Protein AF-A0A7S4B0P6-F1 (afdb_monomer)

Radius of gyration: 34.68 Å; Cα contacts (8 Å, |Δi|>4): 421; chains: 1; bounding box: 90×105×108 Å

Secondary structure (DSSP, 8-state):
------------------------------------------------PPPPP------------------------------------------------------PPPPPPHHHHHHHHHHHHHHHHHHHHHHTT-TT-TTPPEEEEEEEEEEE-TTS-THHHHTSS-EEEEEEEEEE-TT--HHHHHHHHHHHTHHHHHHHHHHH-GGGGGS-GGGEEEEEEEHHHHIIIIIHHHHHHHHHHHHHHHHHT--TT--HHHHHHHHHHHHHHT-GGGGTT-HHHHHHHHHHHHHHHHHHHHTTTT----SS-HHHHTTGGG------SPPHHHH-STTPPPGGGTS-GGGT-EEEEEEEPPHHHHHHHHHHHHTTT-

Organism: Chrysotila carterae (NCBI:txid13221)

Solvent-accessible surface area (backbone atoms only — not comparable to full-atom values): 23624 Å² total; per-residue (Å²): 139,88,83,83,87,88,83,94,77,90,84,83,92,83,91,89,89,90,85,88,85,89,87,87,88,82,89,90,85,80,86,91,84,82,86,89,82,81,89,80,92,79,92,79,82,83,84,80,84,84,90,80,83,86,80,85,83,78,86,82,89,83,87,83,90,82,84,87,81,91,84,84,89,82,90,80,90,82,88,77,86,88,86,87,84,86,84,86,86,85,87,83,90,76,91,84,90,78,89,75,80,78,74,81,73,75,80,74,74,85,75,79,57,46,67,61,51,27,53,55,23,33,53,44,26,52,53,51,53,54,52,49,59,54,55,68,72,50,86,81,65,89,74,54,64,47,75,50,50,28,37,35,25,38,26,30,42,86,91,40,57,86,28,19,58,47,20,63,42,61,26,56,18,23,36,33,43,37,40,32,16,54,93,61,62,63,78,76,45,43,44,44,51,49,13,34,42,42,48,32,46,48,42,29,35,27,72,61,41,60,60,48,72,71,37,51,76,88,42,53,43,44,30,41,27,46,36,66,63,41,37,69,34,44,52,58,37,67,81,40,40,69,58,53,42,44,53,22,19,58,66,49,72,47,59,80,84,56,50,67,68,54,53,48,50,37,44,55,52,51,55,64,71,42,35,66,82,80,32,74,93,35,72,70,58,35,55,53,30,49,55,51,43,54,51,38,52,54,20,40,54,72,70,46,66,72,63,65,91,58,76,94,34,68,56,74,50,48,41,51,89,81,58,74,64,66,66,47,77,62,55,70,74,56,23,50,66,71,57,39,87,53,76,43,61,76,43,55,37,92,81,63,6,34,49,70,7,44,39,64,39,60,49,67,61,33,48,51,43,25,48,58,36,46,68,66,77,108

Mean predicted aligned error: 16.23 Å

Sequence (378 aa):
VSMKKGCLAWLPCTVLALALRLELTEAYACSHRWSPITSQVSTLRHPTQPLSLRAKVRSAKSGARVASPLLLAAKAKSKSKGSKTTGGGFGSKATGGFGAKKSSGVASAPTVPAADLLKRSMEVYDELKKSQAVSSADEDEEGGPSHTDYCVALRVSDGSGDATESFRDWVPVALVTLKAGAGMNTMELMPQVIGACCREIVECGCQAIPVLRKASRASMQYAFEPSDSWRTHVYDGLFSRADRRKTAASALGVEIGASAAEVKKAHRKKMMELHPDRFAGDEEGAAKAQEELIAVQSAYETLGGGQGTASGSRYASIGGKARVDFSGQLSKEALGALGKERVAQTMDFDIGGWRAGVYPMDPTVTKEFVTRNLMAGN

InterPro domains:
  IPR001623 DnaJ domain [PF00226] (251-303)
  IPR001623 DnaJ domain [PR00625] (249-267)
  IPR001623 DnaJ domain [PR00625] (267-282)
  IPR001623 DnaJ domain [PR00625] (288-308)
  IPR001623 DnaJ domain [PS50076] (247-319)
  IPR001623 DnaJ domain [SM00271] (246-335)
  IPR001623 DnaJ domain [cd06257] (252-304)
  IPR036869 Chaperone J-domain superfamily [G3DSA:1.10.287.110] (231-308)
  IPR036869 Chaperone J-domain superfamily [SSF46565] (234-304)
  IPR050817 DjlA DnaK co-chaperone [PTHR24074] (251-303)

Foldseek 3Di:
DDDDDDDDDDDDDDDDDDDDDDDDDDDDDDDDDDDDDDDDDDDDDDDDDDDDDDDDDDDDDDDDDDDDDDDDDDDDDDDDDDDDDDDDDDDDDDDDDDDDPPPPPPPDPDDDALVVVQVVLQVLVVVLVVVVVVVVVVVPDPFAWDKFKKFKWKAFAPPFPPCNLLRVFTFGWKMKIKTFGGPDDPLLCVLQVCQQSVSSSLVSLCVLPVVSVSGDPVRMWMKMFTPVLCCVFPVVCLVCLQVLLVQLCVLLVHDRPDDLVVLVVSLVVLCVVLPLVVCVPPPPSVVVSVVSNVSSVSSSQSNCNPDDPPDDHPSVPTRHPVRDGIGPTDDPVSNPNGNDDDPLCVDDNNVTHMHMGMDTDDSVSRVSSSVVSNVPVD

Structure (mmCIF, N/CA/C/O backbone):
data_AF-A0A7S4B0P6-F1
#
_entry.id   AF-A0A7S4B0P6-F1
#
loop_
_atom_site.group_PDB
_atom_site.id
_atom_site.type_symbol
_atom_site.label_atom_id
_atom_site.label_alt_id
_atom_site.label_comp_id
_atom_site.label_asym_id
_atom_site.label_entity_id
_atom_site.label_seq_id
_atom_site.pdbx_PDB_ins_code
_atom_site.Cartn_x
_atom_site.Cartn_y
_atom_site.Cartn_z
_atom_site.occupancy
_atom_site.B_iso_or_equiv
_atom_site.auth_seq_id
_atom_site.auth_comp_id
_atom_site.auth_asym_id
_atom_site.auth_atom_id
_atom_site.pdbx_PDB_model_num
ATOM 1 N N . VAL A 1 1 ? 45.605 29.221 -74.295 1.00 46.84 1 VAL A N 1
ATOM 2 C CA . VAL A 1 1 ? 45.045 30.309 -73.458 1.00 46.84 1 VAL A CA 1
ATOM 3 C C . VAL A 1 1 ? 44.392 29.668 -72.247 1.00 46.84 1 VAL A C 1
ATOM 5 O O . VAL A 1 1 ? 43.673 28.694 -72.396 1.00 46.84 1 VAL A O 1
ATOM 8 N N . SER A 1 2 ? 44.813 30.116 -71.070 1.00 38.22 2 SER A N 1
ATOM 9 C CA . SER A 1 2 ? 44.729 29.444 -69.770 1.00 38.22 2 SER A CA 1
ATOM 10 C C . SER A 1 2 ? 43.392 29.706 -69.063 1.00 38.22 2 SER A C 1
ATOM 12 O O . SER A 1 2 ? 42.980 30.861 -68.987 1.00 38.22 2 SER A O 1
ATOM 14 N N . MET A 1 3 ? 42.745 28.672 -68.508 1.00 39.88 3 MET A N 1
ATOM 15 C CA . MET A 1 3 ? 41.630 28.818 -67.561 1.00 39.88 3 MET A CA 1
ATOM 16 C C . MET A 1 3 ? 42.108 28.480 -66.138 1.00 39.88 3 MET A C 1
ATOM 18 O O . MET A 1 3 ? 42.489 27.351 -65.836 1.00 39.88 3 MET A O 1
ATOM 22 N N . LYS A 1 4 ? 42.123 29.512 -65.284 1.00 47.56 4 LYS A N 1
ATOM 23 C CA . LYS A 1 4 ? 42.379 29.503 -63.828 1.00 47.56 4 LYS A CA 1
ATOM 24 C C . LYS A 1 4 ? 41.119 28.960 -63.116 1.00 47.56 4 LYS A C 1
ATOM 26 O O . LYS A 1 4 ? 40.025 29.304 -63.540 1.00 47.56 4 LYS A O 1
ATOM 31 N N . LYS A 1 5 ? 41.169 27.973 -62.209 1.00 52.69 5 LYS A N 1
ATOM 32 C CA . LYS A 1 5 ? 41.590 27.949 -60.781 1.00 52.69 5 LYS A CA 1
ATOM 33 C C . LYS A 1 5 ? 40.819 28.885 -59.826 1.00 52.69 5 LYS A C 1
ATOM 35 O O . LYS A 1 5 ? 40.890 30.097 -59.983 1.00 52.69 5 LYS A O 1
ATOM 40 N N . GLY A 1 6 ? 40.283 28.273 -58.755 1.00 40.09 6 GLY A N 1
ATOM 41 C CA . GLY A 1 6 ? 39.957 28.858 -57.438 1.00 40.09 6 GLY A CA 1
ATOM 42 C C . GLY A 1 6 ? 38.458 29.078 -57.198 1.00 40.09 6 GLY A C 1
ATOM 43 O O . GLY A 1 6 ? 37.769 29.494 -58.113 1.00 40.09 6 GLY A O 1
ATOM 44 N N . CYS A 1 7 ? 37.852 28.860 -56.029 1.00 40.75 7 CYS A N 1
ATOM 45 C CA . CYS A 1 7 ? 38.259 28.380 -54.704 1.00 40.75 7 CYS A CA 1
ATOM 46 C C . CYS A 1 7 ? 36.939 28.142 -53.934 1.00 40.75 7 CYS A C 1
ATOM 48 O O . CYS A 1 7 ? 36.072 29.012 -53.951 1.00 40.75 7 CYS A O 1
ATOM 50 N N . LEU A 1 8 ? 36.779 26.995 -53.269 1.00 38.25 8 LEU A N 1
ATOM 51 C CA . LEU A 1 8 ? 35.702 26.738 -52.304 1.00 38.25 8 LEU A CA 1
ATOM 52 C C . LEU A 1 8 ? 36.224 27.121 -50.918 1.00 38.25 8 LEU A C 1
ATOM 54 O O . LEU A 1 8 ? 37.186 26.524 -50.439 1.00 38.25 8 LEU A O 1
ATOM 58 N N . ALA A 1 9 ? 35.602 28.123 -50.302 1.00 49.19 9 ALA A N 1
ATOM 59 C CA . ALA A 1 9 ? 35.840 28.524 -48.924 1.00 49.19 9 ALA A CA 1
ATOM 60 C C . ALA A 1 9 ? 34.565 28.307 -48.100 1.00 49.19 9 ALA A C 1
ATOM 62 O O . ALA A 1 9 ? 33.453 28.569 -48.557 1.00 49.19 9 ALA A O 1
ATOM 63 N N . TRP A 1 10 ? 34.780 27.790 -46.895 1.00 42.22 10 TRP A N 1
ATOM 64 C CA . TRP A 1 10 ? 33.823 27.567 -45.821 1.00 42.22 10 TRP A CA 1
ATOM 65 C C . TRP A 1 10 ? 33.086 28.844 -45.386 1.00 42.22 10 TRP A C 1
ATOM 67 O O . TRP A 1 10 ? 33.681 29.919 -45.350 1.00 42.22 10 TRP A O 1
ATOM 77 N N . LEU A 1 11 ? 31.832 28.695 -44.945 1.00 43.06 11 LEU A N 1
ATOM 78 C CA . LEU A 1 11 ? 31.089 29.692 -44.164 1.00 43.06 11 LEU A CA 1
ATOM 79 C C . LEU A 1 11 ? 30.603 29.062 -42.842 1.00 43.06 11 LEU A C 1
ATOM 81 O O . LEU A 1 11 ? 30.104 27.934 -42.879 1.00 43.06 11 LEU A O 1
ATOM 85 N N . PRO A 1 12 ? 30.748 29.752 -41.691 1.00 52.06 12 PRO A N 1
ATOM 86 C CA . PRO A 1 12 ? 30.354 29.253 -40.377 1.00 52.06 12 PRO A CA 1
ATOM 87 C C . PRO A 1 12 ? 28.967 29.737 -39.915 1.00 52.06 12 PRO A C 1
ATOM 89 O O . PRO A 1 12 ? 28.396 30.692 -40.437 1.00 52.06 12 PRO A O 1
ATOM 92 N N . CYS A 1 13 ? 28.481 29.049 -38.879 1.00 38.22 13 CYS A N 1
ATOM 93 C CA . CYS A 1 13 ? 27.299 29.299 -38.058 1.00 38.22 13 CYS A CA 1
ATOM 94 C C . CYS A 1 13 ? 27.128 30.746 -37.569 1.00 38.22 13 CYS A C 1
ATOM 96 O O . CYS A 1 13 ? 28.092 31.357 -37.117 1.00 38.22 13 CYS A O 1
ATOM 98 N N . THR A 1 14 ? 25.872 31.202 -37.497 1.00 39.47 14 THR A N 1
ATOM 99 C CA . THR A 1 14 ? 25.131 31.696 -36.306 1.00 39.47 14 THR A CA 1
ATOM 100 C C . THR A 1 14 ? 24.119 32.784 -36.684 1.00 39.47 14 THR A C 1
ATOM 102 O O . THR A 1 14 ? 24.331 33.545 -37.619 1.00 39.47 14 THR A O 1
ATOM 105 N N . VAL A 1 15 ? 23.050 32.867 -35.879 1.00 39.38 15 VAL A N 1
ATOM 106 C CA . VAL A 1 15 ? 21.993 33.898 -35.846 1.00 39.38 15 VAL A CA 1
ATOM 107 C C . VAL A 1 15 ? 20.795 33.649 -36.774 1.00 39.38 15 VAL A C 1
ATOM 109 O O . VAL A 1 15 ? 20.787 34.093 -37.911 1.00 39.38 15 VAL A O 1
ATOM 112 N N . LEU A 1 16 ? 19.751 32.991 -36.249 1.00 36.28 16 LEU A N 1
ATOM 113 C CA . LEU A 1 16 ? 18.339 33.412 -36.352 1.00 36.28 16 LEU A CA 1
ATOM 114 C C . LEU A 1 16 ? 17.435 32.382 -35.644 1.00 36.28 16 LEU A C 1
ATOM 116 O O . LEU A 1 16 ? 17.264 31.283 -36.157 1.00 36.28 16 LEU A O 1
ATOM 120 N N . ALA A 1 17 ? 16.872 32.739 -34.484 1.00 35.03 17 ALA A N 1
ATOM 121 C CA . ALA A 1 17 ? 15.522 32.356 -34.023 1.00 35.03 17 ALA A CA 1
ATOM 122 C C . ALA A 1 17 ? 15.352 32.741 -32.542 1.00 35.03 17 ALA A C 1
ATOM 124 O O . ALA A 1 17 ? 15.313 31.901 -31.649 1.00 35.03 17 ALA A O 1
ATOM 125 N N . LEU A 1 18 ? 15.265 34.047 -32.290 1.00 35.78 18 LEU A N 1
ATOM 126 C CA . LEU A 1 18 ? 14.822 34.619 -31.022 1.00 35.78 18 LEU A CA 1
ATOM 127 C C . LEU A 1 18 ? 13.624 35.512 -31.351 1.00 35.78 18 LEU A C 1
ATOM 129 O O . LEU A 1 18 ? 13.778 36.707 -31.571 1.00 35.78 18 LEU A O 1
ATOM 133 N N . ALA A 1 19 ? 12.454 34.895 -31.519 1.00 38.16 19 ALA A N 1
ATOM 134 C CA . ALA A 1 19 ? 11.175 35.581 -31.698 1.00 38.16 19 ALA A CA 1
ATOM 135 C C . ALA A 1 19 ? 10.022 34.587 -31.502 1.00 38.16 19 ALA A C 1
ATOM 137 O O . ALA A 1 19 ? 9.590 33.956 -32.459 1.00 38.16 19 ALA A O 1
ATOM 138 N N . LEU A 1 20 ? 9.576 34.422 -30.253 1.00 37.16 20 LEU A N 1
ATOM 139 C CA . LEU A 1 20 ? 8.201 34.065 -29.863 1.00 37.16 20 LEU A CA 1
ATOM 140 C C . LEU A 1 20 ? 8.137 34.026 -28.330 1.00 37.16 20 LEU A C 1
ATOM 142 O O . LEU A 1 20 ? 8.179 32.977 -27.694 1.00 37.16 20 LEU A O 1
ATOM 146 N N . ARG A 1 21 ? 8.111 35.212 -27.724 1.00 39.28 21 ARG A N 1
ATOM 147 C CA . ARG A 1 21 ? 7.779 35.395 -26.311 1.00 39.28 21 ARG A CA 1
ATOM 148 C C . ARG A 1 21 ? 7.212 36.798 -26.168 1.00 39.28 21 ARG A C 1
ATOM 150 O O . ARG A 1 21 ? 7.991 37.739 -26.230 1.00 39.28 21 ARG A O 1
ATOM 157 N N . LEU A 1 22 ? 5.885 36.902 -26.090 1.00 35.25 22 LEU A N 1
ATOM 158 C CA . LEU A 1 22 ? 5.089 37.985 -25.490 1.00 35.25 22 LEU A CA 1
ATOM 159 C C . LEU A 1 22 ? 3.635 37.828 -25.955 1.00 35.25 22 LEU A C 1
ATOM 161 O O . LEU A 1 22 ? 3.330 38.147 -27.096 1.00 35.25 22 LEU A O 1
ATOM 165 N N . GLU A 1 23 ? 2.770 37.309 -25.085 1.00 38.72 23 GLU A N 1
ATOM 166 C CA . GLU A 1 23 ? 1.447 37.877 -24.785 1.00 38.72 23 GLU A CA 1
ATOM 167 C C . GLU A 1 23 ? 0.775 37.057 -23.669 1.00 38.72 23 GLU A C 1
ATOM 169 O O . GLU A 1 23 ? 0.889 35.835 -23.637 1.00 38.72 23 GLU A O 1
ATOM 174 N N . LEU A 1 24 ? 0.068 37.770 -22.781 1.00 35.94 24 LEU A N 1
ATOM 175 C CA . LEU A 1 24 ? -0.739 37.317 -21.633 1.00 35.94 24 LEU A CA 1
ATOM 176 C C . LEU A 1 24 ? -0.032 37.211 -20.270 1.00 35.94 24 LEU A C 1
ATOM 178 O O . LEU A 1 24 ? 0.068 36.151 -19.659 1.00 35.94 24 LEU A O 1
ATOM 182 N N . THR A 1 25 ? 0.316 38.376 -19.725 1.00 36.47 25 THR A N 1
ATOM 183 C CA . THR A 1 25 ? 0.251 38.629 -18.279 1.00 36.47 25 THR A CA 1
ATOM 184 C C . THR A 1 25 ? -0.561 39.895 -18.052 1.00 36.47 25 THR A C 1
ATOM 186 O O . THR A 1 25 ? -0.045 40.977 -18.296 1.00 36.47 25 THR A O 1
ATOM 189 N N . GLU A 1 26 ? -1.807 39.764 -17.599 1.00 38.50 26 GLU A N 1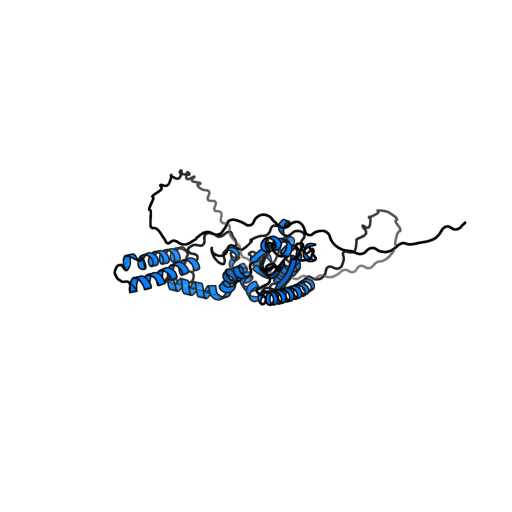
ATOM 190 C CA . GLU A 1 26 ? -2.457 40.732 -16.707 1.00 38.50 26 GLU A CA 1
ATOM 191 C C . GLU A 1 26 ? -3.781 40.166 -16.171 1.00 38.50 26 GLU A C 1
ATOM 193 O O . GLU A 1 26 ? -4.469 39.412 -16.852 1.00 38.50 26 GLU A O 1
ATOM 198 N N . ALA A 1 27 ? -4.108 40.574 -14.943 1.00 37.62 27 ALA A N 1
ATOM 199 C CA . ALA A 1 27 ? -5.253 40.201 -14.109 1.00 37.62 27 ALA A CA 1
ATOM 200 C C . ALA A 1 27 ? -5.135 38.879 -13.330 1.00 37.62 27 ALA A C 1
ATOM 202 O O . ALA A 1 27 ? -5.692 37.872 -13.729 1.00 37.62 27 ALA A O 1
ATOM 203 N N . TYR A 1 28 ? -4.498 38.924 -12.153 1.00 35.91 28 TYR A N 1
ATOM 204 C CA . TYR A 1 28 ? -5.091 38.409 -10.905 1.00 35.91 28 TYR A CA 1
ATOM 205 C C . TYR A 1 28 ? -4.280 38.904 -9.697 1.00 35.91 28 TYR A C 1
ATOM 207 O O . TYR A 1 28 ? -3.397 38.229 -9.181 1.00 35.91 28 TYR A O 1
ATOM 215 N N . ALA A 1 29 ? -4.584 40.117 -9.235 1.00 37.28 29 ALA A N 1
ATOM 216 C CA . ALA A 1 29 ? -4.180 40.586 -7.913 1.00 37.28 29 ALA A CA 1
ATOM 217 C C . ALA A 1 29 ? -5.211 41.596 -7.395 1.00 37.28 29 ALA A C 1
ATOM 219 O O . ALA A 1 29 ? -5.084 42.798 -7.612 1.00 37.28 29 ALA A O 1
ATOM 220 N N . CYS A 1 30 ? -6.251 41.116 -6.707 1.00 32.25 30 CYS A N 1
ATOM 221 C CA . CYS A 1 30 ? -6.970 41.963 -5.761 1.00 32.25 30 CYS A CA 1
ATOM 222 C C . CYS A 1 30 ? -7.658 41.157 -4.648 1.00 32.25 30 CYS A C 1
ATOM 224 O O . CYS A 1 30 ? -8.553 40.355 -4.892 1.00 32.25 30 CYS A O 1
ATOM 226 N N . SER A 1 31 ? -7.220 41.457 -3.423 1.00 33.47 31 SER A N 1
ATOM 227 C CA . SER A 1 31 ? -7.980 41.495 -2.169 1.00 33.47 31 SER A CA 1
ATOM 228 C C . SER A 1 31 ? -8.689 40.229 -1.662 1.00 33.47 31 SER A C 1
ATOM 230 O O . SER A 1 31 ? -9.828 39.950 -2.022 1.00 33.47 31 SER A O 1
ATOM 232 N N . HIS A 1 32 ? -8.114 39.612 -0.624 1.00 31.53 32 HIS A N 1
ATOM 233 C CA . HIS A 1 32 ? -8.906 38.984 0.436 1.00 31.53 32 HIS A CA 1
ATOM 234 C C . HIS A 1 32 ? -8.519 39.546 1.805 1.00 31.53 32 HIS A C 1
ATOM 236 O O . HIS A 1 32 ? -7.565 39.124 2.452 1.00 31.53 32 HIS A O 1
ATOM 242 N N . ARG A 1 33 ? -9.322 40.509 2.259 1.00 35.91 33 ARG A N 1
ATOM 243 C CA . ARG A 1 33 ? -9.537 40.812 3.671 1.00 35.91 33 ARG A CA 1
ATOM 244 C C . ARG A 1 33 ? -10.998 41.230 3.792 1.00 35.91 33 ARG A C 1
ATOM 246 O O . ARG A 1 33 ? -11.377 42.182 3.125 1.00 35.91 33 ARG A O 1
ATOM 253 N N . TRP A 1 34 ? -11.786 40.493 4.575 1.00 32.06 34 TRP A N 1
ATOM 254 C CA . TRP A 1 34 ? -12.812 40.966 5.520 1.00 32.06 34 TRP A CA 1
ATOM 255 C C . TRP A 1 34 ? -13.632 39.774 6.060 1.00 32.06 34 TRP A C 1
ATOM 257 O O . TRP A 1 34 ? -14.252 39.025 5.316 1.00 32.06 34 TRP A O 1
ATOM 267 N N . SER A 1 35 ? -13.514 39.638 7.379 1.00 33.84 35 SER A N 1
ATOM 268 C CA . SER A 1 35 ? -14.323 39.062 8.465 1.00 33.84 35 SER A CA 1
ATOM 269 C C . SER A 1 35 ? -15.821 38.699 8.265 1.00 33.84 35 SER A C 1
ATOM 271 O O . SER A 1 35 ? -16.426 39.037 7.253 1.00 33.84 35 SER A O 1
ATOM 273 N N . PRO A 1 36 ? -16.427 37.998 9.258 1.00 48.56 36 PRO A N 1
ATOM 274 C CA . PRO A 1 36 ? -17.538 37.060 9.092 1.00 48.56 36 PRO A CA 1
ATOM 275 C C . PRO A 1 36 ? -18.918 37.683 9.343 1.00 48.56 36 PRO A C 1
ATOM 277 O O . PRO A 1 36 ? -19.048 38.609 10.140 1.00 48.56 36 PRO A O 1
ATOM 280 N N . ILE A 1 37 ? -19.967 37.114 8.735 1.00 35.09 37 ILE A N 1
ATOM 281 C CA . ILE A 1 37 ? -21.370 37.455 9.023 1.00 35.09 37 ILE A CA 1
ATOM 282 C C . ILE A 1 37 ? -22.225 36.180 9.136 1.00 35.09 37 ILE A C 1
ATOM 284 O O . ILE A 1 37 ? -22.419 35.429 8.186 1.00 35.09 37 ILE A O 1
ATOM 288 N N . THR A 1 38 ? -22.671 35.969 10.374 1.00 36.62 38 THR A N 1
ATOM 289 C CA . THR A 1 38 ? -23.959 35.470 10.889 1.00 36.62 38 THR A CA 1
ATOM 290 C C . THR A 1 38 ? -24.964 34.743 9.983 1.00 36.62 38 THR A C 1
ATOM 292 O O . THR A 1 38 ? -25.420 35.258 8.969 1.00 36.62 38 THR A O 1
ATOM 295 N N . SER A 1 39 ? -25.421 33.608 10.525 1.00 37.88 39 SER A N 1
ATOM 296 C CA . SER A 1 39 ? -26.787 33.055 10.551 1.00 37.88 39 SER A CA 1
ATOM 297 C C . SER A 1 39 ? -27.812 33.549 9.522 1.00 37.88 39 SER A C 1
ATOM 299 O O . SER A 1 39 ? -28.315 34.663 9.648 1.00 37.88 39 SER A O 1
ATOM 301 N N . GLN A 1 40 ? -28.320 32.627 8.698 1.00 37.47 40 GLN A N 1
ATOM 302 C CA . GLN A 1 40 ? -29.764 32.518 8.481 1.00 37.47 40 GLN A CA 1
ATOM 303 C C . GLN A 1 40 ? -30.209 31.060 8.343 1.00 37.47 40 GLN A C 1
ATOM 305 O O . GLN A 1 40 ? -29.742 30.292 7.508 1.00 37.47 40 GLN A O 1
ATOM 310 N N . VAL A 1 41 ? -31.151 30.722 9.218 1.00 41.72 41 VAL A N 1
ATOM 311 C CA . VAL A 1 41 ? -32.036 29.566 9.175 1.00 41.72 41 VAL A CA 1
ATOM 312 C C . VAL A 1 41 ? -32.939 29.703 7.951 1.00 41.72 41 VAL A C 1
ATOM 314 O O . VAL A 1 41 ? -33.593 30.728 7.776 1.00 41.72 41 VAL A O 1
ATOM 317 N N . SER A 1 42 ? -33.030 28.663 7.126 1.00 37.06 42 SER A N 1
ATOM 318 C CA . SER A 1 42 ? -34.163 28.491 6.216 1.00 37.06 42 SER A CA 1
ATOM 319 C C . SER A 1 42 ? -34.469 27.016 6.017 1.00 37.06 42 SER A C 1
ATOM 321 O O . SER A 1 42 ? -33.695 26.226 5.484 1.00 37.06 42 SER A O 1
ATOM 323 N N . THR A 1 43 ? -35.639 26.675 6.532 1.00 40.72 43 THR A N 1
ATOM 324 C CA . THR A 1 43 ? -36.362 25.420 6.441 1.00 40.72 43 THR A CA 1
ATOM 325 C C . THR A 1 43 ? -36.777 25.152 4.997 1.00 40.72 43 THR A C 1
ATOM 327 O O . THR A 1 43 ? -37.630 25.849 4.451 1.00 40.72 43 THR A O 1
ATOM 330 N N . LEU A 1 44 ? -36.242 24.093 4.384 1.00 36.81 44 LEU A N 1
ATOM 331 C CA . LEU A 1 44 ? -36.788 23.556 3.139 1.00 36.81 44 LEU A CA 1
ATOM 332 C C . LEU A 1 44 ? -37.218 22.102 3.315 1.00 36.81 44 LEU A C 1
ATOM 334 O O . LEU A 1 44 ? -36.487 21.234 3.785 1.00 36.81 44 LEU A O 1
ATOM 338 N N . ARG A 1 45 ? -38.496 21.917 2.994 1.00 34.22 45 ARG A N 1
ATOM 339 C CA . ARG A 1 45 ? -39.334 20.745 3.207 1.00 34.22 45 ARG A CA 1
ATOM 340 C C . ARG A 1 45 ? -38.928 19.607 2.271 1.00 34.22 45 ARG A C 1
ATOM 342 O O . ARG A 1 45 ? -38.721 19.816 1.081 1.00 34.22 45 ARG A O 1
ATOM 349 N N . HIS A 1 46 ? -38.915 18.394 2.815 1.00 39.69 46 HIS A N 1
ATOM 350 C CA . HIS A 1 46 ? -38.864 17.143 2.062 1.00 39.69 46 HIS A CA 1
ATOM 351 C C . HIS A 1 46 ? -40.121 16.935 1.198 1.00 39.69 46 HIS A C 1
ATOM 353 O O . HIS A 1 46 ? -41.231 17.083 1.714 1.00 39.69 46 HIS A O 1
ATOM 359 N N . PRO A 1 47 ? -39.979 16.443 -0.044 1.00 50.66 47 PRO A N 1
ATOM 360 C CA . PRO A 1 47 ? -41.022 15.682 -0.711 1.00 50.66 47 PRO A CA 1
ATOM 361 C C . PRO A 1 47 ? -40.823 14.170 -0.498 1.00 50.66 47 PRO A C 1
ATOM 363 O O . PRO A 1 47 ? -39.886 13.550 -0.991 1.00 50.66 47 PRO A O 1
ATOM 366 N N . THR A 1 48 ? -41.724 13.623 0.319 1.00 39.03 48 THR A N 1
ATOM 367 C CA . THR A 1 48 ? -42.415 12.322 0.218 1.00 39.03 48 THR A CA 1
ATOM 368 C C . THR A 1 48 ? -41.807 11.211 -0.655 1.00 39.03 48 THR A C 1
ATOM 370 O O . THR A 1 48 ? -41.779 11.297 -1.880 1.00 39.03 48 THR A O 1
ATOM 373 N N . GLN A 1 49 ? -41.475 10.092 -0.002 1.00 42.34 49 GLN A N 1
ATOM 374 C CA . GLN A 1 49 ? -41.267 8.779 -0.621 1.00 42.34 49 GLN A CA 1
ATOM 375 C C . GLN A 1 49 ? -42.587 8.182 -1.144 1.00 42.34 49 GLN A C 1
ATOM 377 O O . GLN A 1 49 ? -43.606 8.304 -0.458 1.00 42.34 49 GLN A O 1
ATOM 382 N N . PRO A 1 50 ? -42.580 7.434 -2.262 1.00 52.75 50 PRO A N 1
ATOM 383 C CA . PRO A 1 50 ? -43.646 6.497 -2.568 1.00 52.75 50 PRO A CA 1
ATOM 384 C C . PRO A 1 50 ? -43.378 5.102 -1.978 1.00 52.75 50 PRO A C 1
ATOM 386 O O . PRO A 1 50 ? -42.285 4.540 -2.043 1.00 52.75 50 PRO A O 1
ATOM 389 N N . LEU A 1 51 ? -44.451 4.565 -1.405 1.00 41.28 51 LEU A N 1
ATOM 390 C CA . LEU A 1 51 ? -44.625 3.237 -0.830 1.00 41.28 51 LEU A CA 1
ATOM 391 C C . LEU A 1 51 ? -44.299 2.125 -1.843 1.00 41.28 51 LEU A C 1
ATOM 393 O O . LEU A 1 51 ? -44.972 1.995 -2.862 1.00 41.28 51 LEU A O 1
ATOM 397 N N . SER A 1 52 ? -43.326 1.270 -1.517 1.00 40.88 52 SER A N 1
ATOM 398 C CA . SER A 1 52 ? -43.077 0.011 -2.228 1.00 40.88 52 SER A CA 1
ATOM 399 C C . SER A 1 52 ? -43.664 -1.162 -1.445 1.00 40.88 52 SER A C 1
ATOM 401 O O . SER A 1 52 ? -43.306 -1.428 -0.296 1.00 40.88 52 SER A O 1
ATOM 403 N N . LEU A 1 53 ? -44.590 -1.847 -2.108 1.00 40.06 53 LEU A N 1
ATOM 404 C CA . LEU A 1 53 ? -45.413 -2.946 -1.630 1.00 40.06 53 LEU A CA 1
ATOM 405 C C . LEU A 1 53 ? -44.609 -4.154 -1.132 1.00 40.06 53 LEU A C 1
ATOM 407 O O . LEU A 1 53 ? -43.649 -4.631 -1.731 1.00 40.06 53 LEU A O 1
ATOM 411 N N . ARG A 1 54 ? -45.096 -4.674 -0.009 1.00 36.59 54 ARG A N 1
ATOM 412 C CA . ARG A 1 54 ? -44.619 -5.833 0.738 1.00 36.59 54 ARG A CA 1
ATOM 413 C C . ARG A 1 54 ? -45.137 -7.115 0.071 1.00 36.59 54 ARG A C 1
ATOM 415 O O . ARG A 1 54 ? -46.267 -7.523 0.330 1.00 36.59 54 ARG A O 1
ATOM 422 N N . ALA A 1 55 ? -44.326 -7.769 -0.759 1.00 39.22 55 ALA A N 1
ATOM 423 C CA . ALA A 1 55 ? -44.640 -9.103 -1.270 1.00 39.22 55 ALA A CA 1
ATOM 424 C C . ALA A 1 55 ? -44.255 -10.177 -0.234 1.00 39.22 55 ALA A C 1
ATOM 426 O O . ALA A 1 55 ? -43.085 -10.412 0.059 1.00 39.22 55 ALA A O 1
ATOM 427 N N . LYS A 1 56 ? -45.275 -10.820 0.346 1.00 36.44 56 LYS A N 1
ATOM 428 C CA . LYS A 1 56 ? -45.162 -12.050 1.142 1.00 36.44 56 LYS A CA 1
ATOM 429 C C . LYS A 1 56 ? -44.793 -13.210 0.212 1.00 36.44 56 LYS A C 1
ATOM 431 O O . LYS A 1 56 ? -45.638 -13.630 -0.571 1.00 36.44 56 LYS A O 1
ATOM 436 N N . VAL A 1 57 ? -43.611 -13.798 0.374 1.00 40.75 57 VAL A N 1
ATOM 437 C CA . VAL A 1 57 ? -43.343 -15.162 -0.107 1.00 40.75 57 VAL A CA 1
ATOM 438 C C . VAL A 1 57 ? -43.431 -16.105 1.088 1.00 40.75 57 VAL A C 1
ATOM 440 O O . VAL A 1 57 ? -42.641 -16.039 2.029 1.00 40.75 57 VAL A O 1
ATOM 443 N N . ARG A 1 58 ? -44.469 -16.943 1.075 1.00 36.41 58 ARG A N 1
ATOM 444 C CA . ARG A 1 58 ? -44.665 -18.066 1.991 1.00 36.41 58 ARG A CA 1
ATOM 445 C C . ARG A 1 58 ? -44.045 -19.326 1.382 1.00 36.41 58 ARG A C 1
ATOM 447 O O . ARG A 1 58 ? -44.344 -19.655 0.246 1.00 36.41 58 ARG A O 1
ATOM 454 N N . SER A 1 59 ? -43.347 -20.061 2.246 1.00 34.38 59 SER A N 1
ATOM 455 C CA . SER A 1 59 ? -43.412 -21.520 2.410 1.00 34.38 59 SER A CA 1
ATOM 456 C C . SER A 1 59 ? -42.954 -22.434 1.266 1.00 34.38 59 SER A C 1
ATOM 458 O O . SER A 1 59 ? -43.701 -22.678 0.329 1.00 34.38 59 SER A O 1
ATOM 460 N N . ALA A 1 60 ? -41.867 -23.168 1.520 1.00 36.16 60 ALA A N 1
ATOM 461 C CA . ALA A 1 60 ? -41.917 -24.631 1.476 1.00 36.16 60 ALA A CA 1
ATOM 462 C C . ALA A 1 60 ? -40.867 -25.227 2.429 1.00 36.16 60 ALA A C 1
ATOM 464 O O . ALA A 1 60 ? -39.663 -25.124 2.214 1.00 36.16 60 ALA A O 1
ATOM 465 N N . LYS A 1 61 ? -41.356 -25.849 3.507 1.00 40.88 61 LYS A N 1
ATOM 466 C CA . LYS A 1 61 ? -40.611 -26.816 4.315 1.00 40.88 61 LYS A CA 1
ATOM 467 C C . LYS A 1 61 ? -40.421 -28.079 3.473 1.00 40.88 61 LYS A C 1
ATOM 469 O O . LYS A 1 61 ? -41.410 -28.634 3.007 1.00 40.88 61 LYS A O 1
ATOM 474 N N . SER A 1 62 ? -39.201 -28.589 3.376 1.00 40.03 62 SER A N 1
ATOM 475 C CA . SER A 1 62 ? -38.986 -30.025 3.197 1.00 40.03 62 SER A CA 1
ATOM 476 C C . SER A 1 62 ? -37.936 -30.471 4.207 1.00 40.03 62 SER A C 1
ATOM 478 O O . SER A 1 62 ? -36.799 -30.010 4.218 1.00 40.03 62 SER A O 1
ATOM 480 N N . GLY A 1 63 ? -38.389 -31.288 5.153 1.00 36.38 63 GLY A N 1
ATOM 481 C CA . GLY A 1 63 ? -37.527 -32.071 6.014 1.00 36.38 63 GLY A CA 1
ATOM 482 C C . GLY A 1 63 ? -37.453 -33.478 5.446 1.00 36.38 63 GLY A C 1
ATOM 483 O O . GLY A 1 63 ? -38.482 -34.051 5.099 1.00 36.38 63 GLY A O 1
ATOM 484 N N . ALA A 1 64 ? -36.253 -34.039 5.395 1.00 38.69 64 ALA A N 1
ATOM 485 C CA . ALA A 1 64 ? -36.051 -35.476 5.344 1.00 38.69 64 ALA A CA 1
ATOM 486 C C . ALA A 1 64 ? -34.747 -35.796 6.081 1.00 38.69 64 ALA A C 1
ATOM 488 O O . ALA A 1 64 ? -33.666 -35.352 5.704 1.00 38.69 64 ALA A O 1
ATOM 489 N N . ARG A 1 65 ? -34.895 -36.522 7.190 1.00 41.28 65 ARG A N 1
ATOM 490 C CA . ARG A 1 65 ? -33.828 -37.178 7.948 1.00 41.28 65 ARG A CA 1
ATOM 491 C C . ARG A 1 65 ? -33.477 -38.486 7.243 1.00 41.28 65 ARG A C 1
ATOM 493 O O . ARG A 1 65 ? -34.407 -39.246 7.010 1.00 41.28 65 ARG A O 1
ATOM 500 N N . VAL A 1 66 ? -32.194 -38.792 7.045 1.00 39.81 66 VAL A N 1
ATOM 501 C CA . VAL A 1 66 ? -31.630 -40.164 7.011 1.00 39.81 66 VAL A CA 1
ATOM 502 C C . VAL A 1 66 ? -30.148 -40.027 7.412 1.00 39.81 66 VAL A C 1
ATOM 504 O O . VAL A 1 66 ? -29.392 -39.351 6.729 1.00 39.81 66 VAL A O 1
ATOM 507 N N . ALA A 1 67 ? -29.805 -40.273 8.678 1.00 37.22 67 ALA A N 1
ATOM 508 C CA . ALA A 1 67 ? -29.196 -41.503 9.206 1.00 37.22 67 ALA A CA 1
ATOM 509 C C . ALA A 1 67 ? -27.770 -41.790 8.685 1.00 37.22 67 ALA A C 1
ATOM 511 O O . ALA A 1 67 ? -27.569 -42.204 7.548 1.00 37.22 67 ALA A O 1
ATOM 512 N N . SER A 1 68 ? -26.794 -41.604 9.578 1.00 41.84 68 SER A N 1
ATOM 513 C CA . SER A 1 68 ? -25.433 -42.143 9.484 1.00 41.84 68 SER A CA 1
ATOM 514 C C . SER A 1 68 ? -25.434 -43.672 9.598 1.00 41.84 68 SER A C 1
ATOM 516 O O . SER A 1 68 ? -26.322 -44.237 10.242 1.00 41.84 68 SER A O 1
ATOM 518 N N . PRO A 1 69 ? -24.355 -44.326 9.138 1.00 54.28 69 PRO A N 1
ATOM 519 C CA . PRO A 1 69 ? -23.684 -45.229 10.067 1.00 54.28 69 PRO A CA 1
ATOM 520 C C . PRO A 1 69 ? -22.155 -45.094 10.074 1.00 54.28 69 PRO A C 1
ATOM 522 O O . PRO A 1 69 ? -21.484 -44.980 9.051 1.00 54.28 69 PRO A O 1
ATOM 525 N N . LEU A 1 70 ? -21.634 -45.152 11.298 1.00 43.38 70 LEU A N 1
ATOM 526 C CA . LEU A 1 70 ? -20.281 -45.553 11.675 1.00 43.38 70 LEU A CA 1
ATOM 527 C C . LEU A 1 70 ? -20.102 -47.062 11.423 1.00 43.38 70 LEU A C 1
ATOM 529 O O . LEU A 1 70 ? -21.029 -47.803 11.730 1.00 43.38 70 LEU A O 1
ATOM 533 N N . LEU A 1 71 ? -18.921 -47.490 10.947 1.00 39.75 71 LEU A N 1
ATOM 534 C CA . LEU A 1 71 ? -18.205 -48.767 11.212 1.00 39.75 71 LEU A CA 1
ATOM 535 C C . LEU A 1 71 ? -16.945 -48.788 10.302 1.00 39.75 71 LEU A C 1
ATOM 537 O O . LEU A 1 71 ? -17.058 -48.704 9.087 1.00 39.75 71 LEU A O 1
ATOM 541 N N . LEU A 1 72 ? -15.739 -48.554 10.835 1.00 37.75 72 LEU A N 1
ATOM 542 C CA . LEU A 1 72 ? -14.740 -49.526 11.329 1.00 37.75 72 LEU A CA 1
ATOM 543 C C . LEU A 1 72 ? -13.978 -50.345 10.254 1.00 37.75 72 LEU A C 1
ATOM 545 O O . LEU A 1 72 ? -14.533 -51.220 9.609 1.00 37.75 72 LEU A O 1
ATOM 549 N N . ALA A 1 73 ? -12.659 -50.082 10.219 1.00 40.09 73 ALA A N 1
ATOM 550 C CA . ALA A 1 73 ? -11.508 -50.974 9.984 1.00 40.09 73 ALA A CA 1
ATOM 551 C C . ALA A 1 73 ? -11.357 -51.771 8.664 1.00 40.09 73 ALA A C 1
ATOM 553 O O . ALA A 1 73 ? -12.142 -52.654 8.362 1.00 40.09 73 ALA A O 1
ATOM 554 N N . ALA A 1 74 ? -10.206 -51.613 7.987 1.00 38.47 74 ALA A N 1
ATOM 555 C CA . ALA A 1 74 ? -9.096 -52.588 8.025 1.00 38.47 74 ALA A CA 1
ATOM 556 C C . ALA A 1 74 ? -8.001 -52.297 6.972 1.00 38.47 74 ALA A C 1
ATOM 558 O O . ALA A 1 74 ? -8.261 -51.960 5.821 1.00 38.47 74 ALA A O 1
ATOM 559 N N . LYS A 1 75 ? -6.745 -52.484 7.396 1.00 44.44 75 LYS A N 1
ATOM 560 C CA . LYS A 1 75 ? -5.529 -52.603 6.574 1.00 44.44 75 LYS A CA 1
ATOM 561 C C . LYS A 1 75 ? -5.634 -53.774 5.587 1.00 44.44 75 LYS A C 1
ATOM 563 O O . LYS A 1 75 ? -5.954 -54.875 6.018 1.00 44.44 75 LYS A O 1
ATOM 568 N N . ALA A 1 76 ? -5.107 -53.604 4.373 1.00 40.66 76 ALA A N 1
ATOM 569 C CA . ALA A 1 76 ? -4.409 -54.684 3.669 1.00 40.66 76 ALA A CA 1
ATOM 570 C C . ALA A 1 76 ? -3.368 -54.127 2.682 1.00 40.66 76 ALA A C 1
ATOM 572 O O . ALA A 1 76 ? -3.692 -53.488 1.687 1.00 40.66 76 ALA A O 1
ATOM 573 N N . LYS A 1 77 ? -2.090 -54.390 2.982 1.00 45.03 77 LYS A N 1
ATOM 574 C CA . LYS A 1 77 ? -0.980 -54.385 2.022 1.00 45.03 77 LYS A CA 1
ATOM 575 C C . LYS A 1 77 ? -1.089 -55.656 1.176 1.00 45.03 77 LYS A C 1
ATOM 577 O O . LYS A 1 77 ? -1.187 -56.732 1.758 1.00 45.03 77 LYS A O 1
ATOM 582 N N . SER A 1 78 ? -0.897 -55.574 -0.137 1.00 43.00 78 SER A N 1
ATOM 583 C CA . SER A 1 78 ? -0.407 -56.721 -0.907 1.00 43.00 78 SER A CA 1
ATOM 584 C C . SER A 1 78 ? 0.617 -56.282 -1.958 1.00 43.00 78 SER A C 1
ATOM 586 O O . SER A 1 78 ? 0.389 -55.417 -2.797 1.00 43.00 78 SER A O 1
ATOM 588 N N . LYS A 1 79 ? 1.809 -56.870 -1.827 1.00 45.34 79 LYS A N 1
ATOM 589 C CA . LYS A 1 79 ? 2.880 -56.937 -2.822 1.00 45.34 79 LYS A CA 1
ATOM 590 C C . LYS A 1 79 ? 2.593 -58.134 -3.735 1.00 45.34 79 LYS A C 1
ATOM 592 O O . LYS A 1 79 ? 2.328 -59.215 -3.220 1.00 45.34 79 LYS A O 1
ATOM 597 N N . SER A 1 80 ? 2.805 -57.997 -5.040 1.00 41.12 80 SER A N 1
ATOM 598 C CA . SER A 1 80 ? 3.275 -59.083 -5.922 1.00 41.12 80 SER A CA 1
ATOM 599 C C . SER A 1 80 ? 4.045 -58.430 -7.085 1.00 41.12 80 SER A C 1
ATOM 601 O O . SER A 1 80 ? 3.587 -57.439 -7.638 1.00 41.12 80 SER A O 1
ATOM 603 N N . LYS A 1 81 ? 5.362 -58.670 -7.233 1.00 39.72 81 LYS A N 1
ATOM 604 C CA . LYS A 1 81 ? 5.994 -59.717 -8.077 1.00 39.72 81 LYS A CA 1
ATOM 605 C C . LYS A 1 81 ? 5.310 -59.777 -9.453 1.00 39.72 81 LYS A C 1
ATOM 607 O O . LYS A 1 81 ? 4.165 -60.179 -9.527 1.00 39.72 81 LYS A O 1
ATOM 612 N N . GLY A 1 82 ? 5.914 -59.341 -10.555 1.00 39.44 82 GLY A N 1
ATOM 613 C CA . GLY A 1 82 ? 7.260 -59.659 -11.025 1.00 39.44 82 GLY A CA 1
ATOM 614 C C . GLY A 1 82 ? 7.141 -60.763 -12.076 1.00 39.44 82 GLY A C 1
ATOM 615 O O . GLY A 1 82 ? 7.026 -61.925 -11.709 1.00 39.44 82 GLY A O 1
ATOM 616 N N . SER A 1 83 ? 7.160 -60.402 -13.361 1.00 39.34 83 SER A N 1
ATOM 617 C CA . SER A 1 83 ? 7.348 -61.346 -14.464 1.00 39.34 83 SER A CA 1
ATOM 618 C C . SER A 1 83 ? 8.231 -60.706 -15.528 1.00 39.34 83 SER A C 1
ATOM 620 O O . SER A 1 83 ? 7.994 -59.589 -15.984 1.00 39.34 83 SER A O 1
ATOM 622 N N . LYS A 1 84 ? 9.305 -61.428 -15.823 1.00 41.06 84 LYS A N 1
ATOM 623 C CA . LYS A 1 84 ? 10.414 -61.127 -16.712 1.00 41.06 84 LYS A CA 1
ATOM 624 C C . LYS A 1 84 ? 10.238 -62.087 -17.882 1.00 41.06 84 LYS A C 1
ATOM 626 O O . LYS A 1 84 ? 10.340 -63.290 -17.663 1.00 41.06 84 LYS A O 1
ATOM 631 N N . THR A 1 85 ? 10.012 -61.574 -19.087 1.00 41.97 85 THR A N 1
ATOM 632 C CA . THR A 1 85 ? 10.039 -62.398 -20.301 1.00 41.97 85 THR A CA 1
ATOM 633 C C . THR A 1 85 ? 11.013 -61.794 -21.297 1.00 41.97 85 THR A C 1
ATOM 635 O O . THR A 1 85 ? 10.890 -60.653 -21.730 1.00 41.97 85 THR A O 1
ATOM 638 N N . THR A 1 86 ? 12.035 -62.589 -21.566 1.00 41.53 86 THR A N 1
ATOM 639 C CA . THR A 1 86 ? 13.102 -62.444 -22.550 1.00 41.53 86 THR A CA 1
ATOM 640 C C . THR A 1 86 ? 12.643 -62.869 -23.945 1.00 41.53 86 THR A C 1
ATOM 642 O O . THR A 1 86 ? 11.836 -63.785 -24.068 1.00 41.53 86 THR A O 1
ATOM 645 N N . GLY A 1 87 ? 13.262 -62.281 -24.972 1.00 37.75 87 GLY A N 1
ATOM 646 C CA . GLY A 1 87 ? 13.203 -62.695 -26.382 1.00 37.75 87 GLY A CA 1
ATOM 647 C C . GLY A 1 87 ? 12.811 -61.505 -27.265 1.00 37.75 87 GLY A C 1
ATOM 648 O O . GLY A 1 87 ? 11.778 -60.903 -27.033 1.00 37.75 87 GLY A O 1
ATOM 649 N N . GLY A 1 88 ? 13.574 -61.024 -28.241 1.00 37.12 88 GLY A N 1
ATOM 650 C CA . GLY A 1 88 ? 14.668 -61.633 -28.985 1.00 37.12 88 GLY A CA 1
ATOM 651 C C . GLY A 1 88 ? 14.279 -61.718 -30.461 1.00 37.12 88 GLY A C 1
ATOM 652 O O . GLY A 1 88 ? 13.714 -62.720 -30.870 1.00 37.12 88 GLY A O 1
ATOM 653 N N . GLY A 1 89 ? 14.643 -60.696 -31.244 1.00 41.53 89 GLY A N 1
ATOM 654 C CA . GLY A 1 89 ? 15.020 -60.868 -32.650 1.00 41.53 89 GLY A CA 1
ATOM 655 C C . GLY A 1 89 ? 13.996 -60.571 -33.756 1.00 41.53 89 GLY A C 1
ATOM 656 O O . GLY A 1 89 ? 12.826 -60.915 -33.678 1.00 41.53 89 GLY A O 1
ATOM 657 N N . PHE A 1 90 ? 14.574 -60.044 -34.840 1.00 35.22 90 PHE A N 1
ATOM 658 C CA . PHE A 1 90 ? 14.111 -59.939 -36.228 1.00 35.22 90 PHE A CA 1
ATOM 659 C C . PHE A 1 90 ? 13.250 -58.742 -36.647 1.00 35.22 90 PHE A C 1
ATOM 661 O O . PHE A 1 90 ? 12.108 -58.551 -36.249 1.00 35.22 90 PHE A O 1
ATOM 668 N N . GLY A 1 91 ? 13.871 -57.923 -37.502 1.00 46.44 91 GLY A N 1
ATOM 669 C CA . GLY A 1 91 ? 13.309 -56.708 -38.059 1.00 46.44 91 GLY A CA 1
ATOM 670 C C . GLY A 1 91 ? 12.418 -56.925 -39.271 1.00 46.44 91 GLY A C 1
ATOM 671 O O . GLY A 1 91 ? 12.316 -58.014 -39.826 1.00 46.44 91 GLY A O 1
ATOM 672 N N . SER A 1 92 ? 11.832 -55.823 -39.725 1.00 41.78 92 SER A N 1
ATOM 673 C CA . SER A 1 92 ? 11.487 -55.610 -41.123 1.00 41.78 92 SER A CA 1
ATOM 674 C C . SER A 1 92 ? 11.310 -54.126 -41.407 1.00 41.78 92 SER A C 1
ATOM 676 O O . SER A 1 92 ? 10.909 -53.320 -40.572 1.00 41.78 92 SER A O 1
ATOM 678 N N . LYS A 1 93 ? 11.711 -53.813 -42.626 1.00 47.53 93 LYS A N 1
ATOM 679 C CA . LYS A 1 93 ? 11.818 -52.538 -43.312 1.00 47.53 93 LYS A CA 1
ATOM 680 C C . LYS A 1 93 ? 10.420 -52.113 -43.790 1.00 47.53 93 LYS A C 1
ATOM 682 O O . LYS A 1 93 ? 9.792 -52.880 -44.508 1.00 47.53 93 LYS A O 1
ATOM 687 N N . ALA A 1 94 ? 9.962 -50.914 -43.433 1.00 47.09 94 ALA A N 1
ATOM 688 C CA . ALA A 1 94 ? 8.872 -50.192 -44.108 1.00 47.09 94 ALA A CA 1
ATOM 689 C C . ALA A 1 94 ? 9.004 -48.697 -43.739 1.00 47.09 94 ALA A C 1
ATOM 691 O O . ALA A 1 94 ? 8.822 -48.337 -42.583 1.00 47.09 94 ALA A O 1
ATOM 692 N N . THR A 1 95 ? 9.629 -47.826 -44.538 1.00 45.19 95 THR A N 1
ATOM 693 C CA . THR A 1 95 ? 9.061 -47.062 -45.673 1.00 45.19 95 THR A CA 1
ATOM 694 C C . THR A 1 95 ? 7.599 -46.632 -45.506 1.00 45.19 95 THR A C 1
ATOM 696 O O . THR A 1 95 ? 6.695 -47.443 -45.668 1.00 45.19 95 THR A O 1
ATOM 699 N N . GLY A 1 96 ? 7.408 -45.329 -45.259 1.00 39.94 96 GLY A N 1
ATOM 700 C CA . GLY A 1 96 ? 6.134 -44.592 -45.218 1.00 39.94 96 GLY A CA 1
ATOM 701 C C . GLY A 1 96 ? 6.131 -43.646 -44.007 1.00 39.94 96 GLY A C 1
ATOM 702 O O . GLY A 1 96 ? 6.104 -44.108 -42.881 1.00 39.94 96 GLY A O 1
ATOM 703 N N . GLY A 1 97 ? 6.270 -42.324 -44.090 1.00 51.91 97 GLY A N 1
ATOM 704 C CA . GLY A 1 97 ? 5.795 -41.403 -45.113 1.00 51.91 97 GLY A CA 1
ATOM 705 C C . GLY A 1 97 ? 4.644 -40.573 -44.543 1.00 51.91 97 GLY A C 1
ATOM 706 O O . GLY A 1 97 ? 3.520 -40.779 -44.962 1.00 51.91 97 GLY A O 1
ATOM 707 N N . PHE A 1 98 ? 4.911 -39.664 -43.596 1.00 45.56 98 PHE A N 1
ATOM 708 C CA . PHE A 1 98 ? 4.022 -38.539 -43.262 1.00 45.56 98 PHE A CA 1
ATOM 709 C C . PHE A 1 98 ? 4.862 -37.365 -42.743 1.00 45.56 98 PHE A C 1
ATOM 711 O O . PHE A 1 98 ? 5.483 -37.426 -41.682 1.00 45.56 98 PHE A O 1
ATOM 718 N N . GLY A 1 99 ? 4.932 -36.304 -43.548 1.00 52.38 99 GLY A N 1
ATOM 719 C CA . GLY A 1 99 ? 5.695 -35.096 -43.262 1.00 52.38 99 GLY A CA 1
ATOM 720 C C . GLY A 1 99 ? 5.066 -34.278 -42.139 1.00 52.38 99 GLY A C 1
ATOM 721 O O . GLY A 1 99 ? 4.173 -33.469 -42.377 1.00 52.38 99 GLY A O 1
ATOM 722 N N . ALA A 1 100 ? 5.581 -34.435 -40.922 1.00 50.31 100 ALA A N 1
ATOM 723 C CA . ALA A 1 100 ? 5.418 -33.441 -39.873 1.00 50.31 100 ALA A CA 1
ATOM 724 C C . ALA A 1 100 ? 6.367 -32.272 -40.174 1.00 50.31 100 ALA A C 1
ATOM 726 O O . ALA A 1 100 ? 7.590 -32.402 -40.067 1.00 50.31 100 ALA A O 1
ATOM 727 N N . LYS A 1 101 ? 5.810 -31.126 -40.583 1.00 46.59 101 LYS A N 1
ATOM 728 C CA . LYS A 1 101 ? 6.547 -29.861 -40.659 1.00 46.59 101 LYS A CA 1
ATOM 729 C C . LYS A 1 101 ? 7.145 -29.580 -39.277 1.00 46.59 101 LYS A C 1
ATOM 731 O O . LYS A 1 101 ? 6.425 -29.200 -38.359 1.00 46.59 101 LYS A O 1
ATOM 736 N N . LYS A 1 102 ? 8.463 -29.759 -39.134 1.00 44.03 102 LYS A N 1
ATOM 737 C CA . LYS A 1 102 ? 9.243 -29.160 -38.047 1.00 44.03 102 LYS A CA 1
ATOM 738 C C . LYS A 1 102 ? 9.077 -27.648 -38.175 1.00 44.03 102 LYS A C 1
ATOM 740 O O . LYS A 1 102 ? 9.754 -27.022 -38.984 1.00 44.03 102 LYS A O 1
ATOM 745 N N . SER A 1 103 ? 8.156 -27.067 -37.410 1.00 48.06 103 SER A N 1
ATOM 746 C CA . SER A 1 103 ? 8.203 -25.642 -37.116 1.00 48.06 103 SER A CA 1
ATOM 747 C C . SER A 1 103 ? 9.562 -25.388 -36.478 1.00 48.06 103 SER A C 1
ATOM 749 O O . SER A 1 103 ? 9.858 -25.936 -35.415 1.00 48.06 103 SER A O 1
ATOM 751 N N . SER A 1 104 ? 10.410 -24.635 -37.170 1.00 44.09 104 SER A N 1
ATOM 752 C CA . SER A 1 104 ? 11.664 -24.108 -36.653 1.00 44.09 104 SER A CA 1
ATOM 753 C C . SER A 1 104 ? 11.355 -23.327 -35.379 1.00 44.09 104 SER A C 1
ATOM 755 O O . SER A 1 104 ? 10.930 -22.173 -35.436 1.00 44.09 104 SER A O 1
ATOM 757 N N . GLY A 1 105 ? 11.480 -23.999 -34.235 1.00 45.03 105 GLY A N 1
ATOM 758 C CA . GLY A 1 105 ? 11.355 -23.387 -32.927 1.00 45.03 105 GLY A CA 1
ATOM 759 C C . GLY A 1 105 ? 12.461 -22.358 -32.805 1.00 45.03 105 GLY A C 1
ATOM 760 O O . GLY A 1 105 ? 13.619 -22.716 -32.605 1.00 45.03 105 GLY A O 1
ATOM 761 N N . VAL A 1 106 ? 12.104 -21.089 -32.983 1.00 48.91 106 VAL A N 1
ATOM 762 C CA . VAL A 1 106 ? 12.934 -19.966 -32.564 1.00 48.91 106 VAL A CA 1
ATOM 763 C C . VAL A 1 106 ? 13.193 -20.201 -31.083 1.00 48.91 106 VAL A C 1
ATOM 765 O O . VAL A 1 106 ? 12.255 -20.181 -30.286 1.00 48.91 106 VAL A O 1
ATOM 768 N N . ALA A 1 107 ? 14.435 -20.536 -30.732 1.00 48.59 107 ALA A N 1
ATOM 769 C CA . ALA A 1 107 ? 14.828 -20.735 -29.349 1.00 48.59 107 ALA A CA 1
ATOM 770 C C . ALA A 1 107 ? 14.511 -19.438 -28.598 1.00 48.59 107 ALA A C 1
ATOM 772 O O . ALA A 1 107 ? 15.140 -18.407 -28.832 1.00 48.59 107 ALA A O 1
ATOM 773 N N . SER A 1 108 ? 13.473 -19.466 -27.759 1.00 59.34 108 SER A N 1
ATOM 774 C CA . SER A 1 108 ? 13.119 -18.337 -26.910 1.00 59.34 108 SER A CA 1
ATOM 775 C C . SER A 1 108 ? 14.335 -18.012 -26.052 1.00 59.34 108 SER A C 1
ATOM 777 O O . SER A 1 108 ? 14.837 -18.901 -25.360 1.00 59.34 108 SER A O 1
ATOM 779 N N . ALA A 1 109 ? 14.818 -16.771 -26.127 1.00 56.28 109 ALA A N 1
ATOM 780 C CA . ALA A 1 109 ? 15.951 -16.314 -25.334 1.00 56.28 109 ALA A CA 1
ATOM 781 C C . ALA A 1 109 ? 15.771 -16.704 -23.851 1.00 56.28 109 ALA A C 1
ATOM 783 O O . ALA A 1 109 ? 14.638 -16.695 -23.348 1.00 56.28 109 ALA A O 1
ATOM 784 N N . PRO A 1 110 ? 16.858 -17.065 -23.145 1.00 69.69 110 PRO A N 1
ATOM 785 C CA . PRO A 1 110 ? 16.781 -17.456 -21.746 1.00 69.69 110 PRO A CA 1
ATOM 786 C C . PRO A 1 110 ? 16.128 -16.335 -20.934 1.00 69.69 110 PRO A C 1
ATOM 788 O O . PRO A 1 110 ? 16.589 -15.196 -20.908 1.00 69.69 110 PRO A O 1
ATOM 791 N N . THR A 1 111 ? 15.004 -16.657 -20.298 1.00 86.56 111 THR A N 1
ATOM 792 C CA . THR A 1 111 ? 14.266 -15.701 -19.474 1.00 86.56 111 THR A CA 1
ATOM 793 C C . THR A 1 111 ? 15.035 -15.486 -18.172 1.00 86.56 111 THR A C 1
ATOM 795 O O . THR A 1 111 ? 15.210 -16.433 -17.410 1.00 86.56 111 THR A O 1
ATOM 798 N N . VAL A 1 112 ? 15.473 -14.250 -17.907 1.00 92.81 112 VAL A N 1
ATOM 799 C CA . VAL A 1 112 ? 16.156 -13.874 -16.653 1.00 92.81 112 VAL A CA 1
ATOM 800 C C . VAL A 1 112 ? 15.297 -14.294 -15.448 1.00 92.81 112 VAL A C 1
ATOM 802 O O . VAL A 1 112 ? 14.098 -13.998 -15.465 1.00 92.81 112 VAL A O 1
ATOM 805 N N . PRO A 1 113 ? 15.836 -14.982 -14.425 1.00 95.12 113 PRO A N 1
ATOM 806 C CA . PRO A 1 113 ? 15.096 -15.355 -13.217 1.00 95.12 113 PRO A CA 1
ATOM 807 C C . PRO A 1 113 ? 14.462 -14.154 -12.497 1.00 95.12 113 PRO A C 1
ATOM 809 O O . PRO A 1 113 ? 15.011 -13.058 -12.490 1.00 95.12 113 PRO A O 1
ATOM 812 N N . ALA A 1 114 ? 13.298 -14.348 -11.864 1.00 94.62 114 ALA A N 1
ATOM 813 C CA . ALA A 1 114 ? 12.588 -13.257 -11.178 1.00 94.62 114 ALA A CA 1
ATOM 814 C C . ALA A 1 114 ? 13.374 -12.680 -9.983 1.00 94.62 114 ALA A C 1
ATOM 816 O O . ALA A 1 114 ? 13.315 -11.479 -9.747 1.00 94.62 114 ALA A O 1
ATOM 817 N N . ALA A 1 115 ? 14.150 -13.515 -9.284 1.00 96.62 115 ALA A N 1
ATOM 818 C CA . ALA A 1 115 ? 15.028 -13.079 -8.198 1.00 96.62 115 ALA A CA 1
ATOM 819 C C . ALA A 1 115 ? 16.131 -12.123 -8.681 1.00 96.62 115 ALA A C 1
ATOM 821 O O . ALA A 1 115 ? 16.403 -11.121 -8.025 1.00 96.62 115 ALA A O 1
ATOM 822 N N . ASP A 1 116 ? 16.715 -12.388 -9.854 1.00 97.44 116 ASP A N 1
ATOM 823 C CA . ASP A 1 116 ? 17.752 -11.527 -10.430 1.00 97.44 116 ASP A CA 1
ATOM 824 C C . ASP A 1 116 ? 17.173 -10.188 -10.901 1.00 97.44 116 ASP A C 1
ATOM 826 O O . ASP A 1 116 ? 17.812 -9.148 -10.747 1.00 97.44 116 ASP A O 1
ATOM 830 N N . LEU A 1 117 ? 15.948 -10.200 -11.442 1.00 96.44 117 LEU A N 1
ATOM 831 C CA . LEU A 1 117 ? 15.224 -8.972 -11.783 1.00 96.44 117 LEU A CA 1
ATOM 832 C C . LEU A 1 117 ? 14.922 -8.139 -10.537 1.00 96.44 117 LEU A C 1
ATOM 834 O O . LEU A 1 117 ? 15.186 -6.940 -10.532 1.00 96.44 117 LEU A O 1
ATOM 838 N N . LEU A 1 118 ? 14.436 -8.775 -9.467 1.00 97.88 118 LEU A N 1
ATOM 839 C CA . LEU A 1 118 ? 14.169 -8.088 -8.208 1.00 97.88 118 LEU A CA 1
ATOM 840 C C . LEU A 1 118 ? 15.446 -7.480 -7.622 1.00 97.88 118 LEU A C 1
ATOM 842 O O . LEU A 1 118 ? 15.417 -6.329 -7.208 1.00 97.88 118 LEU A O 1
ATOM 846 N N . LYS A 1 119 ? 16.578 -8.195 -7.655 1.00 98.31 119 LYS A N 1
ATOM 847 C CA . LYS A 1 119 ? 17.861 -7.653 -7.190 1.00 98.31 119 LYS A CA 1
ATOM 848 C C . LYS A 1 119 ? 18.235 -6.359 -7.924 1.00 98.31 119 LYS A C 1
ATOM 850 O O . LYS A 1 119 ? 18.531 -5.364 -7.275 1.00 98.31 119 LYS A O 1
ATOM 855 N N . ARG A 1 120 ? 18.158 -6.352 -9.260 1.00 98.06 120 ARG A N 1
ATOM 856 C CA . ARG A 1 120 ? 18.407 -5.138 -10.063 1.00 98.06 120 ARG A CA 1
ATOM 857 C C . ARG A 1 120 ? 17.404 -4.030 -9.745 1.00 98.06 120 ARG A C 1
ATOM 859 O O . ARG A 1 120 ? 17.763 -2.864 -9.686 1.00 98.06 120 ARG A O 1
ATOM 866 N N . SER A 1 121 ? 16.139 -4.387 -9.531 1.00 98.06 121 SER A N 1
ATOM 867 C CA . SER A 1 121 ? 15.092 -3.419 -9.203 1.00 98.06 121 SER A CA 1
ATOM 868 C C . SER A 1 121 ? 15.284 -2.777 -7.824 1.00 98.06 121 SER A C 1
ATOM 870 O O . SER A 1 121 ? 14.977 -1.598 -7.663 1.00 98.06 121 SER A O 1
ATOM 872 N N . MET A 1 122 ? 15.841 -3.514 -6.858 1.00 98.44 122 MET A N 1
ATOM 873 C CA . MET A 1 122 ? 16.226 -2.983 -5.547 1.00 98.44 122 MET A CA 1
ATOM 874 C C . MET A 1 122 ? 17.401 -2.005 -5.653 1.00 98.44 122 MET A C 1
ATOM 876 O O . MET A 1 122 ? 17.369 -0.959 -5.018 1.00 98.44 122 MET A O 1
ATOM 880 N N . GLU A 1 123 ? 18.393 -2.295 -6.501 1.00 98.38 123 GLU A N 1
ATOM 881 C CA . GLU A 1 123 ? 19.495 -1.360 -6.781 1.00 98.38 123 GLU A CA 1
ATOM 882 C C . GLU A 1 123 ? 18.949 -0.038 -7.359 1.00 98.38 123 GLU A C 1
ATOM 884 O O . GLU A 1 123 ? 19.265 1.037 -6.851 1.00 98.38 123 GLU A O 1
ATOM 889 N N . VAL A 1 124 ? 18.024 -0.109 -8.329 1.00 98.12 124 VAL A N 1
ATOM 890 C CA . VAL A 1 124 ? 17.328 1.078 -8.867 1.00 98.12 124 VAL A CA 1
ATOM 891 C C . VAL A 1 124 ? 16.518 1.797 -7.784 1.00 98.12 124 VAL A C 1
ATOM 893 O O . VAL A 1 124 ? 16.492 3.024 -7.752 1.00 98.12 124 VAL A O 1
ATOM 896 N N . TYR A 1 125 ? 15.848 1.067 -6.888 1.00 98.38 125 TYR A N 1
ATOM 897 C CA . TYR A 1 125 ? 15.097 1.669 -5.784 1.00 98.38 125 TYR A CA 1
ATOM 898 C C . TYR A 1 125 ? 16.012 2.515 -4.890 1.00 98.38 125 TYR A C 1
ATOM 900 O O . TYR A 1 125 ? 15.704 3.679 -4.636 1.00 98.38 125 TYR A O 1
ATOM 908 N N . ASP A 1 126 ? 17.151 1.963 -4.471 1.00 98.19 126 ASP A N 1
ATOM 909 C CA . ASP A 1 126 ? 18.112 2.649 -3.605 1.00 98.19 126 ASP A CA 1
ATOM 910 C C . ASP A 1 126 ? 18.735 3.872 -4.299 1.00 98.19 126 ASP A C 1
ATOM 912 O O . ASP A 1 126 ? 18.875 4.937 -3.689 1.00 98.19 126 ASP A O 1
ATOM 916 N N . GLU A 1 127 ? 19.047 3.765 -5.593 1.00 97.88 127 GLU A N 1
ATOM 917 C CA . GLU A 1 127 ? 19.518 4.891 -6.408 1.00 97.88 127 GLU A CA 1
ATOM 918 C C . GLU A 1 127 ? 18.479 6.015 -6.492 1.00 97.88 127 GLU A C 1
ATOM 920 O O . GLU A 1 127 ? 18.804 7.189 -6.280 1.00 97.88 127 GLU A O 1
ATOM 925 N N . LEU A 1 128 ? 17.213 5.672 -6.754 1.00 97.06 128 LEU A N 1
ATOM 926 C CA . LEU A 1 128 ? 16.129 6.647 -6.810 1.00 97.06 128 LEU A CA 1
ATOM 927 C C . LEU A 1 128 ? 15.914 7.311 -5.449 1.00 97.06 128 LEU A C 1
ATOM 929 O O . LEU A 1 128 ? 15.802 8.537 -5.402 1.00 97.06 128 LEU A O 1
ATOM 933 N N . LYS A 1 129 ? 15.951 6.546 -4.353 1.00 96.75 129 LYS A N 1
ATOM 934 C CA . LYS A 1 129 ? 15.867 7.075 -2.985 1.00 96.75 129 LYS A CA 1
ATOM 935 C C . LYS A 1 129 ? 16.998 8.027 -2.644 1.00 96.75 129 LYS A C 1
ATOM 937 O O . LYS A 1 129 ? 16.755 9.099 -2.094 1.00 96.75 129 LYS A O 1
ATOM 942 N N . LYS A 1 130 ? 18.225 7.675 -3.017 1.00 96.38 130 LYS A N 1
ATOM 943 C CA . LYS A 1 130 ? 19.373 8.561 -2.847 1.00 96.38 130 LYS A CA 1
ATOM 944 C C . LYS A 1 130 ? 19.198 9.846 -3.655 1.00 96.38 130 LYS A C 1
ATOM 946 O O . LYS A 1 130 ? 19.450 10.922 -3.128 1.00 96.38 130 LYS A O 1
ATOM 951 N N . SER A 1 131 ? 18.733 9.747 -4.902 1.00 94.00 131 SER A N 1
ATOM 952 C CA . SER A 1 131 ? 18.497 10.929 -5.741 1.00 94.00 131 SER A CA 1
ATOM 953 C C . SER A 1 131 ? 17.394 11.837 -5.189 1.00 94.00 131 SER A C 1
ATOM 955 O O . SER A 1 131 ? 17.546 13.049 -5.252 1.00 94.00 131 SER A O 1
ATOM 957 N N . GLN A 1 132 ? 16.340 11.261 -4.599 1.00 93.50 132 GLN A N 1
ATOM 958 C CA . GLN A 1 132 ? 15.254 11.998 -3.949 1.00 93.50 132 GLN A CA 1
ATOM 959 C C . GLN A 1 132 ? 15.766 12.811 -2.753 1.00 93.50 132 GLN A C 1
ATOM 961 O O . GLN A 1 132 ? 15.403 13.972 -2.599 1.00 93.50 132 GLN A O 1
ATOM 966 N N . ALA A 1 133 ? 16.629 12.209 -1.927 1.00 91.44 133 ALA A N 1
ATOM 967 C CA . ALA A 1 133 ? 17.206 12.868 -0.756 1.00 91.44 133 ALA A CA 1
ATOM 968 C C . ALA A 1 133 ? 18.134 14.037 -1.128 1.00 91.44 133 ALA A C 1
ATOM 970 O O . ALA A 1 133 ? 18.200 15.023 -0.398 1.00 91.44 133 ALA A O 1
ATOM 971 N N . VAL A 1 134 ? 18.840 13.930 -2.259 1.00 90.81 134 VAL A N 1
ATOM 972 C CA . VAL A 1 134 ? 19.676 15.019 -2.782 1.00 90.81 134 VAL A CA 1
ATOM 973 C C . VAL A 1 134 ? 18.797 16.152 -3.310 1.00 90.81 134 VAL A C 1
ATOM 975 O O . VAL A 1 134 ? 18.967 17.280 -2.873 1.00 90.81 134 VAL A O 1
ATOM 978 N N . SER A 1 135 ? 17.799 15.859 -4.152 1.00 85.38 135 SER A N 1
ATOM 979 C CA . SER A 1 135 ? 16.914 16.900 -4.701 1.00 85.38 135 SER A CA 1
ATOM 980 C C . SER A 1 135 ? 16.091 17.626 -3.637 1.00 85.38 135 SER A C 1
ATOM 982 O O . SER A 1 135 ? 15.759 18.786 -3.816 1.00 85.38 135 SER A O 1
ATOM 984 N N . SER A 1 136 ? 15.757 16.974 -2.518 1.00 83.31 136 SER A N 1
ATOM 985 C CA . SER A 1 136 ? 15.056 17.642 -1.413 1.00 83.31 136 SER A CA 1
ATOM 986 C C . SER A 1 136 ? 15.934 18.600 -0.604 1.00 83.31 136 SER A C 1
ATOM 988 O O . SER A 1 136 ? 15.397 19.369 0.182 1.00 83.31 136 SER A O 1
ATOM 990 N N . ALA A 1 137 ? 17.263 18.518 -0.730 1.00 84.00 137 ALA A N 1
ATOM 991 C CA . ALA A 1 137 ? 18.181 19.430 -0.046 1.00 84.00 137 ALA A CA 1
ATOM 992 C C . ALA A 1 137 ? 18.391 20.740 -0.825 1.00 84.00 137 ALA A C 1
ATOM 994 O O . ALA A 1 137 ? 18.760 21.748 -0.227 1.00 84.00 137 ALA A O 1
ATOM 995 N N . ASP A 1 138 ? 18.122 20.717 -2.131 1.00 78.00 138 ASP A N 1
ATOM 996 C CA . ASP A 1 138 ? 18.255 21.849 -3.040 1.00 78.00 138 ASP A CA 1
ATOM 997 C C . ASP A 1 138 ? 16.848 22.405 -3.347 1.00 78.00 138 ASP A C 1
ATOM 999 O O . ASP A 1 138 ? 16.259 22.123 -4.388 1.00 78.00 138 ASP A O 1
ATOM 1003 N N . GLU A 1 139 ? 16.272 23.166 -2.405 1.00 73.06 139 GLU A N 1
ATOM 1004 C CA . GLU A 1 139 ? 14.880 23.672 -2.452 1.00 73.06 139 GLU A CA 1
ATOM 1005 C C . GLU A 1 139 ? 14.577 24.646 -3.620 1.00 73.06 139 GLU A C 1
ATOM 1007 O O . GLU A 1 139 ? 13.428 25.048 -3.801 1.00 73.06 139 GLU A O 1
ATOM 1012 N N . ASP A 1 140 ? 15.572 24.998 -4.441 1.00 71.00 140 ASP A N 1
ATOM 1013 C CA . ASP A 1 140 ? 15.484 26.048 -5.466 1.00 71.00 140 ASP A CA 1
ATOM 1014 C C . ASP A 1 140 ? 15.195 25.535 -6.899 1.00 71.00 140 ASP A C 1
ATOM 1016 O O . ASP A 1 140 ? 15.024 26.340 -7.818 1.00 71.00 140 ASP A O 1
ATOM 1020 N N . GLU A 1 141 ? 15.123 24.217 -7.136 1.00 70.06 141 GLU A N 1
ATOM 1021 C CA . GLU A 1 141 ? 14.923 23.650 -8.486 1.00 70.06 141 GLU A CA 1
ATOM 1022 C C . GLU A 1 141 ? 13.433 23.404 -8.818 1.00 70.06 141 GLU A C 1
ATOM 1024 O O . GLU A 1 141 ? 12.924 22.279 -8.870 1.00 70.06 141 GLU A O 1
ATOM 1029 N N . GLU A 1 142 ? 12.695 24.492 -9.062 1.00 75.88 142 GLU A N 1
ATOM 1030 C CA . GLU A 1 142 ? 11.305 24.437 -9.531 1.00 75.88 142 GLU A CA 1
ATOM 1031 C C . GLU A 1 142 ? 11.243 23.859 -10.963 1.00 75.88 142 GLU A C 1
ATOM 1033 O O . GLU A 1 142 ? 11.644 24.501 -11.933 1.00 75.88 142 GLU A O 1
ATOM 1038 N N . GLY A 1 143 ? 10.742 22.624 -11.106 1.00 78.88 143 GLY A N 1
ATOM 1039 C CA . GLY A 1 143 ? 10.547 21.963 -12.408 1.00 78.88 143 GLY A CA 1
ATOM 1040 C C . GLY A 1 143 ? 11.343 20.674 -12.637 1.00 78.88 143 GLY A C 1
ATOM 1041 O O . GLY A 1 143 ? 11.344 20.160 -13.754 1.00 78.88 143 GLY A O 1
ATOM 1042 N N . GLY A 1 144 ? 11.998 20.130 -11.609 1.00 82.69 144 GLY A N 1
ATOM 1043 C CA . GLY A 1 144 ? 12.677 18.836 -11.689 1.00 82.69 144 GLY A CA 1
ATOM 1044 C C . GLY A 1 144 ? 11.737 17.617 -11.805 1.00 82.69 144 GLY A C 1
ATOM 1045 O O . GLY A 1 144 ? 10.522 17.716 -11.598 1.00 82.69 144 GLY A O 1
ATOM 1046 N N . PRO A 1 145 ? 12.283 16.428 -12.132 1.00 87.31 145 PRO A N 1
ATOM 1047 C CA . PRO A 1 145 ? 11.531 15.176 -12.130 1.00 87.31 145 PRO A CA 1
ATOM 1048 C C . PRO A 1 145 ? 10.976 14.859 -10.735 1.00 87.31 145 PRO A C 1
ATOM 1050 O O . PRO A 1 145 ? 11.694 14.943 -9.742 1.00 87.31 145 PRO A O 1
ATOM 1053 N N . SER A 1 146 ? 9.715 14.435 -10.667 1.00 91.12 146 SER A N 1
ATOM 1054 C CA . SER A 1 146 ? 9.041 14.124 -9.405 1.00 91.12 146 SER A CA 1
ATOM 1055 C C . SER A 1 146 ? 9.349 12.705 -8.933 1.00 91.12 146 SER A C 1
ATOM 1057 O O . SER A 1 146 ? 9.291 11.763 -9.733 1.00 91.12 146 SER A O 1
ATOM 1059 N N . HIS A 1 147 ? 9.563 12.538 -7.627 1.00 95.25 147 HIS A N 1
ATOM 1060 C CA . HIS A 1 147 ? 9.629 11.233 -6.967 1.00 95.25 147 HIS A CA 1
ATOM 1061 C C . HIS A 1 147 ? 8.352 10.968 -6.183 1.00 95.25 147 HIS A C 1
ATOM 1063 O O . HIS A 1 147 ? 7.861 11.827 -5.453 1.00 95.25 147 HIS A O 1
ATOM 1069 N N . THR A 1 148 ? 7.810 9.763 -6.307 1.00 96.75 148 THR A N 1
ATOM 1070 C CA . THR A 1 148 ? 6.645 9.336 -5.532 1.00 96.75 148 THR A CA 1
ATOM 1071 C C . THR A 1 148 ? 6.791 7.882 -5.130 1.00 96.75 148 THR A C 1
ATOM 1073 O O . THR A 1 148 ? 7.209 7.040 -5.927 1.00 96.75 148 THR A O 1
ATOM 1076 N N . ASP A 1 149 ? 6.411 7.590 -3.893 1.00 98.06 149 ASP A N 1
ATOM 1077 C CA . ASP A 1 149 ? 6.447 6.244 -3.344 1.00 98.06 149 ASP A CA 1
ATOM 1078 C C . ASP A 1 149 ? 5.058 5.635 -3.303 1.00 98.06 149 ASP A C 1
ATOM 1080 O O . ASP A 1 149 ? 4.081 6.295 -2.944 1.00 98.06 149 ASP A O 1
ATOM 1084 N N . TYR A 1 150 ? 4.986 4.341 -3.581 1.00 98.50 150 TYR A N 1
ATOM 1085 C CA . TYR A 1 150 ?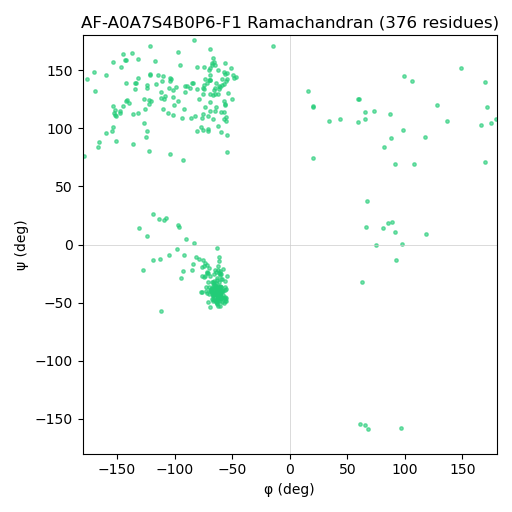 3.750 3.579 -3.572 1.00 98.50 150 TYR A CA 1
ATOM 1086 C C . TYR A 1 150 ? 3.909 2.284 -2.790 1.00 98.50 150 TYR A C 1
ATOM 1088 O O . TYR A 1 150 ? 4.931 1.602 -2.881 1.00 98.50 150 TYR A O 1
ATOM 1096 N N . CYS A 1 151 ? 2.854 1.901 -2.075 1.00 98.31 151 CYS A N 1
ATOM 1097 C CA . CYS A 1 151 ? 2.682 0.532 -1.616 1.00 98.31 151 CYS A CA 1
ATOM 1098 C C . CYS A 1 151 ? 1.893 -0.247 -2.670 1.00 98.31 151 CYS A C 1
ATOM 1100 O O . CYS A 1 151 ? 0.837 0.202 -3.122 1.00 98.31 151 CYS A O 1
ATOM 1102 N N . VAL A 1 152 ? 2.390 -1.426 -3.049 1.00 98.56 152 VAL A N 1
ATOM 1103 C CA . VAL A 1 152 ? 1.707 -2.335 -3.973 1.00 98.56 152 VAL A CA 1
ATOM 1104 C C . VAL A 1 152 ? 1.194 -3.550 -3.213 1.00 98.56 152 VAL A C 1
ATOM 1106 O O . VAL A 1 152 ? 1.943 -4.249 -2.519 1.00 98.56 152 VAL A O 1
ATOM 1109 N N . ALA A 1 153 ? -0.096 -3.822 -3.391 1.00 98.31 153 ALA A N 1
ATOM 1110 C CA . ALA A 1 153 ? -0.782 -4.965 -2.824 1.00 98.31 153 ALA A CA 1
ATOM 1111 C C . ALA A 1 153 ? -1.169 -5.984 -3.900 1.00 98.31 153 ALA A C 1
ATOM 1113 O O . ALA A 1 153 ? -1.544 -5.640 -5.024 1.00 98.31 153 ALA A O 1
ATOM 1114 N N . LEU A 1 154 ? -1.107 -7.257 -3.520 1.00 97.81 154 LEU A N 1
ATOM 1115 C CA . LEU A 1 154 ? -1.528 -8.388 -4.331 1.00 97.81 154 LEU A CA 1
ATOM 1116 C C . LEU A 1 154 ? -2.720 -9.085 -3.703 1.00 97.81 154 LEU A C 1
ATOM 1118 O O . LEU A 1 154 ? -2.803 -9.233 -2.486 1.00 97.81 154 LEU A O 1
ATOM 1122 N N . ARG A 1 155 ? -3.593 -9.601 -4.558 1.00 96.62 155 ARG A N 1
ATOM 1123 C CA . ARG A 1 155 ? -4.507 -10.680 -4.196 1.00 96.62 155 ARG A CA 1
ATOM 1124 C C . ARG A 1 155 ? -4.564 -11.703 -5.317 1.00 96.62 155 ARG A C 1
ATOM 1126 O O . ARG A 1 155 ? -4.135 -11.448 -6.443 1.00 96.62 155 ARG A O 1
ATOM 1133 N N . VAL A 1 156 ? -5.091 -12.867 -5.001 1.00 96.50 156 VAL A N 1
ATOM 1134 C CA . VAL A 1 156 ? -5.143 -14.017 -5.889 1.00 96.50 156 VAL A CA 1
ATOM 1135 C C . VAL A 1 156 ? -6.602 -14.422 -6.039 1.00 96.50 156 VAL A C 1
ATOM 1137 O O . VAL A 1 156 ? -7.287 -14.651 -5.047 1.00 96.50 156 VAL A O 1
ATOM 1140 N N . SER A 1 157 ? -7.089 -14.491 -7.279 1.00 92.50 157 SER A N 1
ATOM 1141 C CA . SER A 1 157 ? -8.471 -14.896 -7.538 1.00 92.50 157 SER A CA 1
ATOM 1142 C C . SER A 1 157 ? -8.724 -16.358 -7.157 1.00 92.50 157 SER A C 1
ATOM 1144 O O . SER A 1 157 ? -7.805 -17.193 -7.150 1.00 92.50 157 SER A O 1
ATOM 1146 N N . ASP A 1 158 ? -9.994 -16.669 -6.906 1.00 84.81 158 ASP A N 1
ATOM 1147 C CA . ASP A 1 158 ? -10.447 -18.012 -6.556 1.00 84.81 158 ASP A CA 1
ATOM 1148 C C . ASP A 1 158 ? -10.021 -19.061 -7.593 1.00 84.81 158 ASP A C 1
ATOM 1150 O O . ASP A 1 158 ? -9.909 -18.786 -8.792 1.00 84.81 158 ASP A O 1
ATOM 1154 N N . GLY A 1 159 ? -9.768 -20.281 -7.111 1.00 80.06 159 GLY A N 1
ATOM 1155 C CA . GLY A 1 159 ? -9.466 -21.438 -7.957 1.00 80.06 159 GLY A CA 1
ATOM 1156 C C . GLY A 1 159 ? -8.023 -21.539 -8.458 1.00 80.06 159 GLY A C 1
ATOM 1157 O O . GLY A 1 159 ? -7.758 -22.338 -9.353 1.00 80.06 159 GLY A O 1
ATOM 1158 N N . SER A 1 160 ? -7.076 -20.776 -7.899 1.00 79.44 160 SER A N 1
ATOM 1159 C CA . SER A 1 160 ? -5.668 -20.800 -8.338 1.00 79.44 160 SER A CA 1
ATOM 1160 C C . SER A 1 160 ? -4.695 -21.486 -7.369 1.00 79.44 160 SER A C 1
ATOM 1162 O O . SER A 1 160 ? -3.479 -21.301 -7.450 1.00 79.44 160 SER A O 1
ATOM 1164 N N . GLY A 1 161 ? -5.238 -22.362 -6.519 1.00 84.69 161 GLY A N 1
ATOM 1165 C CA . GLY A 1 161 ? -4.492 -23.316 -5.699 1.00 84.69 161 GLY A CA 1
ATOM 1166 C C . GLY A 1 161 ? -4.231 -22.836 -4.273 1.00 84.69 161 GLY A C 1
ATOM 1167 O O . GLY A 1 161 ? -4.926 -21.967 -3.756 1.00 84.69 161 GLY A O 1
ATOM 1168 N N . ASP A 1 162 ? -3.205 -23.413 -3.642 1.00 86.19 162 ASP A N 1
ATOM 1169 C CA . ASP A 1 162 ? -2.875 -23.230 -2.218 1.00 86.19 162 ASP A CA 1
ATOM 1170 C C . ASP A 1 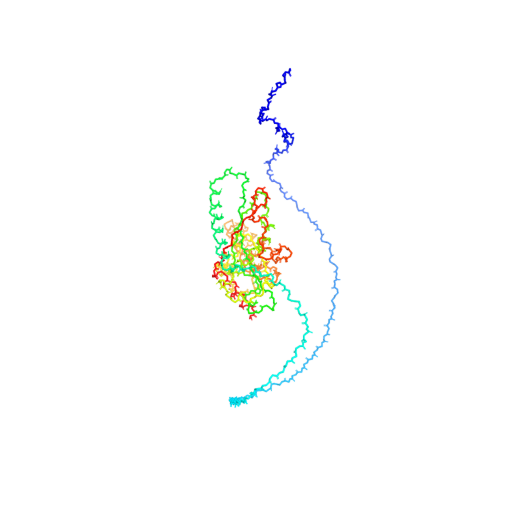162 ? -2.708 -21.755 -1.791 1.00 86.19 162 ASP A C 1
ATOM 1172 O O . ASP A 1 162 ? -2.912 -21.409 -0.629 1.00 86.19 162 ASP A O 1
ATOM 1176 N N . ALA A 1 163 ? -2.318 -20.871 -2.716 1.00 91.19 163 ALA A N 1
ATOM 1177 C CA . ALA A 1 163 ? -2.103 -19.454 -2.427 1.00 91.19 163 ALA A CA 1
ATOM 1178 C C . ALA A 1 163 ? -3.409 -18.652 -2.290 1.00 91.19 163 ALA A C 1
ATOM 1180 O O . ALA A 1 163 ? -3.378 -17.572 -1.698 1.00 91.19 163 ALA A O 1
ATOM 1181 N N . THR A 1 164 ? -4.535 -19.163 -2.808 1.00 91.94 164 THR A N 1
ATOM 1182 C CA . THR A 1 164 ? -5.829 -18.465 -2.784 1.00 91.94 164 THR A CA 1
ATOM 1183 C C . THR A 1 164 ? -6.230 -18.105 -1.355 1.00 91.94 164 THR A C 1
ATOM 1185 O O . THR A 1 164 ? -6.549 -16.953 -1.111 1.00 91.94 164 THR A O 1
ATOM 1188 N N . GLU A 1 165 ? -6.111 -19.009 -0.380 1.00 91.31 165 GLU A N 1
ATOM 1189 C CA . GLU A 1 165 ? -6.511 -18.709 1.007 1.00 91.31 165 GLU A CA 1
ATOM 1190 C C . GLU A 1 165 ? -5.650 -17.615 1.659 1.00 91.31 165 GLU A C 1
ATOM 1192 O O . GLU A 1 165 ? -6.153 -16.736 2.362 1.00 91.31 165 GLU A O 1
ATOM 1197 N N . SER A 1 166 ? -4.341 -17.623 1.386 1.00 93.75 166 SER A N 1
ATOM 1198 C CA . SER A 1 166 ? -3.406 -16.622 1.920 1.00 93.75 166 SER A CA 1
ATOM 1199 C C . SER A 1 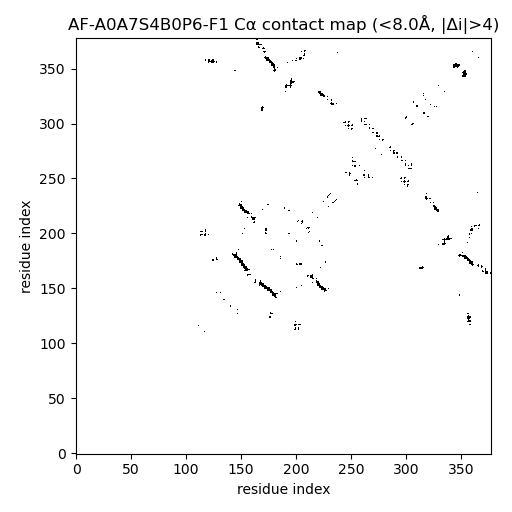166 ? -3.603 -15.239 1.292 1.00 93.75 166 SER A C 1
ATOM 1201 O O . SER A 1 166 ? -3.424 -14.223 1.962 1.00 93.75 166 SER A O 1
ATOM 1203 N N . PHE A 1 167 ? -4.008 -15.192 0.022 1.00 95.69 167 PHE A N 1
ATOM 1204 C CA . PHE A 1 167 ? -4.129 -13.971 -0.779 1.00 95.69 167 PHE A CA 1
ATOM 1205 C C . PHE A 1 167 ? -5.563 -13.713 -1.268 1.00 95.69 167 PHE A C 1
ATOM 1207 O O . PHE A 1 167 ? -5.752 -13.064 -2.291 1.00 95.69 167 PHE A O 1
ATOM 1214 N N . ARG A 1 168 ? -6.588 -14.201 -0.561 1.00 93.12 168 ARG A N 1
ATOM 1215 C CA . ARG A 1 168 ? -8.002 -13.985 -0.935 1.00 93.12 168 ARG A CA 1
ATOM 1216 C C . ARG A 1 168 ? -8.441 -12.521 -0.832 1.00 93.12 168 ARG A C 1
ATOM 1218 O O . ARG A 1 168 ? -9.376 -12.096 -1.504 1.00 93.12 168 ARG A O 1
ATOM 1225 N N . ASP A 1 169 ? -7.763 -11.747 0.012 1.00 95.19 169 ASP A N 1
ATOM 1226 C CA . ASP A 1 169 ? -7.886 -10.293 0.104 1.00 95.19 169 ASP A CA 1
ATOM 1227 C C . ASP A 1 169 ? -6.520 -9.643 -0.157 1.00 95.19 169 ASP A C 1
ATOM 1229 O O . ASP A 1 169 ? -5.507 -10.338 -0.245 1.00 95.19 169 ASP A O 1
ATOM 1233 N N . TRP A 1 170 ? -6.486 -8.319 -0.290 1.00 96.62 170 TRP A N 1
ATOM 1234 C CA . TRP A 1 170 ? -5.262 -7.580 -0.583 1.00 96.62 170 TRP A CA 1
ATOM 1235 C C . TRP A 1 170 ? -4.208 -7.730 0.517 1.00 96.62 170 TRP A C 1
ATOM 1237 O O . TRP A 1 170 ? -4.467 -7.503 1.701 1.00 96.62 170 TRP A O 1
ATOM 1247 N N . VAL A 1 171 ? -2.998 -8.075 0.090 1.00 97.38 171 VAL A N 1
ATOM 1248 C CA . VAL A 1 171 ? -1.803 -8.212 0.919 1.00 97.38 171 VAL A CA 1
ATOM 1249 C C . VAL A 1 171 ? -0.735 -7.266 0.365 1.00 97.38 171 VAL A C 1
ATOM 1251 O O . VAL A 1 171 ? -0.363 -7.422 -0.799 1.00 97.38 171 VAL A O 1
ATOM 1254 N N . PRO A 1 172 ? -0.224 -6.298 1.145 1.00 97.88 172 PRO A N 1
ATOM 1255 C CA . PRO A 1 172 ? 0.896 -5.465 0.720 1.00 97.88 172 PRO A CA 1
ATOM 1256 C C . PRO A 1 172 ? 2.151 -6.336 0.597 1.00 97.88 172 PRO A C 1
ATOM 1258 O O . PRO A 1 172 ? 2.474 -7.080 1.522 1.00 97.88 172 PRO A O 1
ATOM 1261 N N . VAL A 1 173 ? 2.839 -6.275 -0.545 1.00 98.50 173 VAL A N 1
ATOM 1262 C CA . VAL A 1 173 ? 4.002 -7.142 -0.830 1.00 98.50 173 VAL A CA 1
ATOM 1263 C C . VAL A 1 173 ? 5.243 -6.383 -1.269 1.00 98.50 173 VAL A C 1
ATOM 1265 O O . VAL A 1 173 ? 6.343 -6.916 -1.145 1.00 98.50 173 VAL A O 1
ATOM 1268 N N . ALA A 1 174 ? 5.093 -5.162 -1.779 1.00 98.69 174 ALA A N 1
ATOM 1269 C CA . ALA A 1 174 ? 6.204 -4.386 -2.305 1.00 98.69 174 ALA A CA 1
ATOM 1270 C C . ALA A 1 174 ? 6.011 -2.888 -2.060 1.00 98.69 174 ALA A C 1
ATOM 1272 O O . ALA A 1 174 ? 4.885 -2.392 -1.982 1.00 98.69 174 ALA A O 1
ATOM 1273 N N . LEU A 1 175 ? 7.134 -2.187 -1.976 1.00 98.56 175 LEU A N 1
ATOM 1274 C CA . LEU A 1 175 ? 7.244 -0.742 -2.093 1.00 98.56 175 LEU A CA 1
ATOM 1275 C C . LEU A 1 175 ? 7.807 -0.420 -3.476 1.00 98.56 175 LEU A C 1
ATOM 1277 O O . LEU A 1 175 ? 8.690 -1.122 -3.969 1.00 98.56 175 LEU A O 1
ATOM 1281 N N . VAL A 1 176 ? 7.301 0.632 -4.108 1.00 98.69 176 VAL A N 1
ATOM 1282 C CA . VAL A 1 176 ? 7.797 1.105 -5.401 1.00 98.69 176 VAL A CA 1
ATOM 1283 C C . VAL A 1 176 ? 8.132 2.579 -5.294 1.00 98.69 176 VAL A C 1
ATOM 1285 O O . VAL A 1 176 ? 7.269 3.370 -4.931 1.00 98.69 176 VAL A O 1
ATOM 1288 N N . THR A 1 177 ? 9.365 2.936 -5.643 1.00 98.44 177 THR A N 1
ATOM 1289 C CA . THR A 1 177 ? 9.755 4.336 -5.855 1.00 98.44 177 THR A CA 1
ATOM 1290 C C . THR A 1 177 ? 9.674 4.612 -7.348 1.00 98.44 177 THR A C 1
ATOM 1292 O O . THR A 1 177 ? 10.326 3.919 -8.133 1.00 98.44 177 THR A O 1
ATOM 1295 N N . LEU A 1 178 ? 8.886 5.610 -7.739 1.00 98.25 178 LEU A N 1
ATOM 1296 C CA . LEU A 1 178 ? 8.729 6.063 -9.116 1.00 98.25 178 LEU A CA 1
ATOM 1297 C C . LEU A 1 178 ? 9.340 7.454 -9.266 1.00 98.25 178 LEU A C 1
ATOM 1299 O O . LEU A 1 178 ? 8.964 8.377 -8.550 1.00 98.25 178 LEU A O 1
ATOM 1303 N N . LYS A 1 179 ? 10.246 7.602 -10.232 1.00 97.81 179 LYS A N 1
ATOM 1304 C CA . LYS A 1 179 ? 10.736 8.892 -10.718 1.00 97.81 179 LYS A CA 1
ATOM 1305 C C . LYS A 1 179 ? 10.196 9.127 -12.123 1.00 97.81 179 LYS A C 1
ATOM 1307 O O . LYS A 1 179 ? 10.391 8.279 -12.997 1.00 97.81 179 LYS A O 1
ATOM 1312 N N . ALA A 1 180 ? 9.533 10.253 -12.345 1.00 97.31 180 ALA A N 1
ATOM 1313 C CA . ALA A 1 180 ? 8.929 10.609 -13.628 1.00 97.31 180 ALA A CA 1
ATOM 1314 C C . ALA A 1 180 ? 9.300 12.041 -14.033 1.00 97.31 180 ALA A C 1
ATOM 1316 O O . ALA A 1 180 ? 9.707 12.836 -13.187 1.00 97.31 180 ALA A O 1
ATOM 1317 N N . GLY A 1 181 ? 9.182 12.350 -15.327 1.00 94.50 181 GLY A N 1
ATOM 1318 C CA . GLY A 1 181 ? 9.371 13.706 -15.842 1.00 94.50 181 GLY A CA 1
ATOM 1319 C C . GLY A 1 181 ? 8.454 14.733 -15.179 1.00 94.50 181 GLY A C 1
ATOM 1320 O O . GLY A 1 181 ? 7.397 14.394 -14.639 1.00 94.50 181 GLY A O 1
ATOM 1321 N N . ALA A 1 182 ? 8.869 15.998 -15.216 1.00 91.31 182 ALA A N 1
ATOM 1322 C CA . ALA A 1 182 ? 8.116 17.096 -14.624 1.00 91.31 182 ALA A CA 1
ATOM 1323 C C . ALA A 1 182 ? 6.691 17.182 -15.198 1.00 91.31 182 ALA A C 1
ATOM 1325 O O . ALA A 1 182 ? 6.469 17.008 -16.397 1.00 91.31 182 ALA A O 1
ATOM 1326 N N . GLY A 1 183 ? 5.709 17.428 -14.328 1.00 89.12 183 GLY A N 1
ATOM 1327 C CA . GLY A 1 183 ? 4.297 17.546 -14.708 1.00 89.12 183 GLY A CA 1
ATOM 1328 C C . GLY A 1 183 ? 3.588 16.226 -15.039 1.00 89.12 183 GLY A C 1
ATOM 1329 O O . GLY A 1 183 ? 2.392 16.242 -15.329 1.00 89.12 183 GLY A O 1
ATOM 1330 N N . MET A 1 184 ? 4.272 15.077 -14.982 1.00 94.19 184 MET A N 1
ATOM 1331 C CA . MET A 1 184 ? 3.618 13.780 -15.158 1.00 94.19 184 MET A CA 1
ATOM 1332 C C . MET A 1 184 ? 2.825 13.384 -13.908 1.00 94.19 184 MET A C 1
ATOM 1334 O O . MET A 1 184 ? 3.333 13.435 -12.789 1.00 94.19 184 MET A O 1
ATOM 1338 N N . ASN A 1 185 ? 1.597 12.897 -14.099 1.00 95.06 185 ASN A N 1
ATOM 1339 C CA . ASN A 1 185 ? 0.821 12.309 -13.013 1.00 95.06 185 ASN A CA 1
ATOM 1340 C C . ASN A 1 185 ? 1.324 10.886 -12.712 1.00 95.06 185 ASN A C 1
ATOM 1342 O O . ASN A 1 185 ? 0.992 9.922 -13.408 1.00 95.06 185 ASN A O 1
ATOM 1346 N N . THR A 1 186 ? 2.121 10.743 -11.654 1.00 96.12 186 THR A N 1
ATOM 1347 C CA . THR A 1 186 ? 2.697 9.461 -11.220 1.00 96.12 186 THR A CA 1
ATOM 1348 C C . THR A 1 186 ? 1.632 8.411 -10.885 1.00 96.12 186 THR A C 1
ATOM 1350 O O . THR A 1 186 ? 1.844 7.222 -11.136 1.00 96.12 186 THR A O 1
ATOM 1353 N N . MET A 1 187 ? 0.447 8.830 -10.427 1.00 95.94 187 MET A N 1
ATOM 1354 C CA . MET A 1 187 ? -0.666 7.926 -10.121 1.00 95.94 187 MET A CA 1
ATOM 1355 C C . MET A 1 187 ? -1.235 7.262 -11.384 1.00 95.94 187 MET A C 1
ATOM 1357 O O . MET A 1 187 ? -1.542 6.070 -11.369 1.00 95.94 187 MET A O 1
ATOM 1361 N N . GLU A 1 188 ? -1.325 7.998 -12.494 1.00 96.44 188 GLU A N 1
ATOM 1362 C CA . GLU A 1 188 ? -1.803 7.475 -13.784 1.00 96.44 188 GLU A CA 1
ATOM 1363 C C . GLU A 1 188 ? -0.780 6.555 -14.465 1.00 96.44 188 GLU A C 1
ATOM 1365 O O . GLU A 1 188 ? -1.150 5.645 -15.210 1.00 96.44 188 GLU A O 1
ATOM 1370 N N . LEU A 1 189 ? 0.513 6.750 -14.186 1.00 96.88 189 LEU A N 1
ATOM 1371 C CA . LEU A 1 189 ? 1.585 5.886 -14.689 1.00 96.88 189 LEU A CA 1
ATOM 1372 C C . LEU A 1 189 ? 1.649 4.539 -13.964 1.00 96.88 189 LEU A C 1
ATOM 1374 O O . LEU A 1 189 ? 2.085 3.540 -14.546 1.00 96.88 189 LEU A O 1
ATOM 1378 N N . MET A 1 190 ? 1.217 4.491 -12.704 1.00 97.94 190 MET A N 1
ATOM 1379 C CA . MET A 1 190 ? 1.438 3.350 -11.821 1.00 97.94 190 MET A CA 1
ATOM 1380 C C . MET A 1 190 ? 0.921 2.002 -12.365 1.00 97.94 190 MET A C 1
ATOM 1382 O O . MET A 1 190 ? 1.644 1.011 -12.238 1.00 97.94 190 MET A O 1
ATOM 1386 N N . PRO A 1 191 ? -0.243 1.899 -13.042 1.00 98.25 191 PRO A N 1
ATOM 1387 C CA . PRO A 1 191 ? -0.654 0.648 -13.682 1.00 98.25 191 PRO A CA 1
ATOM 1388 C C . PRO A 1 191 ? 0.361 0.124 -14.709 1.00 98.25 191 PRO A C 1
ATOM 1390 O O . PRO A 1 191 ? 0.654 -1.073 -14.734 1.00 98.25 191 PRO A O 1
ATOM 1393 N N . GLN A 1 192 ? 0.963 1.008 -15.511 1.00 97.38 192 GLN A N 1
ATOM 1394 C CA . GLN A 1 192 ? 1.976 0.620 -16.497 1.00 97.38 192 GLN A CA 1
ATOM 1395 C C . GLN A 1 192 ? 3.273 0.172 -15.820 1.00 97.38 192 GLN A C 1
ATOM 1397 O O . GLN A 1 192 ? 3.883 -0.807 -16.257 1.00 97.38 192 GLN A O 1
ATOM 1402 N N . VAL A 1 193 ? 3.662 0.858 -14.740 1.00 98.25 193 VAL A N 1
ATOM 1403 C CA . VAL A 1 193 ? 4.825 0.517 -13.910 1.00 98.25 193 VAL A CA 1
ATOM 1404 C C . VAL A 1 193 ? 4.640 -0.861 -13.271 1.00 98.25 193 VAL A C 1
ATOM 1406 O O . VAL A 1 193 ? 5.508 -1.720 -13.408 1.00 98.25 193 VAL A O 1
ATOM 1409 N N . ILE A 1 194 ? 3.483 -1.126 -12.652 1.00 98.38 194 ILE A N 1
ATOM 1410 C CA . ILE A 1 194 ? 3.149 -2.444 -12.086 1.00 98.38 194 ILE A CA 1
ATOM 1411 C C . ILE A 1 194 ? 3.175 -3.511 -13.173 1.00 98.38 194 ILE A C 1
ATOM 1413 O O . ILE A 1 194 ? 3.730 -4.586 -12.964 1.00 98.38 194 ILE A O 1
ATOM 1417 N N . GLY A 1 195 ? 2.599 -3.224 -14.340 1.00 97.44 195 GLY A N 1
ATOM 1418 C CA . GLY A 1 195 ? 2.613 -4.139 -15.471 1.00 97.44 195 GLY A CA 1
ATOM 1419 C C . GLY A 1 195 ? 4.023 -4.492 -15.939 1.00 97.44 195 GLY A C 1
ATOM 1420 O O . GLY A 1 195 ? 4.289 -5.659 -16.227 1.00 97.44 195 GLY A O 1
ATOM 1421 N N . ALA A 1 196 ? 4.936 -3.520 -15.985 1.00 97.62 196 ALA A N 1
ATOM 1422 C CA . ALA A 1 196 ? 6.332 -3.737 -16.357 1.00 97.62 196 ALA A CA 1
ATOM 1423 C C . ALA A 1 196 ? 7.105 -4.526 -15.284 1.00 97.62 196 ALA A C 1
ATOM 1425 O O . ALA A 1 196 ? 7.811 -5.473 -15.622 1.00 97.62 196 ALA A O 1
ATOM 1426 N N . CYS A 1 197 ? 6.904 -4.196 -14.005 1.00 97.81 197 CYS A N 1
ATOM 1427 C CA . CYS A 1 197 ? 7.631 -4.756 -12.858 1.00 97.81 197 CYS A CA 1
ATOM 1428 C C . CYS A 1 197 ? 6.892 -5.912 -12.154 1.00 97.81 197 CYS A C 1
ATOM 1430 O O . CYS A 1 197 ? 7.172 -6.256 -11.002 1.00 97.81 197 CYS A O 1
ATOM 1432 N N . CYS A 1 198 ? 5.893 -6.515 -12.806 1.00 97.44 198 CYS A N 1
ATOM 1433 C CA . CYS A 1 198 ? 4.998 -7.470 -12.152 1.00 97.44 198 CYS A CA 1
ATOM 1434 C C . CYS A 1 198 ? 5.729 -8.732 -11.666 1.00 97.44 198 CYS A C 1
ATOM 1436 O O . CYS A 1 198 ? 5.235 -9.431 -10.784 1.00 97.44 198 CYS A O 1
ATOM 1438 N N . ARG A 1 199 ? 6.883 -9.066 -12.258 1.00 97.12 199 ARG A N 1
ATOM 1439 C CA . ARG A 1 199 ? 7.655 -10.269 -11.920 1.00 97.12 199 ARG A CA 1
ATOM 1440 C C . ARG A 1 199 ? 8.429 -10.068 -10.621 1.00 97.12 199 ARG A C 1
ATOM 1442 O O . ARG A 1 199 ? 8.463 -10.976 -9.798 1.00 97.12 199 ARG A O 1
ATOM 1449 N N . GLU A 1 200 ? 8.991 -8.883 -10.453 1.00 98.00 200 GLU A N 1
ATOM 1450 C CA . GLU A 1 200 ? 9.709 -8.395 -9.285 1.00 98.00 200 GLU A CA 1
ATOM 1451 C C . GLU A 1 200 ? 8.747 -8.255 -8.106 1.00 98.00 200 GLU A C 1
ATOM 1453 O O . GLU A 1 200 ? 8.985 -8.837 -7.053 1.00 98.00 200 GLU A O 1
ATOM 1458 N N . ILE A 1 201 ? 7.594 -7.608 -8.323 1.00 98.50 201 ILE A N 1
ATOM 1459 C CA . ILE A 1 201 ? 6.537 -7.442 -7.309 1.00 98.50 201 ILE A CA 1
ATOM 1460 C C . ILE A 1 201 ? 6.049 -8.801 -6.782 1.00 98.50 201 ILE A C 1
ATOM 1462 O O . ILE A 1 201 ? 5.864 -8.990 -5.579 1.00 98.50 201 ILE A O 1
ATOM 1466 N N . VAL A 1 202 ? 5.848 -9.777 -7.671 1.00 97.88 202 VAL A N 1
ATOM 1467 C CA . VAL A 1 202 ? 5.437 -11.132 -7.269 1.00 97.88 202 VAL A CA 1
ATOM 1468 C C . VAL A 1 202 ? 6.549 -11.849 -6.511 1.00 97.88 202 VAL A C 1
ATOM 1470 O O . VAL A 1 202 ? 6.265 -12.555 -5.543 1.00 97.88 202 VAL A O 1
ATOM 1473 N N . GLU A 1 203 ? 7.808 -11.666 -6.910 1.00 98.06 203 GLU A N 1
ATOM 1474 C CA . GLU A 1 203 ? 8.948 -12.225 -6.185 1.00 98.06 203 GLU A CA 1
ATOM 1475 C C . GLU A 1 203 ? 9.054 -11.640 -4.767 1.00 98.06 203 GLU A C 1
ATOM 1477 O O . GLU A 1 203 ? 9.295 -12.413 -3.840 1.00 98.06 203 GLU A O 1
ATOM 1482 N N . CYS A 1 204 ? 8.760 -10.348 -4.555 1.00 98.44 204 CYS A N 1
ATOM 1483 C CA . CYS A 1 204 ? 8.654 -9.766 -3.209 1.00 98.44 204 CYS A CA 1
ATOM 1484 C C . CYS A 1 204 ? 7.646 -10.534 -2.338 1.00 98.44 204 CYS A C 1
ATOM 1486 O O . CYS A 1 204 ? 7.968 -10.964 -1.230 1.00 98.44 204 CYS A O 1
ATOM 1488 N N . GLY A 1 205 ? 6.448 -10.804 -2.870 1.00 97.69 205 GLY A N 1
ATOM 1489 C CA . GLY A 1 205 ? 5.448 -11.621 -2.177 1.00 97.69 205 GLY A CA 1
ATOM 1490 C C . GLY A 1 205 ? 5.930 -13.051 -1.902 1.00 97.69 205 GLY A C 1
ATOM 1491 O O . GLY A 1 205 ? 5.672 -13.602 -0.831 1.00 97.69 205 GLY A O 1
ATOM 1492 N N . CYS A 1 206 ? 6.685 -13.646 -2.831 1.00 97.56 206 CYS A N 1
ATOM 1493 C CA . CYS A 1 206 ? 7.243 -14.993 -2.688 1.00 97.56 206 CYS A CA 1
ATOM 1494 C C . CYS A 1 206 ? 8.345 -15.093 -1.622 1.00 97.56 206 CYS A C 1
ATOM 1496 O O . CYS A 1 206 ? 8.531 -16.175 -1.063 1.00 97.56 206 CYS A O 1
ATOM 1498 N N . GLN A 1 207 ? 9.075 -14.009 -1.338 1.00 97.06 207 GLN A N 1
ATOM 1499 C CA . GLN A 1 207 ? 10.064 -13.982 -0.254 1.00 97.06 207 GLN A CA 1
ATOM 1500 C C . GLN A 1 207 ? 9.394 -14.109 1.117 1.00 97.06 207 GLN A C 1
ATOM 1502 O O . GLN A 1 207 ? 9.864 -14.860 1.972 1.00 97.06 207 GLN A O 1
ATOM 1507 N N . ALA A 1 208 ? 8.264 -13.427 1.316 1.00 95.31 208 ALA A N 1
ATOM 1508 C CA . ALA A 1 208 ? 7.496 -13.540 2.549 1.00 95.31 208 ALA A CA 1
ATOM 1509 C C . ALA A 1 208 ? 6.691 -14.849 2.610 1.00 95.31 208 ALA A C 1
ATOM 1511 O O . ALA A 1 208 ? 6.618 -15.478 3.670 1.00 95.31 208 ALA A O 1
ATOM 1512 N N . ILE A 1 209 ? 6.088 -15.250 1.483 1.00 96.69 209 ILE A N 1
ATOM 1513 C CA . ILE A 1 209 ? 5.107 -16.336 1.381 1.00 96.69 209 ILE A CA 1
ATOM 1514 C C . ILE A 1 209 ? 5.413 -17.209 0.146 1.00 96.69 209 ILE A C 1
ATOM 1516 O O . ILE A 1 209 ? 4.838 -17.015 -0.929 1.00 96.69 209 ILE A O 1
ATOM 1520 N N . PRO A 1 210 ? 6.293 -18.223 0.272 1.00 96.44 210 PRO A N 1
ATOM 1521 C CA . PRO A 1 210 ? 6.775 -19.007 -0.871 1.00 96.44 210 PRO A CA 1
ATOM 1522 C C . PRO A 1 210 ? 5.696 -19.759 -1.662 1.00 96.44 210 PRO A C 1
ATOM 1524 O O . PRO A 1 210 ? 5.903 -20.060 -2.838 1.00 96.44 210 PRO A O 1
ATOM 1527 N N . VAL A 1 211 ? 4.537 -20.048 -1.053 1.00 94.62 211 VAL A N 1
ATOM 1528 C CA . VAL A 1 211 ? 3.414 -20.714 -1.740 1.00 94.62 211 VAL A CA 1
ATOM 1529 C C . VAL A 1 211 ? 2.885 -19.894 -2.923 1.00 94.62 211 VAL A C 1
ATOM 1531 O O . VAL A 1 211 ? 2.390 -20.475 -3.889 1.00 94.62 211 VAL A O 1
ATOM 1534 N N . LEU A 1 212 ? 3.088 -18.570 -2.919 1.00 95.12 212 LEU A N 1
ATOM 1535 C CA . LEU A 1 212 ? 2.711 -17.685 -4.021 1.00 95.12 212 LEU A CA 1
ATOM 1536 C C . LEU A 1 212 ? 3.406 -18.053 -5.346 1.00 95.12 212 LEU A C 1
ATOM 1538 O O . LEU A 1 212 ? 2.829 -17.836 -6.408 1.00 95.12 212 LEU A O 1
ATOM 1542 N N . ARG A 1 213 ? 4.583 -18.704 -5.315 1.00 94.81 213 ARG A N 1
ATOM 1543 C CA . ARG A 1 213 ? 5.284 -19.176 -6.530 1.00 94.81 213 ARG A CA 1
ATOM 1544 C C . ARG A 1 213 ? 4.472 -20.189 -7.343 1.00 94.81 213 ARG A C 1
ATOM 1546 O O . ARG A 1 213 ? 4.725 -20.343 -8.535 1.00 94.81 213 ARG A O 1
ATOM 1553 N N . LYS A 1 214 ? 3.535 -20.900 -6.704 1.00 93.75 214 LYS A N 1
ATOM 1554 C CA . LYS A 1 214 ? 2.658 -21.880 -7.363 1.00 93.75 214 LYS A CA 1
ATOM 1555 C C . LYS A 1 214 ? 1.432 -21.236 -8.015 1.00 93.75 214 LYS A C 1
ATOM 1557 O O . LYS A 1 214 ? 0.780 -21.885 -8.828 1.00 93.75 214 LYS A O 1
ATOM 1562 N N . ALA A 1 215 ? 1.098 -19.999 -7.644 1.00 93.88 215 ALA A N 1
ATOM 1563 C CA . ALA A 1 215 ? -0.072 -19.315 -8.170 1.00 93.88 215 ALA A CA 1
ATOM 1564 C C . ALA A 1 215 ? 0.130 -18.955 -9.647 1.00 93.88 215 ALA A C 1
ATOM 1566 O O . ALA A 1 215 ? 1.213 -18.549 -10.077 1.00 93.88 215 ALA A O 1
ATOM 1567 N N . SER A 1 216 ? -0.939 -19.076 -10.434 1.00 92.50 216 SER A N 1
ATOM 1568 C CA . SER A 1 216 ? -0.920 -18.627 -11.823 1.00 92.50 216 SER A CA 1
ATOM 1569 C C . SER A 1 216 ? -0.773 -17.109 -11.880 1.00 92.50 216 SER A C 1
ATOM 1571 O O . SER A 1 216 ? -1.526 -16.376 -11.249 1.00 92.50 216 SER A O 1
ATOM 1573 N N . ARG A 1 217 ? 0.132 -16.598 -12.717 1.00 90.25 217 ARG A N 1
ATOM 1574 C CA . ARG A 1 217 ? 0.249 -15.142 -12.925 1.00 90.25 217 ARG A CA 1
ATOM 1575 C C . ARG A 1 217 ? -1.040 -14.521 -13.469 1.00 90.25 217 ARG A C 1
ATOM 1577 O O . ARG A 1 217 ? -1.297 -13.350 -13.235 1.00 90.25 217 ARG A O 1
ATOM 1584 N N . ALA A 1 218 ? -1.863 -15.300 -14.172 1.00 91.94 218 ALA A N 1
ATOM 1585 C CA . ALA A 1 218 ? -3.132 -14.827 -14.719 1.00 91.94 218 ALA A CA 1
ATOM 1586 C C . ALA A 1 218 ? -4.239 -14.660 -13.660 1.00 91.94 218 ALA A C 1
ATOM 1588 O O . ALA A 1 218 ? -5.222 -13.970 -13.943 1.00 91.94 218 ALA A O 1
ATOM 1589 N N . SER A 1 219 ? -4.096 -15.289 -12.483 1.00 94.62 219 SER A N 1
ATOM 1590 C CA . SER A 1 219 ? -5.011 -15.127 -11.341 1.00 94.62 219 SER A CA 1
ATOM 1591 C C . SER A 1 219 ? -4.574 -14.024 -10.376 1.00 94.62 219 SER A C 1
ATOM 1593 O O . SER A 1 219 ? -5.334 -13.665 -9.476 1.00 94.62 219 SER A O 1
ATOM 1595 N N . MET A 1 220 ? -3.369 -13.477 -10.553 1.00 96.31 220 MET A N 1
ATOM 1596 C CA . MET A 1 220 ? -2.861 -12.386 -9.730 1.00 96.31 220 MET A CA 1
ATOM 1597 C C . MET A 1 220 ? -3.546 -11.078 -10.107 1.00 96.31 220 MET A C 1
ATOM 1599 O O . MET A 1 220 ? -3.693 -10.732 -11.280 1.00 96.31 220 MET A O 1
ATOM 1603 N N . GLN A 1 221 ? -3.962 -10.354 -9.081 1.00 97.12 221 GLN A N 1
ATOM 1604 C CA . GLN A 1 221 ? -4.560 -9.038 -9.185 1.00 97.12 221 GLN A CA 1
ATOM 1605 C C . GLN A 1 221 ? -3.716 -8.062 -8.380 1.00 97.12 221 GLN A C 1
ATOM 1607 O O . GLN A 1 221 ? -3.151 -8.423 -7.345 1.00 97.12 221 GLN A O 1
ATOM 1612 N N . TYR A 1 222 ? -3.656 -6.830 -8.866 1.00 98.12 222 TYR A N 1
ATOM 1613 C CA . TYR A 1 222 ? -2.799 -5.785 -8.330 1.00 98.12 222 TYR A CA 1
ATOM 1614 C C . TYR A 1 222 ? -3.654 -4.603 -7.897 1.00 98.12 222 TYR A C 1
ATOM 1616 O O . TYR A 1 222 ? -4.675 -4.310 -8.525 1.00 98.12 222 TYR A O 1
ATOM 1624 N N . ALA A 1 223 ? -3.205 -3.947 -6.840 1.00 97.88 223 ALA A N 1
ATOM 1625 C CA . ALA A 1 223 ? -3.686 -2.664 -6.373 1.00 97.88 223 ALA A CA 1
ATOM 1626 C C . ALA A 1 223 ? -2.495 -1.872 -5.836 1.00 97.88 223 ALA A C 1
ATOM 1628 O O . ALA A 1 223 ? -1.466 -2.442 -5.468 1.00 97.88 223 ALA A O 1
ATOM 1629 N N . PHE A 1 224 ? -2.642 -0.561 -5.771 1.00 98.06 224 PHE A N 1
ATOM 1630 C CA . PHE A 1 224 ? -1.648 0.327 -5.186 1.00 98.06 224 PHE A CA 1
ATOM 1631 C C . PHE A 1 224 ? -2.292 1.510 -4.475 1.00 98.06 224 PHE A C 1
ATOM 1633 O O . PHE A 1 224 ? -3.468 1.821 -4.690 1.00 98.06 224 PHE A O 1
ATOM 1640 N N . GLU A 1 225 ? -1.498 2.176 -3.652 1.00 97.25 225 GLU A N 1
ATOM 1641 C CA . GLU A 1 225 ? -1.813 3.471 -3.056 1.00 97.25 225 GLU A CA 1
ATOM 1642 C C . GLU A 1 225 ? -0.505 4.219 -2.733 1.00 97.25 225 GLU A C 1
ATOM 1644 O O . GLU A 1 225 ? 0.542 3.570 -2.601 1.00 97.25 225 GLU A O 1
ATOM 1649 N N . PRO A 1 226 ? -0.521 5.559 -2.622 1.00 97.44 226 PRO A N 1
ATOM 1650 C CA . PRO A 1 226 ? 0.641 6.334 -2.193 1.00 97.44 226 PRO A CA 1
ATOM 1651 C C . PRO A 1 226 ? 1.168 5.863 -0.834 1.00 97.44 226 PRO A C 1
ATOM 1653 O O . PRO A 1 226 ? 0.389 5.556 0.072 1.00 97.44 226 PRO A O 1
ATOM 1656 N N . SER A 1 227 ? 2.492 5.823 -0.679 1.00 96.00 227 SER A N 1
ATOM 1657 C CA . SER A 1 227 ? 3.152 5.311 0.527 1.00 96.00 227 SER A CA 1
ATOM 1658 C C . SER A 1 227 ? 2.759 6.086 1.783 1.00 96.00 227 SER A C 1
ATOM 1660 O O . SER A 1 227 ? 2.581 5.471 2.830 1.00 96.00 227 SER A O 1
ATOM 1662 N N . ASP A 1 228 ? 2.558 7.401 1.691 1.00 93.62 228 ASP A N 1
ATOM 1663 C CA . ASP A 1 228 ? 2.139 8.216 2.838 1.00 93.62 228 ASP A CA 1
ATOM 1664 C C . ASP A 1 228 ? 0.728 7.843 3.304 1.00 93.62 228 ASP A C 1
ATOM 1666 O O . ASP A 1 228 ? 0.517 7.546 4.481 1.00 93.62 228 ASP A O 1
ATOM 1670 N N . SER A 1 229 ? -0.215 7.734 2.361 1.00 92.62 229 SER A N 1
ATOM 1671 C CA . SER A 1 229 ? -1.589 7.286 2.626 1.00 92.62 229 SER A CA 1
ATOM 1672 C C . SER A 1 229 ? -1.600 5.880 3.239 1.00 92.62 229 SER A C 1
ATOM 1674 O O . SER A 1 229 ? -2.221 5.641 4.281 1.00 92.62 229 SER A O 1
ATOM 1676 N N . TRP A 1 230 ? -0.820 4.953 2.668 1.00 94.75 230 TRP A N 1
ATOM 1677 C CA . TRP A 1 230 ? -0.643 3.612 3.222 1.00 94.75 230 TRP A CA 1
ATOM 1678 C C . TRP A 1 230 ? -0.058 3.640 4.636 1.00 94.75 230 TRP A C 1
ATOM 1680 O O . TRP A 1 230 ? -0.552 2.950 5.531 1.00 94.75 230 TRP A O 1
ATOM 1690 N N . ARG A 1 231 ? 0.988 4.437 4.867 1.00 92.88 231 ARG A N 1
ATOM 1691 C CA . ARG A 1 231 ? 1.689 4.477 6.148 1.00 92.88 231 ARG A CA 1
ATOM 1692 C C . ARG A 1 231 ? 0.764 4.966 7.256 1.00 92.88 231 ARG A C 1
ATOM 1694 O O . ARG A 1 231 ? 0.576 4.260 8.246 1.00 92.88 231 ARG A O 1
ATOM 1701 N N . THR A 1 232 ? 0.109 6.101 7.031 1.00 89.31 232 THR A N 1
ATOM 1702 C CA . THR A 1 232 ? -0.809 6.719 7.992 1.00 89.31 232 THR A CA 1
ATOM 1703 C C . THR A 1 232 ? -2.015 5.829 8.293 1.00 89.31 232 THR A C 1
ATOM 1705 O O . THR A 1 232 ? -2.401 5.649 9.452 1.00 89.31 232 THR A O 1
ATOM 1708 N N . HIS A 1 233 ? -2.636 5.252 7.263 1.00 87.12 233 HIS A N 1
ATOM 1709 C CA . HIS A 1 233 ? -3.928 4.586 7.424 1.00 87.12 233 HIS A CA 1
ATOM 1710 C C . HIS A 1 233 ? -3.832 3.077 7.656 1.00 87.12 233 HIS A C 1
ATOM 1712 O O . HIS A 1 233 ? -4.704 2.505 8.322 1.00 87.12 233 HIS A O 1
ATOM 1718 N N . VAL A 1 234 ? -2.790 2.429 7.133 1.00 89.50 234 VAL A N 1
ATOM 1719 C CA . VAL A 1 234 ? -2.630 0.970 7.130 1.00 89.50 234 VAL A CA 1
ATOM 1720 C C . VAL A 1 234 ? -1.476 0.538 8.031 1.00 89.50 234 VAL A C 1
ATOM 1722 O O . VAL A 1 234 ? -1.713 -0.238 8.960 1.00 89.50 234 VAL A O 1
ATOM 1725 N N . TYR A 1 235 ? -0.261 1.038 7.799 1.00 90.06 235 TYR A N 1
ATOM 1726 C CA . TYR A 1 235 ? 0.944 0.576 8.500 1.00 90.06 235 TYR A CA 1
ATOM 1727 C C . TYR A 1 235 ? 0.958 0.968 9.979 1.00 90.06 235 TYR A C 1
ATOM 1729 O O . TYR A 1 235 ? 1.042 0.096 10.844 1.00 90.06 235 TYR A O 1
ATOM 1737 N N . ASP A 1 236 ? 0.782 2.252 10.293 1.00 85.56 236 ASP A N 1
ATOM 1738 C CA . ASP A 1 236 ? 0.782 2.741 11.677 1.00 85.56 236 ASP A CA 1
ATOM 1739 C C . ASP A 1 236 ? -0.379 2.127 12.469 1.00 85.56 236 ASP A C 1
ATOM 1741 O O . ASP A 1 236 ? -0.295 1.869 13.673 1.00 85.56 236 ASP A O 1
ATOM 1745 N N . GLY A 1 237 ? -1.480 1.821 11.775 1.00 75.06 237 GLY A N 1
ATOM 1746 C CA . GLY A 1 237 ? -2.585 1.060 12.334 1.00 75.06 237 GLY A CA 1
ATOM 1747 C C . GLY A 1 237 ? -2.299 -0.420 12.544 1.00 75.06 237 GLY A C 1
ATOM 1748 O O . GLY A 1 237 ? -2.935 -1.024 13.399 1.00 75.06 237 GLY A O 1
ATOM 1749 N N . LEU A 1 238 ? -1.360 -1.030 11.830 1.00 76.06 238 LEU A N 1
ATOM 1750 C CA . LEU A 1 238 ? -1.091 -2.458 11.955 1.00 76.06 238 LEU A CA 1
ATOM 1751 C C . LEU A 1 238 ? -0.617 -2.822 13.361 1.00 76.06 238 LEU A C 1
ATOM 1753 O O . LEU A 1 238 ? -1.137 -3.769 13.948 1.00 76.06 238 LEU A O 1
ATOM 1757 N N . PHE A 1 239 ? 0.299 -2.016 13.895 1.00 70.38 239 PHE A N 1
ATOM 1758 C CA . PHE A 1 239 ? 0.958 -2.269 15.173 1.00 70.38 239 PHE A CA 1
ATOM 1759 C C . PHE A 1 239 ? 0.261 -1.598 16.359 1.00 70.38 239 PHE A C 1
ATOM 1761 O O . PHE A 1 239 ? 0.379 -2.081 17.477 1.00 70.38 239 PHE A O 1
ATOM 1768 N N . SER A 1 240 ? -0.523 -0.538 16.130 1.00 73.31 240 SER A N 1
ATOM 1769 C CA . SER A 1 240 ? -1.208 0.188 17.211 1.00 73.31 240 SER A CA 1
ATOM 1770 C C . SER A 1 240 ? -2.711 -0.090 17.312 1.00 73.31 240 SER A C 1
ATOM 1772 O O . SER A 1 240 ? -3.349 0.339 18.268 1.00 73.31 240 SER A O 1
ATOM 1774 N N . ARG A 1 241 ? -3.345 -0.798 16.362 1.00 69.12 241 ARG A N 1
ATOM 1775 C CA . ARG A 1 241 ? -4.819 -0.931 16.345 1.00 69.12 241 ARG A CA 1
ATOM 1776 C C . ARG A 1 241 ? -5.387 -1.680 17.541 1.00 69.12 241 ARG A C 1
ATOM 1778 O O . ARG A 1 241 ? -6.489 -1.330 17.958 1.00 69.12 241 ARG A O 1
ATOM 1785 N N . ALA A 1 242 ? -4.694 -2.687 18.069 1.00 73.06 242 ALA A N 1
ATOM 1786 C CA . ALA A 1 242 ? -5.148 -3.382 19.273 1.00 73.06 242 ALA A CA 1
ATOM 1787 C C . ALA A 1 242 ? -5.235 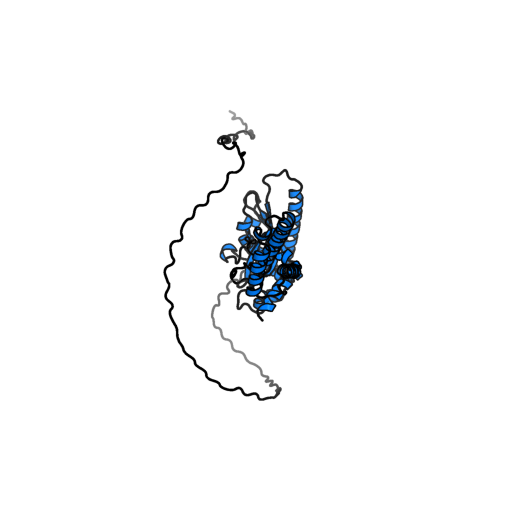-2.401 20.453 1.00 73.06 242 ALA A C 1
ATOM 1789 O O . ALA A 1 242 ? -6.294 -2.281 21.072 1.00 73.06 242 ALA A O 1
ATOM 1790 N N . ASP A 1 243 ? -4.180 -1.613 20.660 1.00 82.50 243 ASP A N 1
ATOM 1791 C CA . ASP A 1 243 ? -4.126 -0.595 21.707 1.00 82.50 243 ASP A CA 1
ATOM 1792 C C . ASP A 1 243 ? -5.116 0.543 21.451 1.00 82.50 243 ASP A C 1
ATOM 1794 O O . ASP A 1 243 ? -5.883 0.892 22.340 1.00 82.50 243 ASP A O 1
ATOM 1798 N N . ARG A 1 244 ? -5.222 1.056 20.217 1.00 81.62 244 ARG A N 1
ATOM 1799 C CA . ARG A 1 244 ? -6.204 2.098 19.862 1.00 81.62 244 ARG A CA 1
ATOM 1800 C C . ARG A 1 244 ? -7.642 1.635 20.074 1.00 81.62 244 ARG A C 1
ATOM 1802 O O . ARG A 1 244 ? -8.452 2.391 20.598 1.00 81.62 244 ARG A O 1
ATOM 1809 N N . ARG A 1 245 ? -7.979 0.393 19.703 1.00 82.81 245 ARG A N 1
ATOM 1810 C CA . ARG A 1 245 ? -9.315 -0.178 19.956 1.00 82.81 245 ARG A CA 1
ATOM 1811 C C . ARG A 1 245 ? -9.560 -0.388 21.443 1.00 82.81 245 ARG A C 1
ATOM 1813 O O . ARG A 1 245 ? -10.679 -0.164 21.886 1.00 82.81 245 ARG A O 1
ATOM 1820 N N . LYS A 1 246 ? -8.542 -0.789 22.206 1.00 88.12 246 LYS A N 1
ATOM 1821 C CA . LYS A 1 246 ? -8.621 -0.910 23.664 1.00 88.12 246 LYS A CA 1
ATOM 1822 C C . LYS A 1 246 ? -8.864 0.4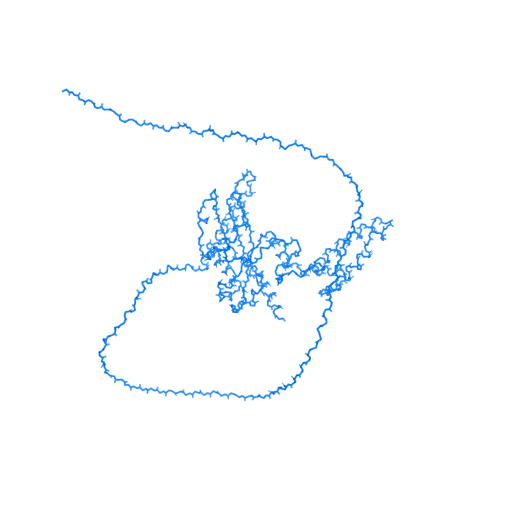50 24.325 1.00 88.12 246 LYS A C 1
ATOM 1824 O O . LYS A 1 246 ? -9.799 0.570 25.111 1.00 88.12 246 LYS A O 1
ATOM 1829 N N . THR A 1 247 ? -8.105 1.479 23.953 1.00 89.62 247 THR A N 1
ATOM 1830 C CA . THR A 1 247 ? -8.291 2.857 24.434 1.00 89.62 247 THR A CA 1
ATOM 1831 C C . THR A 1 247 ? -9.664 3.403 24.042 1.00 89.62 247 THR A C 1
ATOM 1833 O O . THR A 1 247 ? -10.368 3.949 24.886 1.00 89.62 247 THR A O 1
ATOM 1836 N N . ALA A 1 248 ? -10.105 3.182 22.800 1.00 90.00 248 ALA A N 1
ATOM 1837 C CA . ALA A 1 248 ? -11.435 3.583 22.341 1.00 90.00 248 ALA A CA 1
ATOM 1838 C C . ALA A 1 248 ? -12.568 2.854 23.091 1.00 90.00 248 ALA A C 1
ATOM 1840 O O . ALA A 1 248 ? -13.560 3.473 23.472 1.00 90.00 248 ALA A O 1
ATOM 1841 N N . ALA A 1 249 ? -12.421 1.549 23.342 1.00 91.69 249 ALA A N 1
ATOM 1842 C CA . ALA A 1 249 ? -13.383 0.774 24.128 1.00 91.69 249 ALA A CA 1
ATOM 1843 C C . ALA A 1 249 ? -13.472 1.305 25.565 1.00 91.69 249 ALA A C 1
ATOM 1845 O O . ALA A 1 249 ? -14.571 1.521 26.074 1.00 91.69 249 ALA A O 1
ATOM 1846 N N . SER A 1 250 ? -12.323 1.633 26.166 1.00 94.00 250 SER A N 1
ATOM 1847 C CA . SER A 1 250 ? -12.253 2.276 27.479 1.00 94.00 250 SER A CA 1
ATOM 1848 C C . SER A 1 250 ? -12.948 3.642 27.500 1.00 94.00 250 SER A C 1
ATOM 1850 O O . SER A 1 250 ? -13.699 3.916 28.430 1.00 94.00 250 SER A O 1
ATOM 1852 N N . ALA A 1 251 ? -12.758 4.480 26.474 1.00 93.62 251 ALA A N 1
ATOM 1853 C CA . ALA A 1 251 ? -13.385 5.803 26.384 1.00 93.62 251 ALA A CA 1
ATOM 1854 C C . ALA A 1 251 ? -14.922 5.734 26.275 1.00 93.62 251 ALA A C 1
ATOM 1856 O O . ALA A 1 251 ? -15.632 6.540 26.877 1.00 93.62 251 ALA A O 1
ATOM 1857 N N . LEU A 1 252 ? -15.457 4.741 25.552 1.00 94.62 252 LEU A N 1
ATOM 1858 C CA . LEU A 1 252 ? -16.904 4.496 25.485 1.00 94.62 252 LEU A CA 1
ATOM 1859 C C . LEU A 1 252 ? -17.456 3.706 26.681 1.00 94.62 252 LEU A C 1
ATOM 1861 O O . LEU A 1 252 ? -18.676 3.612 26.823 1.00 94.62 252 LEU A O 1
ATOM 1865 N N . GLY A 1 253 ? -16.593 3.132 27.524 1.00 94.50 253 GLY A N 1
ATOM 1866 C CA . GLY A 1 253 ? -16.997 2.259 28.627 1.00 94.50 253 GLY A CA 1
ATOM 1867 C C . GLY A 1 253 ? -17.616 0.941 28.152 1.00 94.50 253 GLY A C 1
ATOM 1868 O O . GLY A 1 253 ? -18.592 0.475 28.736 1.00 94.50 253 GLY A O 1
ATOM 1869 N N . VAL A 1 254 ? -17.091 0.368 27.067 1.00 95.00 254 VAL A N 1
ATOM 1870 C CA . VAL A 1 254 ? -17.521 -0.927 26.518 1.00 95.00 254 VAL A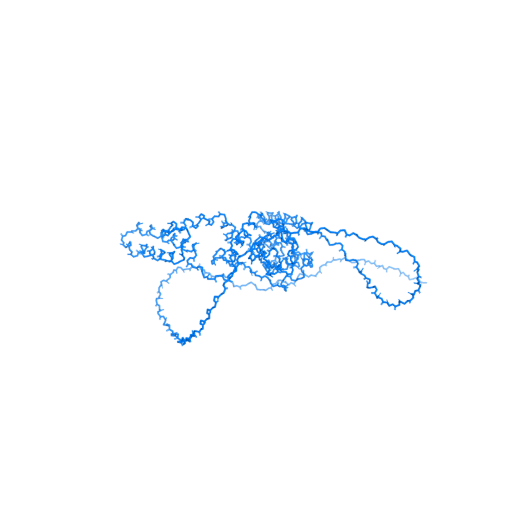 CA 1
ATOM 1871 C C . VAL A 1 254 ? -16.382 -1.939 26.565 1.00 95.00 254 VAL A C 1
ATOM 1873 O O . VAL A 1 254 ? -15.208 -1.572 26.602 1.00 95.00 254 VAL A O 1
ATOM 1876 N N . GLU A 1 255 ? -16.715 -3.228 26.534 1.00 92.19 255 GLU A N 1
ATOM 1877 C CA . GLU A 1 255 ? -15.702 -4.277 26.438 1.00 92.19 255 GLU A CA 1
ATOM 1878 C C . GLU A 1 255 ? -15.007 -4.284 25.069 1.00 92.19 255 GLU A C 1
ATOM 1880 O O . GLU A 1 255 ? -15.570 -3.903 24.034 1.00 92.19 255 GLU A O 1
ATOM 1885 N N . ILE A 1 256 ? -13.756 -4.749 25.053 1.00 85.94 256 ILE A N 1
ATOM 1886 C CA . ILE A 1 256 ? -12.999 -4.928 23.814 1.00 85.94 256 ILE A CA 1
ATOM 1887 C C . ILE A 1 256 ? -13.708 -5.992 22.974 1.00 85.94 256 ILE A C 1
ATOM 1889 O O . ILE A 1 256 ? -13.806 -7.145 23.375 1.00 85.94 256 ILE A O 1
ATOM 1893 N N . GLY A 1 257 ? -14.174 -5.606 21.785 1.00 80.69 257 GLY A N 1
ATOM 1894 C CA . GLY A 1 257 ? -14.933 -6.509 20.915 1.00 80.69 257 GLY A CA 1
ATOM 1895 C C . GLY A 1 257 ? -16.449 -6.462 21.117 1.00 80.69 257 GLY A C 1
ATOM 1896 O O . GLY A 1 257 ? -17.141 -7.285 20.523 1.00 80.69 257 GLY A O 1
ATOM 1897 N N . ALA A 1 258 ? -16.966 -5.490 21.880 1.00 85.88 258 ALA A N 1
ATOM 1898 C CA . ALA A 1 258 ? -18.398 -5.215 21.959 1.00 85.88 258 ALA A CA 1
ATOM 1899 C C . ALA A 1 258 ? -19.041 -5.099 20.564 1.00 85.88 258 ALA A C 1
ATOM 1901 O O . ALA A 1 258 ? -18.438 -4.613 19.598 1.00 85.88 258 ALA A O 1
ATOM 1902 N N . SER A 1 259 ? -20.293 -5.536 20.463 1.00 84.75 259 SER A N 1
ATOM 1903 C CA . SER A 1 259 ? -21.049 -5.514 19.215 1.00 84.75 259 SER A CA 1
ATOM 1904 C C . SER A 1 259 ? -21.295 -4.080 18.728 1.00 84.75 259 SER A C 1
ATOM 1906 O O . SER A 1 259 ? -21.391 -3.132 19.512 1.00 84.75 259 SER A O 1
ATOM 1908 N N . ALA A 1 260 ? -21.487 -3.898 17.417 1.00 83.75 260 ALA A N 1
ATOM 1909 C CA . ALA A 1 260 ? -21.779 -2.578 16.844 1.00 83.75 260 ALA A CA 1
ATOM 1910 C C . ALA A 1 260 ? -23.028 -1.917 17.469 1.00 83.75 260 ALA A C 1
ATOM 1912 O O . ALA A 1 260 ? -23.100 -0.693 17.598 1.00 83.75 260 ALA A O 1
ATOM 1913 N N . ALA A 1 261 ? -24.010 -2.723 17.889 1.00 86.56 261 ALA A N 1
ATOM 1914 C CA . ALA A 1 261 ? -25.205 -2.245 18.576 1.00 86.56 261 ALA A CA 1
ATOM 1915 C C . ALA A 1 261 ? -24.886 -1.683 19.972 1.00 86.56 261 ALA A C 1
ATOM 1917 O O . ALA A 1 261 ? -25.411 -0.626 20.336 1.00 86.56 261 ALA A O 1
ATOM 1918 N N . GLU A 1 262 ? -24.012 -2.351 20.728 1.00 90.69 262 GLU A N 1
ATOM 1919 C CA . GLU A 1 262 ? -23.550 -1.909 22.048 1.00 90.69 262 GLU A CA 1
ATOM 1920 C C . GLU A 1 262 ? -22.702 -0.646 21.944 1.00 90.69 262 GLU A C 1
ATOM 1922 O O . GLU A 1 262 ? -22.997 0.331 22.629 1.00 90.69 262 GLU A O 1
ATOM 1927 N N . VAL A 1 263 ? -21.743 -0.611 21.014 1.00 90.88 263 VAL A N 1
ATOM 1928 C CA . VAL A 1 263 ? -20.918 0.575 20.727 1.00 90.88 263 VAL A CA 1
ATOM 1929 C C . VAL A 1 263 ? -21.804 1.784 20.400 1.00 90.88 263 VAL A C 1
ATOM 1931 O O . VAL A 1 263 ? -21.646 2.859 20.978 1.00 90.88 263 VAL A O 1
ATOM 1934 N N . LYS A 1 264 ? -22.818 1.607 19.542 1.00 92.69 264 LYS A N 1
ATOM 1935 C CA . LYS A 1 264 ? -23.780 2.668 19.193 1.00 92.69 264 LYS A CA 1
ATOM 1936 C C . LYS A 1 264 ? -24.671 3.084 20.360 1.00 92.69 264 LYS A C 1
ATOM 1938 O O . LYS A 1 264 ? -25.043 4.253 20.471 1.00 92.69 264 LYS A O 1
ATOM 1943 N N . LYS A 1 265 ? -25.058 2.146 21.226 1.00 94.25 265 LYS A N 1
ATOM 1944 C CA . LYS A 1 265 ? -25.826 2.444 22.441 1.00 94.25 265 LYS A CA 1
ATOM 1945 C C . LYS A 1 265 ? -24.988 3.259 23.431 1.00 94.25 265 LYS A C 1
ATOM 1947 O O . LYS A 1 265 ? -25.484 4.280 23.899 1.00 94.25 265 LYS A O 1
ATOM 1952 N N . ALA A 1 266 ? -23.745 2.854 23.687 1.00 95.75 266 ALA A N 1
ATOM 1953 C CA . ALA A 1 266 ? -22.818 3.544 24.580 1.00 95.75 266 ALA A CA 1
ATOM 1954 C C . ALA A 1 266 ? -22.488 4.958 24.083 1.00 95.75 266 ALA A C 1
ATOM 1956 O O . ALA A 1 266 ? -22.622 5.916 24.839 1.00 95.75 266 ALA A O 1
ATOM 1957 N N . HIS A 1 267 ? -22.190 5.108 22.788 1.00 95.62 267 HIS A N 1
ATOM 1958 C CA . HIS A 1 267 ? -21.954 6.415 22.173 1.00 95.62 267 HIS A CA 1
ATOM 1959 C C . HIS A 1 267 ? -23.144 7.366 22.352 1.00 95.62 267 HIS A C 1
ATOM 1961 O O . HIS A 1 267 ? -22.976 8.474 22.848 1.00 95.62 267 HIS A O 1
ATOM 1967 N N . ARG A 1 268 ? -24.374 6.930 22.032 1.00 95.31 268 ARG A N 1
ATOM 1968 C CA . ARG A 1 268 ? -25.572 7.771 22.227 1.00 95.31 268 ARG A CA 1
ATOM 1969 C C . ARG A 1 268 ? -25.765 8.185 23.683 1.00 95.31 268 ARG A C 1
ATOM 1971 O O . ARG A 1 268 ? -26.167 9.315 23.928 1.00 95.31 268 ARG A O 1
ATOM 1978 N N . LYS A 1 269 ? -25.490 7.283 24.629 1.00 96.44 269 LYS A N 1
ATOM 1979 C CA . LYS A 1 269 ? -25.567 7.579 26.063 1.00 96.44 269 LYS A CA 1
ATOM 1980 C C . LYS A 1 269 ? -24.554 8.665 26.450 1.00 96.44 269 LYS A C 1
ATOM 1982 O O . LYS A 1 269 ? -24.958 9.676 27.010 1.00 96.44 269 LYS A O 1
ATOM 1987 N N . LYS A 1 270 ? -23.283 8.507 26.066 1.00 95.75 270 LYS A N 1
ATOM 1988 C CA . LYS A 1 270 ? -22.223 9.494 26.331 1.00 95.75 270 LYS A CA 1
ATOM 1989 C C . LYS A 1 270 ? -22.490 10.854 25.678 1.00 95.75 270 LYS A C 1
ATOM 1991 O O . LYS A 1 270 ? -22.296 11.873 26.324 1.00 95.75 270 LYS A O 1
ATOM 1996 N N . MET A 1 271 ? -23.014 10.882 24.451 1.00 95.38 271 MET A N 1
ATOM 1997 C CA . MET A 1 271 ? -23.395 12.131 23.773 1.00 95.38 271 MET A CA 1
ATOM 1998 C C . MET A 1 271 ? -24.504 12.897 24.510 1.00 95.38 271 MET A C 1
ATOM 2000 O O . MET A 1 271 ? -24.491 14.122 24.521 1.00 95.38 271 MET A O 1
ATOM 2004 N N . MET A 1 272 ? -25.463 12.195 25.128 1.00 94.75 272 MET A N 1
ATOM 2005 C CA . MET A 1 272 ? -26.487 12.837 25.964 1.00 94.75 272 MET A CA 1
ATOM 2006 C C . MET A 1 272 ? -25.910 13.319 27.298 1.00 94.75 272 MET A C 1
ATOM 2008 O O . MET A 1 272 ? -26.316 14.363 27.798 1.00 94.75 272 MET A O 1
ATOM 2012 N N . GLU A 1 273 ? -24.971 12.571 27.881 1.00 93.94 273 GLU A N 1
ATOM 2013 C CA . GLU A 1 273 ? -24.331 12.931 29.150 1.00 93.94 273 GLU A CA 1
ATOM 2014 C C . GLU A 1 273 ? -23.433 14.169 29.021 1.00 93.94 273 GLU A C 1
ATOM 2016 O O . GLU A 1 273 ? -23.471 15.027 29.902 1.00 93.94 273 GLU A O 1
ATOM 2021 N N . LEU A 1 274 ? -22.690 14.275 27.918 1.00 94.69 274 LEU A N 1
ATOM 2022 C CA . LEU A 1 274 ? -21.703 15.325 27.639 1.00 94.69 274 LEU A CA 1
ATOM 2023 C C . LEU A 1 274 ? -22.260 16.485 26.794 1.00 94.69 274 LEU A C 1
ATOM 2025 O O . LEU A 1 274 ? -21.500 17.266 26.229 1.00 94.69 274 LEU A O 1
ATOM 2029 N N . HIS A 1 275 ? -23.584 16.593 26.658 1.00 91.44 275 HIS A N 1
ATOM 2030 C CA . HIS A 1 275 ? -24.198 17.651 25.857 1.00 91.44 275 HIS A CA 1
ATOM 2031 C C . HIS A 1 275 ? -23.922 19.040 26.469 1.00 91.44 275 HIS A C 1
ATOM 2033 O O . HIS A 1 275 ? -24.134 19.195 27.675 1.00 91.44 275 HIS A O 1
ATOM 2039 N N . PRO A 1 276 ? -23.530 20.061 25.675 1.00 90.25 276 PRO A N 1
ATOM 2040 C CA . PRO A 1 276 ? -23.165 21.385 26.193 1.00 90.25 276 PRO A CA 1
ATOM 2041 C C . PRO A 1 276 ? -24.275 22.033 27.033 1.00 90.25 276 PRO A C 1
ATOM 2043 O O . PRO A 1 276 ? -23.990 22.606 28.079 1.00 90.25 276 PRO A O 1
ATOM 2046 N N . ASP A 1 277 ? -25.549 21.850 26.663 1.00 91.94 277 ASP A N 1
ATOM 2047 C CA . ASP A 1 277 ? -26.692 22.371 27.437 1.00 91.94 277 ASP A CA 1
ATOM 2048 C C . ASP A 1 277 ? -26.753 21.874 28.893 1.00 91.94 277 ASP A C 1
ATOM 2050 O O . ASP A 1 277 ? -27.396 22.508 29.727 1.00 91.94 277 ASP A O 1
ATOM 2054 N N . ARG A 1 278 ? -26.107 20.749 29.231 1.00 91.62 278 ARG A N 1
ATOM 2055 C CA . ARG A 1 278 ? -26.089 20.228 30.611 1.00 91.62 278 ARG A CA 1
ATOM 2056 C C . ARG A 1 278 ? -25.103 20.962 31.520 1.00 91.62 278 ARG A C 1
ATOM 2058 O O . ARG A 1 278 ? -25.187 20.790 32.731 1.00 91.62 278 ARG A O 1
ATOM 2065 N N . PHE A 1 279 ? -24.214 21.768 30.945 1.00 91.56 279 PHE A N 1
ATOM 2066 C CA . PHE A 1 279 ? -23.175 22.523 31.648 1.00 91.56 279 PHE A CA 1
ATOM 2067 C C . PHE A 1 279 ? -23.413 24.038 31.557 1.00 91.56 279 PHE A C 1
ATOM 2069 O O . PHE A 1 279 ? -22.492 24.837 31.709 1.00 91.56 279 PHE A O 1
ATOM 2076 N N . ALA A 1 280 ? -24.657 24.457 31.304 1.00 85.88 280 ALA A N 1
ATOM 2077 C CA . ALA A 1 280 ? -25.019 25.868 31.284 1.00 85.88 280 ALA A CA 1
ATOM 2078 C C . ALA A 1 280 ? -24.729 26.517 32.652 1.00 85.88 280 ALA A C 1
ATOM 2080 O O . ALA A 1 280 ? -25.359 26.177 33.653 1.00 85.88 280 ALA A O 1
ATOM 2081 N N . GLY A 1 281 ? -23.777 27.454 32.682 1.00 86.31 281 GLY A N 1
ATOM 2082 C CA . GLY A 1 281 ? -23.340 28.150 33.899 1.00 86.31 281 GLY A CA 1
ATOM 2083 C C . GLY A 1 281 ? -22.078 27.587 34.567 1.00 86.31 281 GLY A C 1
ATOM 2084 O O . GLY A 1 281 ? -21.656 28.149 35.572 1.00 86.31 281 GLY A O 1
ATOM 2085 N N . ASP A 1 282 ? -21.465 26.534 34.016 1.00 90.88 282 ASP A N 1
ATOM 2086 C CA . ASP A 1 282 ? -20.185 25.972 34.470 1.00 90.88 282 ASP A CA 1
ATOM 2087 C C . ASP A 1 282 ? -19.186 25.915 33.301 1.00 90.88 282 ASP A C 1
ATOM 2089 O O . ASP A 1 282 ? -19.156 24.957 32.526 1.00 90.88 282 ASP A O 1
ATOM 2093 N N . GLU A 1 283 ? -18.383 26.972 33.150 1.00 87.69 283 GLU A N 1
ATOM 2094 C CA . GLU A 1 283 ? -17.416 27.100 32.050 1.00 87.69 283 GLU A CA 1
ATOM 2095 C C . GLU A 1 283 ? -16.312 26.029 32.107 1.00 87.69 283 GLU A C 1
ATOM 2097 O O . GLU A 1 283 ? -15.913 25.494 31.070 1.00 87.69 283 GLU A O 1
ATOM 2102 N N . GLU A 1 284 ? -15.853 25.657 33.307 1.00 89.75 284 GLU A N 1
ATOM 2103 C CA . GLU A 1 284 ? -14.829 24.620 33.472 1.00 89.75 284 GLU A CA 1
ATOM 2104 C C . GLU A 1 284 ? -15.382 23.223 33.165 1.00 89.75 284 GLU A C 1
ATOM 2106 O O . GLU A 1 284 ? -14.714 22.411 32.514 1.00 89.75 284 GLU A O 1
ATOM 2111 N N . GLY A 1 285 ? -16.606 22.933 33.617 1.00 89.38 285 GLY A N 1
ATOM 2112 C CA . GLY A 1 285 ? -17.306 21.690 33.305 1.00 89.38 285 GLY A CA 1
ATOM 2113 C C . GLY A 1 285 ? -17.600 21.550 31.814 1.00 89.38 285 GLY A C 1
ATOM 2114 O O . GLY A 1 285 ? -17.397 20.474 31.248 1.00 89.38 285 GLY A O 1
ATOM 2115 N N . ALA A 1 286 ? -17.996 22.642 31.156 1.00 89.38 286 ALA A N 1
ATOM 2116 C CA . ALA A 1 286 ? -18.247 22.670 29.719 1.00 89.38 286 ALA A CA 1
ATOM 2117 C C . ALA A 1 286 ? -16.983 22.360 28.900 1.00 89.38 286 ALA A C 1
ATOM 2119 O O . ALA A 1 286 ? -17.042 21.545 27.977 1.00 89.38 286 ALA A O 1
ATOM 2120 N N . ALA A 1 287 ? -15.832 22.941 29.263 1.00 91.56 287 ALA A N 1
ATOM 2121 C CA . ALA A 1 287 ? -14.563 22.671 28.586 1.00 91.56 287 ALA A CA 1
ATOM 2122 C C . ALA A 1 287 ? -14.152 21.190 28.701 1.00 91.56 287 ALA A C 1
ATOM 2124 O O . ALA A 1 287 ? -13.857 20.545 27.693 1.00 91.56 287 ALA A O 1
ATOM 2125 N N . LYS A 1 288 ? -14.225 20.614 29.909 1.00 92.19 288 LYS A N 1
ATOM 2126 C CA . LYS A 1 288 ? -13.926 19.187 30.140 1.00 92.19 288 LYS A CA 1
ATOM 2127 C C . LYS A 1 288 ? -14.892 18.268 29.395 1.00 92.19 288 LYS A C 1
ATOM 2129 O O . LYS A 1 288 ? -14.470 17.292 28.777 1.00 92.19 288 LYS A O 1
ATOM 2134 N N . ALA A 1 289 ? -16.186 18.588 29.411 1.00 91.69 289 ALA A N 1
ATOM 2135 C CA . ALA A 1 289 ? -17.193 17.815 28.695 1.00 91.69 289 ALA A CA 1
ATOM 2136 C C . ALA A 1 289 ? -16.959 17.842 27.181 1.00 91.69 289 ALA A C 1
ATOM 2138 O O . ALA A 1 289 ? -17.147 16.825 26.517 1.00 91.69 289 ALA A O 1
ATOM 2139 N N . GLN A 1 290 ? -16.508 18.976 26.640 1.00 91.81 290 GLN A N 1
ATOM 2140 C CA . GLN A 1 290 ? -16.166 19.108 25.229 1.00 91.81 290 GLN A CA 1
ATOM 2141 C C . GLN A 1 290 ? -14.941 18.266 24.848 1.00 91.81 290 GLN A C 1
ATOM 2143 O O . GLN A 1 290 ? -14.978 17.579 23.826 1.00 91.81 290 GLN A O 1
ATOM 2148 N N . GLU A 1 291 ? -13.887 18.256 25.667 1.00 92.81 291 GLU A N 1
ATOM 2149 C CA . GLU A 1 291 ? -12.727 17.375 25.459 1.00 92.81 291 GLU A CA 1
ATOM 2150 C C . GLU A 1 291 ? -13.129 15.890 25.491 1.00 92.81 291 GLU A C 1
ATOM 2152 O O . GLU A 1 291 ? -12.774 15.123 24.588 1.00 92.81 291 GLU A O 1
ATOM 2157 N N . GLU A 1 292 ? -13.942 15.483 26.472 1.00 93.06 292 GLU A N 1
ATOM 2158 C CA . GLU A 1 292 ? -14.473 14.118 26.545 1.00 93.06 292 GLU A CA 1
ATOM 2159 C C . GLU A 1 292 ? -15.377 13.778 25.353 1.00 93.06 292 GLU A C 1
ATOM 2161 O O . GLU A 1 292 ? -15.334 12.656 24.844 1.00 93.06 292 GLU A O 1
ATOM 2166 N N . LEU A 1 293 ? -16.178 14.731 24.869 1.00 93.31 293 LEU A N 1
ATOM 2167 C CA . LEU A 1 293 ? -17.057 14.542 23.716 1.00 93.31 293 LEU A CA 1
ATOM 2168 C C . LEU A 1 293 ? -16.242 14.247 22.451 1.00 93.31 293 LEU A C 1
ATOM 2170 O O . LEU A 1 293 ? -16.581 13.324 21.708 1.00 93.31 293 LEU A O 1
ATOM 2174 N N . ILE A 1 294 ? -15.147 14.982 22.231 1.00 91.94 294 ILE A N 1
ATOM 2175 C CA . ILE A 1 294 ? -14.221 14.748 21.114 1.00 91.94 294 ILE A CA 1
ATOM 2176 C C . ILE A 1 294 ? -13.614 13.341 21.222 1.00 91.94 294 ILE A C 1
ATOM 2178 O O . ILE A 1 294 ? -13.591 12.594 20.238 1.00 91.94 294 ILE A O 1
ATOM 2182 N N . ALA A 1 295 ? -13.188 12.935 22.422 1.00 92.75 295 ALA A N 1
ATOM 2183 C CA . ALA A 1 295 ? -12.658 11.593 22.660 1.00 92.75 295 ALA A CA 1
ATOM 2184 C C . ALA A 1 295 ? -13.708 10.493 22.405 1.00 92.75 295 ALA A C 1
ATOM 2186 O O . ALA A 1 295 ? -13.402 9.478 21.778 1.00 92.75 295 ALA A O 1
ATOM 2187 N N . VAL A 1 296 ? -14.959 10.701 22.830 1.00 94.62 296 VAL A N 1
ATOM 2188 C CA . VAL A 1 296 ? -16.091 9.785 22.605 1.00 94.62 296 VAL A CA 1
ATOM 2189 C C . VAL A 1 296 ? -16.419 9.648 21.117 1.00 94.62 296 VAL A C 1
ATOM 2191 O O . VAL A 1 296 ? -16.646 8.530 20.643 1.00 94.62 296 VAL A O 1
ATOM 2194 N N . GLN A 1 297 ? -16.419 10.754 20.369 1.00 91.62 297 GLN A N 1
ATOM 2195 C CA . GLN A 1 297 ? -16.646 10.744 18.922 1.00 91.62 297 GLN A CA 1
ATOM 2196 C C . GLN A 1 297 ? -15.531 9.979 18.198 1.00 91.62 297 GLN A C 1
ATOM 2198 O O . GLN A 1 297 ? -15.812 9.034 17.458 1.00 91.62 297 GLN A O 1
ATOM 2203 N N . SER A 1 298 ? -14.269 10.295 18.503 1.00 87.81 298 SER A N 1
ATOM 2204 C CA . SER A 1 298 ? -13.096 9.595 17.960 1.00 87.81 298 SER A CA 1
ATOM 2205 C C . SER A 1 298 ? -13.101 8.092 18.291 1.00 87.81 298 SER A C 1
ATOM 2207 O O . SER A 1 298 ? -12.823 7.236 17.440 1.00 87.81 298 SER A O 1
ATOM 2209 N N . ALA A 1 299 ? -13.501 7.729 19.513 1.00 90.56 299 ALA A N 1
ATOM 2210 C CA . ALA A 1 299 ? -13.624 6.339 19.936 1.00 90.56 299 ALA A CA 1
ATOM 2211 C C . ALA A 1 299 ? -14.724 5.582 19.170 1.00 90.56 299 ALA A C 1
ATOM 2213 O O . ALA A 1 299 ? -14.517 4.438 18.751 1.00 90.56 299 ALA A O 1
ATOM 2214 N N . TYR A 1 300 ? -15.878 6.215 18.941 1.00 89.56 300 TYR A N 1
ATOM 2215 C CA . TYR A 1 300 ? -16.976 5.636 18.163 1.00 89.56 300 TYR A CA 1
ATOM 2216 C C . TYR A 1 300 ? -16.584 5.370 16.706 1.00 89.56 300 TYR A C 1
ATOM 2218 O O . TYR A 1 300 ? -16.903 4.308 16.158 1.00 89.56 300 TYR A O 1
ATOM 2226 N N . GLU A 1 301 ? -15.848 6.295 16.092 1.00 84.81 301 GLU A N 1
ATOM 2227 C CA . GLU A 1 301 ? -15.299 6.125 14.747 1.00 84.81 301 GLU A CA 1
ATOM 2228 C C . GLU A 1 301 ? -14.289 4.974 14.691 1.00 84.81 301 GLU A C 1
ATOM 2230 O O . GLU A 1 301 ? -14.412 4.079 13.848 1.00 84.81 301 GLU A O 1
ATOM 2235 N N . THR A 1 302 ? -13.356 4.932 15.647 1.00 81.69 302 THR A N 1
ATOM 2236 C CA . THR A 1 302 ? -12.312 3.897 15.752 1.00 81.69 302 THR A CA 1
ATOM 2237 C C . THR A 1 302 ? -12.888 2.486 15.910 1.00 81.69 302 THR A C 1
ATOM 2239 O O . THR A 1 302 ? -12.350 1.513 15.366 1.00 81.69 302 THR A O 1
ATOM 2242 N N . LEU A 1 303 ? -13.998 2.349 16.639 1.00 82.94 303 LEU A N 1
ATOM 2243 C CA . LEU A 1 303 ? -14.672 1.068 16.867 1.00 82.94 303 LEU A CA 1
ATOM 2244 C C . LEU A 1 303 ? -15.614 0.653 15.728 1.00 82.94 303 LEU A C 1
ATOM 2246 O O . LEU A 1 303 ? -16.206 -0.424 15.793 1.00 82.94 303 LEU A O 1
ATOM 2250 N N . GLY A 1 304 ? -15.708 1.446 14.657 1.00 68.75 304 GLY A N 1
ATOM 2251 C CA . GLY A 1 304 ? -16.479 1.096 13.465 1.00 68.75 304 GLY A CA 1
ATOM 2252 C C . GLY A 1 304 ? -17.963 1.447 13.557 1.00 68.75 304 GLY A C 1
ATOM 2253 O O . GLY A 1 304 ? -18.754 0.957 12.755 1.00 68.75 304 GLY A O 1
ATOM 2254 N N . GLY A 1 305 ? -18.358 2.338 14.473 1.00 59.47 305 GLY A N 1
ATOM 2255 C CA . GLY A 1 305 ? -19.737 2.821 14.600 1.00 59.47 305 GLY A CA 1
ATOM 2256 C C . GLY A 1 305 ? -20.27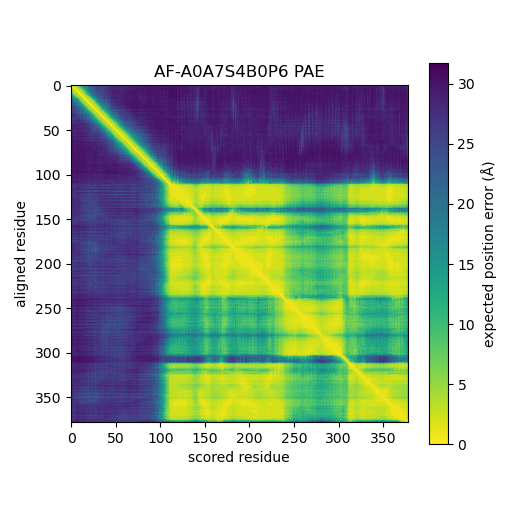8 3.560 13.363 1.00 59.47 305 GLY A C 1
ATOM 2257 O O . GLY A 1 305 ? -21.487 3.764 13.227 1.00 59.47 305 GLY A O 1
ATOM 2258 N N . GLY A 1 306 ? -19.399 3.944 12.436 1.00 44.16 306 GLY A N 1
ATOM 2259 C CA . GLY A 1 306 ? -19.741 4.603 11.174 1.00 44.16 306 GLY A CA 1
ATOM 2260 C C . GLY A 1 306 ? -19.225 3.898 9.919 1.00 44.16 306 GLY A C 1
ATOM 2261 O O . GLY A 1 306 ? -19.339 4.471 8.832 1.00 44.16 306 GLY A O 1
ATOM 2262 N N . GLN A 1 307 ? -18.648 2.695 10.036 1.00 47.97 307 GLN A N 1
ATOM 2263 C CA . GLN A 1 307 ? -18.241 1.930 8.860 1.00 47.97 307 GLN A CA 1
ATOM 2264 C C . GLN A 1 307 ? -19.495 1.344 8.212 1.00 47.97 307 GLN A C 1
ATOM 2266 O O . GLN A 1 307 ? -20.038 0.327 8.642 1.00 47.97 307 GLN A O 1
ATOM 2271 N N . GLY A 1 308 ? -19.967 2.023 7.162 1.00 43.72 308 GLY A N 1
ATOM 2272 C CA . GLY A 1 308 ? -20.804 1.385 6.157 1.00 43.72 308 GLY A CA 1
ATOM 2273 C C . GLY A 1 308 ? -20.115 0.110 5.681 1.00 43.72 308 GLY A C 1
ATOM 2274 O O . GLY A 1 308 ? -18.892 -0.000 5.755 1.00 43.72 308 GLY A O 1
ATOM 2275 N N . THR A 1 309 ? -20.910 -0.856 5.239 1.00 42.09 309 THR A N 1
ATOM 2276 C CA . THR A 1 309 ? -20.481 -2.118 4.633 1.00 42.09 309 THR A CA 1
ATOM 2277 C C . THR A 1 309 ? -19.549 -1.843 3.448 1.00 42.09 309 THR A C 1
ATOM 2279 O O . THR A 1 309 ? -19.983 -1.808 2.299 1.00 42.09 309 THR A O 1
ATOM 2282 N N . ALA A 1 310 ? -18.281 -1.552 3.720 1.00 44.88 310 ALA A N 1
ATOM 2283 C CA . ALA A 1 310 ? -17.305 -1.192 2.714 1.00 44.88 310 ALA A CA 1
ATOM 2284 C C . ALA A 1 310 ? -16.987 -2.459 1.921 1.00 44.88 310 ALA A C 1
ATOM 2286 O O . ALA A 1 310 ? -16.283 -3.343 2.398 1.00 44.88 310 ALA A O 1
ATOM 2287 N N . SER A 1 311 ? -17.624 -2.556 0.751 1.00 51.28 311 SER A N 1
ATOM 2288 C CA . SER A 1 311 ? -17.221 -3.295 -0.446 1.00 51.28 311 SER A CA 1
ATOM 2289 C C . SER A 1 311 ? -16.203 -4.423 -0.223 1.00 51.28 311 SER A C 1
ATOM 2291 O O . SER A 1 311 ? -15.045 -4.277 -0.601 1.00 51.28 311 SER A O 1
ATOM 2293 N N . GLY A 1 312 ? -16.642 -5.551 0.346 1.00 71.88 312 GLY A N 1
ATOM 2294 C CA . GLY A 1 312 ? -16.045 -6.896 0.233 1.00 71.88 312 GLY A CA 1
ATOM 2295 C C . GLY A 1 312 ? -14.620 -7.150 0.766 1.00 71.88 312 GLY A C 1
ATOM 2296 O O . GLY A 1 312 ? -14.355 -8.250 1.239 1.00 71.88 312 GLY A O 1
ATOM 2297 N N . SER A 1 313 ? -13.714 -6.173 0.718 1.00 85.44 313 SER A N 1
ATOM 2298 C CA . SER A 1 313 ? -12.304 -6.270 1.092 1.00 85.44 313 SER A CA 1
ATOM 2299 C C . SER A 1 313 ? -12.071 -5.662 2.469 1.00 85.44 313 SER A C 1
ATOM 2301 O O . SER A 1 313 ? -12.388 -4.501 2.742 1.00 85.44 313 SER A O 1
ATOM 2303 N N . ARG A 1 314 ? -11.447 -6.442 3.345 1.00 85.12 314 ARG A N 1
ATOM 2304 C CA . ARG A 1 314 ? -11.050 -6.000 4.679 1.00 85.12 314 ARG A CA 1
ATOM 2305 C C . ARG A 1 314 ? -9.876 -5.056 4.592 1.00 85.12 314 ARG A C 1
ATOM 2307 O O . ARG A 1 314 ? -9.884 -4.060 5.307 1.00 85.12 314 ARG A O 1
ATOM 2314 N N . TYR A 1 315 ? -8.916 -5.328 3.713 1.00 89.00 315 TYR A N 1
ATOM 2315 C CA . TYR A 1 315 ? -7.810 -4.417 3.451 1.00 89.00 315 TYR A CA 1
ATOM 2316 C C . TYR A 1 315 ? -8.310 -3.033 3.036 1.00 89.00 315 TYR A C 1
ATOM 2318 O O . TYR A 1 315 ? -7.882 -2.035 3.608 1.00 89.00 315 TYR A O 1
ATOM 2326 N N . ALA A 1 316 ? -9.268 -2.957 2.104 1.00 85.06 316 ALA A N 1
ATOM 2327 C CA . ALA A 1 316 ? -9.859 -1.688 1.673 1.00 85.06 316 ALA A CA 1
ATOM 2328 C C . ALA A 1 316 ? -10.563 -0.950 2.829 1.00 85.06 316 ALA A C 1
ATOM 2330 O O . ALA A 1 316 ? -10.535 0.273 2.893 1.00 85.06 316 ALA A O 1
ATOM 2331 N N . SER A 1 317 ? -11.142 -1.689 3.781 1.00 81.50 317 SER A N 1
ATOM 2332 C CA . SER A 1 317 ? -11.803 -1.108 4.959 1.00 81.50 317 SER A CA 1
ATOM 2333 C C . SER A 1 317 ? -10.846 -0.571 6.038 1.00 81.50 317 SER A C 1
ATOM 2335 O O . SER A 1 317 ? -11.285 0.123 6.962 1.00 81.50 317 SER A O 1
ATOM 2337 N N . ILE A 1 318 ? -9.549 -0.900 5.973 1.00 82.94 318 ILE A N 1
ATOM 2338 C CA . ILE A 1 318 ? -8.541 -0.344 6.888 1.00 82.94 318 ILE A CA 1
ATOM 2339 C C . ILE A 1 318 ? -8.358 1.142 6.569 1.00 82.94 318 ILE A C 1
ATOM 2341 O O . ILE A 1 318 ? -8.392 1.530 5.408 1.00 82.94 318 ILE A O 1
ATOM 2345 N N . GLY A 1 319 ? -8.188 1.974 7.600 1.00 74.50 319 GLY A N 1
ATOM 2346 C CA . GLY A 1 319 ? -8.056 3.428 7.450 1.00 74.50 319 GLY A CA 1
ATOM 2347 C C . GLY A 1 319 ? -9.366 4.210 7.553 1.00 74.50 319 GLY A C 1
ATOM 2348 O O . GLY A 1 319 ? -9.340 5.421 7.748 1.00 74.50 319 GLY A O 1
ATOM 2349 N N . GLY A 1 320 ? -10.517 3.532 7.499 1.00 74.69 320 GLY A N 1
ATOM 2350 C CA . GLY A 1 320 ? -11.819 4.195 7.593 1.00 74.69 320 GLY A CA 1
ATOM 2351 C C . GLY A 1 320 ? -12.092 5.126 6.407 1.00 74.69 320 GLY A C 1
ATOM 2352 O O . GLY A 1 320 ? -11.560 4.931 5.322 1.00 74.69 320 GLY A O 1
ATOM 2353 N N . LYS A 1 321 ? -12.952 6.132 6.611 1.00 72.62 321 LYS A N 1
ATOM 2354 C CA . LYS A 1 321 ? -13.397 7.050 5.543 1.00 72.62 321 LYS A CA 1
ATOM 2355 C C . LYS A 1 321 ? -12.312 8.014 5.053 1.00 72.62 321 LYS A C 1
ATOM 2357 O O . LYS A 1 321 ? -12.466 8.565 3.973 1.00 72.62 321 LYS A O 1
ATOM 2362 N N . ALA A 1 322 ? -11.267 8.238 5.850 1.00 77.19 322 ALA A N 1
ATOM 2363 C CA . ALA A 1 322 ? -10.183 9.156 5.508 1.00 77.19 322 ALA A CA 1
ATOM 2364 C C . ALA A 1 322 ? -9.276 8.604 4.398 1.00 77.19 322 ALA A C 1
ATOM 2366 O O . ALA A 1 322 ? -8.651 9.371 3.678 1.00 77.19 322 ALA A O 1
ATOM 2367 N N . ARG A 1 323 ? -9.232 7.278 4.234 1.00 85.75 323 ARG A N 1
ATOM 2368 C CA . ARG A 1 323 ? -8.413 6.631 3.217 1.00 85.75 323 ARG A CA 1
ATOM 2369 C C . ARG A 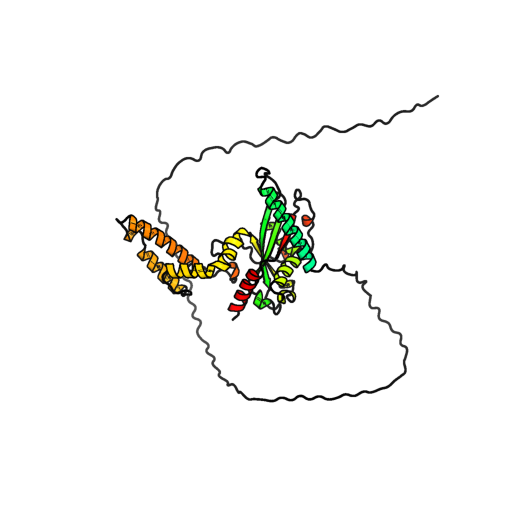1 323 ? -9.162 6.577 1.890 1.00 85.75 323 ARG A C 1
ATOM 2371 O O . ARG A 1 323 ? -10.102 5.797 1.739 1.00 85.75 323 ARG A O 1
ATOM 2378 N N . VAL A 1 324 ? -8.716 7.387 0.937 1.00 84.12 324 VAL A N 1
ATOM 2379 C CA . VAL A 1 324 ? -9.363 7.538 -0.377 1.00 84.12 324 VAL A CA 1
ATOM 2380 C C . VAL A 1 324 ? -8.465 7.147 -1.552 1.00 84.12 324 VAL A C 1
ATOM 2382 O O . VAL A 1 324 ? -8.973 6.921 -2.644 1.00 84.12 324 VAL A O 1
ATOM 2385 N N . ASP A 1 325 ? -7.160 6.979 -1.327 1.00 91.56 325 ASP A N 1
ATOM 2386 C CA . ASP A 1 325 ? -6.171 6.817 -2.406 1.00 91.56 325 ASP A CA 1
ATOM 2387 C C . ASP A 1 325 ? -5.920 5.361 -2.825 1.00 91.56 325 ASP A C 1
ATOM 2389 O O . ASP A 1 325 ? -5.037 5.073 -3.636 1.00 91.56 325 ASP A O 1
ATOM 2393 N N . PHE A 1 326 ? -6.670 4.412 -2.262 1.00 95.06 326 PHE A N 1
ATOM 2394 C CA . PHE A 1 326 ? -6.541 3.012 -2.640 1.00 95.06 326 PHE A CA 1
ATOM 2395 C C . PHE A 1 326 ? -7.196 2.761 -3.998 1.00 95.06 326 PHE A C 1
ATOM 2397 O O . PHE A 1 326 ? -8.419 2.789 -4.124 1.00 95.06 326 PHE A O 1
ATOM 2404 N N . SER A 1 327 ? -6.377 2.447 -5.003 1.00 95.69 327 SER A N 1
ATOM 2405 C CA . SER A 1 327 ? -6.832 2.242 -6.390 1.00 95.69 327 SER A CA 1
ATOM 2406 C C . SER A 1 327 ? -7.809 1.075 -6.573 1.00 95.69 327 SER A C 1
ATOM 2408 O O . SER A 1 327 ? -8.559 1.040 -7.547 1.00 95.69 327 SER A O 1
ATOM 2410 N N . GLY A 1 328 ? -7.816 0.105 -5.655 1.00 94.00 328 GLY A N 1
ATOM 2411 C CA . GLY A 1 328 ? -8.559 -1.136 -5.840 1.00 94.00 328 GLY A CA 1
ATOM 2412 C C . GLY A 1 328 ? -7.972 -2.003 -6.958 1.00 94.00 328 GLY A C 1
ATOM 2413 O O . GLY A 1 328 ? -6.796 -1.909 -7.298 1.00 94.00 328 GLY A O 1
ATOM 2414 N N . GLN A 1 329 ? -8.783 -2.911 -7.504 1.00 95.81 329 GLN A N 1
ATOM 2415 C CA . GLN A 1 329 ? -8.309 -3.843 -8.526 1.00 95.81 329 GLN A CA 1
ATOM 2416 C C . GLN A 1 329 ? -8.009 -3.123 -9.843 1.00 95.81 329 GLN A C 1
ATOM 2418 O O . GLN A 1 329 ? -8.913 -2.570 -10.466 1.00 95.81 329 GLN A O 1
ATOM 2423 N N . LEU A 1 330 ? -6.774 -3.249 -10.326 1.00 96.75 330 LEU A N 1
ATOM 2424 C CA . LEU A 1 330 ? -6.400 -2.789 -11.661 1.00 96.75 330 LEU A CA 1
ATOM 2425 C C . LEU A 1 330 ? -6.954 -3.700 -12.764 1.00 96.75 330 LEU A C 1
ATOM 2427 O O . LEU A 1 330 ? -6.982 -4.930 -12.632 1.00 96.75 330 LEU A O 1
ATOM 2431 N N . SER A 1 331 ? -7.365 -3.091 -13.880 1.00 96.50 331 SER A N 1
ATOM 2432 C CA . SER A 1 331 ? -7.779 -3.817 -15.081 1.00 96.50 331 SER A CA 1
ATOM 2433 C C . SER A 1 331 ? -6.569 -4.401 -15.817 1.00 96.50 331 SER A C 1
ATOM 2435 O O . SER A 1 331 ? -5.452 -3.884 -15.735 1.00 96.50 331 SER A O 1
ATOM 2437 N N . LYS A 1 332 ? -6.776 -5.496 -16.557 1.00 94.31 332 LYS A N 1
ATOM 2438 C CA . LYS A 1 332 ? -5.691 -6.136 -17.323 1.00 94.31 332 LYS A CA 1
ATOM 2439 C C . LYS A 1 332 ? -5.190 -5.227 -18.442 1.00 94.31 332 LYS A C 1
ATOM 2441 O O . LYS A 1 332 ? -4.009 -5.247 -18.770 1.00 94.31 332 LYS A O 1
ATOM 2446 N N . GLU A 1 333 ? -6.085 -4.417 -18.988 1.00 95.88 333 GLU A N 1
ATOM 2447 C CA . GLU A 1 333 ? -5.815 -3.442 -20.034 1.00 95.88 333 GLU A CA 1
ATOM 2448 C C . GLU A 1 333 ? -4.883 -2.340 -19.516 1.00 95.88 333 GLU A C 1
ATOM 2450 O O . GLU A 1 333 ? -3.903 -2.015 -20.182 1.00 95.88 333 GLU A O 1
ATOM 2455 N N . ALA A 1 334 ? -5.122 -1.834 -18.298 1.00 95.56 334 ALA A N 1
ATOM 2456 C CA . ALA A 1 334 ? -4.299 -0.790 -17.686 1.00 95.56 334 ALA A CA 1
ATOM 2457 C C . ALA A 1 334 ? -2.869 -1.264 -17.369 1.00 95.56 334 ALA A C 1
ATOM 2459 O O . ALA A 1 334 ? -1.921 -0.486 -17.453 1.00 95.56 334 ALA A O 1
ATOM 2460 N N . LEU A 1 335 ? -2.697 -2.549 -17.041 1.00 95.81 335 LEU A N 1
ATOM 2461 C CA . LEU A 1 335 ? -1.377 -3.142 -16.809 1.00 95.81 335 LEU A CA 1
ATOM 2462 C C . LEU A 1 335 ? -0.567 -3.298 -18.110 1.00 95.81 335 LEU A C 1
ATOM 2464 O O . LEU A 1 335 ? 0.665 -3.348 -18.083 1.00 95.81 335 LEU A O 1
ATOM 2468 N N . GLY A 1 336 ? -1.229 -3.384 -19.266 1.00 93.81 336 GLY A N 1
ATOM 2469 C CA . GLY A 1 336 ? -0.588 -3.689 -20.542 1.00 93.81 336 GLY A CA 1
ATOM 2470 C C . GLY A 1 336 ? 0.091 -5.069 -20.556 1.00 93.81 336 GLY A C 1
ATOM 2471 O O . GLY A 1 336 ? -0.269 -5.989 -19.821 1.00 93.81 336 GLY A O 1
ATOM 2472 N N . ALA A 1 337 ? 1.103 -5.248 -21.410 1.00 92.31 337 ALA A N 1
ATOM 2473 C CA . ALA A 1 337 ? 1.814 -6.523 -21.511 1.00 92.31 337 ALA A CA 1
ATOM 2474 C C . ALA A 1 337 ? 2.685 -6.792 -20.268 1.00 92.31 337 ALA A C 1
ATOM 2476 O O . ALA A 1 337 ? 3.695 -6.116 -20.063 1.00 92.31 337 ALA A O 1
ATOM 2477 N N . LEU A 1 338 ? 2.299 -7.779 -19.459 1.00 92.50 338 LEU A N 1
ATOM 2478 C CA . LEU A 1 338 ? 2.943 -8.101 -18.183 1.00 92.50 338 LEU A CA 1
ATOM 2479 C C . LEU A 1 338 ? 4.414 -8.516 -18.334 1.00 92.50 338 LEU A C 1
ATOM 2481 O O . LEU A 1 338 ? 4.748 -9.360 -19.168 1.00 92.50 338 LEU A O 1
ATOM 2485 N N . GLY A 1 339 ? 5.278 -7.949 -17.491 1.00 91.19 339 GLY A N 1
ATOM 2486 C CA . GLY A 1 339 ? 6.703 -8.263 -17.400 1.00 91.19 339 GLY A CA 1
ATOM 2487 C C . GLY A 1 339 ? 7.513 -7.872 -18.634 1.00 91.19 339 GLY A C 1
ATOM 2488 O O . GLY A 1 339 ? 8.616 -8.387 -18.818 1.00 91.19 339 GLY A O 1
ATOM 2489 N N . LYS A 1 340 ? 6.946 -7.038 -19.514 1.00 93.62 340 LYS A N 1
ATOM 2490 C CA . LYS A 1 340 ? 7.643 -6.496 -20.680 1.00 93.62 340 LYS A CA 1
ATOM 2491 C C . LYS A 1 340 ? 8.069 -5.068 -20.402 1.00 93.62 340 LYS A C 1
ATOM 2493 O O . LYS A 1 340 ? 7.240 -4.254 -19.991 1.00 93.62 340 LYS A O 1
ATOM 2498 N N . GLU A 1 341 ? 9.322 -4.788 -20.725 1.00 92.75 341 GLU A N 1
ATOM 2499 C CA . GLU A 1 341 ? 9.872 -3.442 -20.706 1.00 92.75 341 GLU A CA 1
ATOM 2500 C C . GLU A 1 341 ? 9.024 -2.494 -21.569 1.00 92.75 341 GLU A C 1
ATOM 2502 O O . GLU A 1 341 ? 8.463 -2.880 -22.604 1.00 92.75 341 GLU A O 1
ATOM 2507 N N . ARG A 1 342 ? 8.868 -1.260 -21.098 1.00 94.94 342 ARG A N 1
ATOM 2508 C CA . ARG A 1 342 ? 8.140 -0.184 -21.772 1.00 94.94 342 ARG A CA 1
ATOM 2509 C C . ARG A 1 342 ? 9.153 0.773 -22.376 1.00 94.94 342 ARG A C 1
ATOM 2511 O O . ARG A 1 342 ? 10.142 1.089 -21.735 1.00 94.94 342 ARG A O 1
ATOM 2518 N N . VAL A 1 343 ? 8.864 1.319 -23.556 1.00 95.88 343 VAL A N 1
ATOM 2519 C CA . VAL A 1 343 ? 9.746 2.314 -24.201 1.00 95.88 343 VAL A CA 1
ATOM 2520 C C . VAL A 1 343 ? 10.003 3.510 -23.275 1.00 95.88 343 VAL A C 1
ATOM 2522 O O . VAL A 1 343 ? 11.130 3.973 -23.145 1.00 95.88 343 VAL A O 1
ATOM 2525 N N . ALA A 1 344 ? 8.982 3.944 -22.535 1.00 95.44 344 ALA A N 1
ATOM 2526 C CA . ALA A 1 344 ? 9.102 5.026 -21.563 1.00 95.44 344 ALA A CA 1
ATOM 2527 C C . ALA A 1 344 ? 10.075 4.726 -20.395 1.00 95.44 344 ALA A C 1
ATOM 2529 O O . ALA A 1 344 ? 10.556 5.661 -19.761 1.00 95.44 344 ALA A O 1
ATOM 2530 N N . GLN A 1 345 ? 10.433 3.459 -20.135 1.00 95.50 345 GLN A N 1
ATOM 2531 C CA . GLN A 1 345 ? 11.448 3.098 -19.130 1.00 95.50 345 GLN A CA 1
ATOM 2532 C C . GLN A 1 345 ? 12.872 3.436 -19.552 1.00 95.50 345 GLN A C 1
ATOM 2534 O O . GLN A 1 345 ? 13.753 3.467 -18.700 1.00 95.50 345 GLN A O 1
ATOM 2539 N N . THR A 1 346 ? 13.113 3.669 -20.841 1.00 95.31 346 THR A N 1
ATOM 2540 C CA . THR A 1 346 ? 14.441 4.005 -21.369 1.00 95.31 346 THR A CA 1
ATOM 2541 C C . THR A 1 346 ? 14.513 5.429 -21.898 1.00 95.31 346 THR A C 1
ATOM 2543 O O . THR A 1 346 ? 15.606 5.924 -22.144 1.00 95.31 346 THR A O 1
ATOM 2546 N N . MET A 1 347 ? 13.369 6.096 -22.065 1.00 96.12 347 MET A N 1
ATOM 2547 C CA . MET A 1 347 ? 13.302 7.494 -22.491 1.00 96.12 347 MET A CA 1
ATOM 2548 C C . MET A 1 347 ? 13.859 8.437 -21.420 1.00 96.12 347 MET A C 1
ATOM 2550 O O . MET A 1 347 ? 13.870 8.105 -20.226 1.00 96.12 347 MET A O 1
ATOM 2554 N N . ASP A 1 348 ? 14.296 9.612 -21.865 1.00 96.50 348 ASP A N 1
ATOM 2555 C CA . ASP A 1 348 ? 14.680 10.717 -20.993 1.00 96.50 348 ASP A CA 1
ATOM 2556 C C . ASP A 1 348 ? 13.448 11.321 -20.310 1.00 96.50 348 ASP A C 1
ATOM 2558 O O . ASP A 1 348 ? 12.339 11.293 -20.851 1.00 96.50 348 ASP A O 1
ATOM 2562 N N . PHE A 1 349 ? 13.633 11.863 -19.107 1.00 95.44 349 PHE A N 1
ATOM 2563 C CA . PHE A 1 349 ? 12.535 12.412 -18.305 1.00 95.44 349 PHE A CA 1
ATOM 2564 C C . PHE A 1 349 ? 11.822 13.576 -19.013 1.00 95.44 349 PHE A C 1
ATOM 2566 O O . PHE A 1 349 ? 10.596 13.646 -18.964 1.00 95.44 349 PHE A O 1
ATOM 2573 N N . ASP A 1 350 ? 12.561 14.404 -19.755 1.00 93.25 350 ASP A N 1
ATOM 2574 C CA . ASP A 1 350 ? 12.033 15.580 -20.468 1.00 93.25 350 ASP A CA 1
ATOM 2575 C C . ASP A 1 350 ? 11.037 15.226 -21.581 1.00 93.25 350 ASP A C 1
ATOM 2577 O O . ASP A 1 350 ? 10.210 16.043 -21.977 1.00 93.25 350 ASP A O 1
ATOM 2581 N N . ILE A 1 351 ? 11.095 13.991 -22.083 1.00 94.81 351 ILE A N 1
ATOM 2582 C CA . ILE A 1 351 ? 10.214 13.484 -23.142 1.00 94.81 351 ILE A CA 1
ATOM 2583 C C . ILE A 1 351 ? 9.211 12.448 -22.616 1.00 94.81 351 ILE A C 1
ATOM 2585 O O . ILE A 1 351 ? 8.677 11.647 -23.384 1.00 94.81 351 ILE A O 1
ATOM 2589 N N . GLY A 1 352 ? 8.952 12.448 -21.305 1.00 94.00 352 GLY A N 1
ATOM 2590 C CA . GLY A 1 352 ? 7.973 11.564 -20.666 1.00 94.00 352 GLY A CA 1
ATOM 2591 C C . GLY A 1 352 ? 8.531 10.212 -20.217 1.00 94.00 352 GLY A C 1
ATOM 2592 O O . GLY A 1 352 ? 7.775 9.256 -20.019 1.00 94.00 352 GLY A O 1
ATOM 2593 N N . GLY A 1 353 ? 9.852 10.103 -20.076 1.00 96.81 353 GLY A N 1
ATOM 2594 C CA . GLY A 1 353 ? 10.497 8.937 -19.490 1.00 96.81 353 GLY A CA 1
ATOM 2595 C C . GLY A 1 353 ? 10.200 8.783 -17.998 1.00 96.81 353 GLY A C 1
ATOM 2596 O O . GLY A 1 353 ? 9.938 9.750 -17.282 1.00 96.81 353 GLY A O 1
ATOM 2597 N N . TRP A 1 354 ? 10.273 7.547 -17.511 1.00 97.75 354 TRP A N 1
ATOM 2598 C CA . TRP A 1 354 ? 10.160 7.236 -16.086 1.00 97.75 354 TRP A CA 1
ATOM 2599 C C . TRP A 1 354 ? 11.102 6.105 -15.680 1.00 97.75 354 TRP A C 1
ATOM 2601 O O . TRP A 1 354 ? 11.553 5.313 -16.509 1.00 97.75 354 TRP A O 1
ATOM 2611 N N . ARG A 1 355 ? 11.422 6.026 -14.388 1.00 98.06 355 ARG A N 1
ATOM 2612 C CA . ARG A 1 355 ? 12.204 4.943 -13.778 1.00 98.06 355 ARG A CA 1
ATOM 2613 C C . ARG A 1 355 ? 11.508 4.485 -12.509 1.00 98.06 355 ARG A C 1
ATOM 2615 O O . ARG A 1 355 ? 11.011 5.309 -11.748 1.00 98.06 355 ARG A O 1
ATOM 2622 N N . ALA A 1 356 ? 11.481 3.178 -12.289 1.00 98.38 356 ALA A N 1
ATOM 2623 C CA . ALA A 1 356 ? 10.875 2.600 -11.103 1.00 98.38 356 ALA A CA 1
ATOM 2624 C C . ALA A 1 356 ? 11.785 1.533 -10.503 1.00 98.38 356 ALA A C 1
ATOM 2626 O O . ALA A 1 356 ? 12.294 0.670 -11.220 1.00 98.38 356 ALA A O 1
ATOM 2627 N N . GLY A 1 357 ? 11.957 1.597 -9.188 1.00 98.31 357 GLY A N 1
ATOM 2628 C CA . GLY A 1 357 ? 12.598 0.555 -8.398 1.00 98.31 357 GLY A CA 1
ATOM 2629 C C . GLY A 1 357 ? 11.575 -0.133 -7.507 1.00 98.31 357 GLY A C 1
ATOM 2630 O O . GLY A 1 357 ? 10.690 0.529 -6.964 1.00 98.31 357 GLY A O 1
ATOM 2631 N N . VAL A 1 358 ? 11.689 -1.450 -7.356 1.00 98.69 358 VAL A N 1
ATOM 2632 C CA . VAL A 1 358 ? 10.823 -2.278 -6.511 1.00 98.69 358 VAL A CA 1
ATOM 2633 C C . VAL A 1 358 ? 11.630 -2.796 -5.330 1.00 98.69 358 VAL A C 1
ATOM 2635 O O . VAL A 1 358 ? 12.700 -3.376 -5.504 1.00 98.69 358 VAL A O 1
ATOM 2638 N N . TYR A 1 359 ? 11.076 -2.639 -4.133 1.00 98.62 359 TYR A N 1
ATOM 2639 C CA . TYR A 1 359 ? 11.659 -3.113 -2.888 1.00 98.62 359 TYR A CA 1
ATOM 2640 C C . TYR A 1 359 ? 10.677 -4.041 -2.153 1.00 98.62 359 TYR A C 1
ATOM 2642 O O . TYR A 1 359 ? 9.481 -3.739 -2.102 1.00 98.62 359 TYR A O 1
ATOM 2650 N N . PRO A 1 360 ? 11.122 -5.176 -1.581 1.00 98.44 360 PRO A N 1
ATOM 2651 C CA . PRO A 1 360 ? 10.239 -6.062 -0.827 1.00 98.44 360 PRO A CA 1
ATOM 2652 C C . PRO A 1 360 ? 9.616 -5.376 0.392 1.00 98.44 360 PRO A C 1
ATOM 2654 O O . PRO A 1 360 ? 10.304 -4.706 1.157 1.00 98.44 360 PRO A O 1
ATOM 2657 N N . MET A 1 361 ? 8.316 -5.582 0.612 1.00 97.69 361 MET A N 1
ATOM 2658 C CA . MET A 1 361 ? 7.680 -5.196 1.873 1.00 97.69 361 MET A CA 1
ATOM 2659 C C . MET A 1 361 ? 8.298 -5.981 3.035 1.00 97.69 361 MET A C 1
ATOM 2661 O O . MET A 1 361 ? 8.684 -7.141 2.864 1.00 97.69 361 MET A O 1
ATOM 2665 N N . ASP A 1 362 ? 8.322 -5.384 4.230 1.00 96.06 362 ASP A N 1
ATOM 2666 C CA . ASP A 1 362 ? 8.726 -6.099 5.439 1.00 96.06 362 ASP A CA 1
ATOM 2667 C C . ASP A 1 362 ? 7.942 -7.434 5.550 1.00 96.06 362 ASP A C 1
ATOM 2669 O O . ASP A 1 362 ? 6.699 -7.448 5.494 1.00 96.06 362 ASP A O 1
ATOM 2673 N N . PRO A 1 363 ? 8.631 -8.585 5.681 1.00 95.56 363 PRO A N 1
ATOM 2674 C CA . PRO A 1 363 ? 7.966 -9.880 5.738 1.00 95.56 363 PRO A CA 1
ATOM 2675 C C . PRO A 1 363 ? 6.972 -10.014 6.895 1.00 95.56 363 PRO A C 1
ATOM 2677 O O . PRO A 1 363 ? 6.007 -10.767 6.770 1.00 95.56 363 PRO A O 1
ATOM 2680 N N . THR A 1 364 ? 7.188 -9.319 8.015 1.00 93.38 364 THR A N 1
ATOM 2681 C CA . THR A 1 364 ? 6.287 -9.332 9.177 1.00 93.38 364 THR A CA 1
ATOM 2682 C C . THR A 1 364 ? 4.946 -8.692 8.840 1.00 93.38 364 THR A C 1
ATOM 2684 O O . THR A 1 364 ? 3.903 -9.281 9.122 1.00 93.38 364 THR A O 1
ATOM 2687 N N . VAL A 1 365 ? 4.966 -7.561 8.130 1.00 94.50 365 VAL A N 1
ATOM 2688 C CA . VAL A 1 365 ? 3.768 -6.880 7.627 1.00 94.50 365 VAL A CA 1
ATOM 2689 C C . VAL A 1 365 ? 3.008 -7.807 6.691 1.00 94.50 365 VAL A C 1
ATOM 2691 O O . VAL A 1 365 ? 1.830 -8.082 6.906 1.00 94.50 365 VAL A O 1
ATOM 2694 N N . THR A 1 366 ? 3.692 -8.357 5.687 1.00 96.44 366 THR A N 1
ATOM 2695 C CA . THR A 1 366 ? 3.075 -9.255 4.699 1.00 96.44 366 THR A CA 1
ATOM 2696 C C . THR A 1 366 ? 2.415 -10.464 5.378 1.00 96.44 366 THR A C 1
ATOM 2698 O O . THR A 1 366 ? 1.262 -10.800 5.097 1.00 96.44 366 THR A O 1
ATOM 2701 N N . LYS A 1 367 ? 3.120 -11.102 6.324 1.00 94.00 367 LYS A N 1
ATOM 2702 C CA . LYS A 1 367 ? 2.626 -12.266 7.077 1.00 94.00 367 LYS A CA 1
ATOM 2703 C C . LYS A 1 367 ? 1.446 -11.937 7.985 1.00 94.00 367 LYS A C 1
ATOM 2705 O O . LYS A 1 367 ? 0.559 -12.777 8.125 1.00 94.00 367 LYS A O 1
ATOM 2710 N N . GLU A 1 368 ? 1.400 -10.747 8.574 1.00 91.69 368 GLU A N 1
ATOM 2711 C CA . GLU A 1 368 ? 0.268 -10.299 9.390 1.00 91.69 368 GLU A CA 1
ATOM 2712 C C . GLU A 1 368 ? -1.017 -10.217 8.549 1.00 91.69 368 GLU A C 1
ATOM 2714 O O . GLU A 1 368 ? -2.063 -10.737 8.942 1.00 91.69 368 GLU A O 1
ATOM 2719 N N . PHE A 1 369 ? -0.943 -9.651 7.340 1.00 93.94 369 PHE A N 1
ATOM 2720 C CA . PHE A 1 369 ? -2.087 -9.613 6.420 1.00 93.94 369 PHE A CA 1
ATOM 2721 C C . PHE A 1 369 ? -2.517 -11.005 5.951 1.00 93.94 369 PHE A C 1
ATOM 2723 O O . PHE A 1 369 ? -3.710 -11.310 5.956 1.00 93.94 369 PHE A O 1
ATOM 2730 N N . VAL A 1 370 ? -1.563 -11.881 5.629 1.00 94.31 370 VAL A N 1
ATOM 2731 C CA . VAL A 1 370 ? -1.871 -13.280 5.294 1.00 94.31 370 VAL A CA 1
ATOM 2732 C C . VAL A 1 370 ? -2.531 -14.006 6.464 1.00 94.31 370 VAL A C 1
ATOM 2734 O O . VAL A 1 370 ? -3.528 -14.699 6.277 1.00 94.31 370 VAL A O 1
ATOM 2737 N N . THR A 1 371 ? -2.034 -13.816 7.685 1.00 91.31 371 THR A N 1
ATOM 2738 C CA . THR A 1 371 ? -2.612 -14.432 8.886 1.00 91.31 371 THR A CA 1
ATOM 2739 C C . THR A 1 371 ? -4.057 -13.978 9.081 1.00 91.31 371 THR A C 1
ATOM 2741 O O . THR A 1 371 ? -4.940 -14.807 9.287 1.00 91.31 371 THR A O 1
ATOM 2744 N N . ARG A 1 372 ? -4.341 -12.681 8.914 1.00 88.75 372 ARG A N 1
ATOM 2745 C CA . ARG A 1 372 ? -5.711 -12.137 8.965 1.00 88.75 372 ARG A CA 1
ATOM 2746 C C . ARG A 1 372 ? -6.623 -12.710 7.887 1.00 88.75 372 ARG A C 1
ATOM 2748 O O . ARG A 1 372 ? -7.810 -12.922 8.147 1.00 88.75 372 ARG A O 1
ATOM 2755 N N . ASN A 1 373 ? -6.086 -12.951 6.693 1.00 90.75 373 ASN A N 1
ATOM 2756 C CA . ASN A 1 373 ? -6.822 -13.611 5.625 1.00 90.75 373 ASN A CA 1
ATOM 2757 C C . ASN A 1 373 ? -7.203 -15.028 6.058 1.00 90.75 373 ASN A C 1
ATOM 2759 O O . ASN A 1 373 ? -8.392 -15.333 6.075 1.00 90.75 373 ASN A O 1
ATOM 2763 N N . LEU A 1 374 ? -6.248 -15.838 6.512 1.00 88.12 374 LEU A N 1
ATOM 2764 C CA . LEU A 1 374 ? -6.502 -17.211 6.957 1.00 88.12 374 LEU A CA 1
ATOM 2765 C C . LEU A 1 374 ? -7.485 -17.282 8.137 1.00 88.12 374 LEU A C 1
ATOM 2767 O O . LEU A 1 374 ? -8.419 -18.080 8.119 1.00 88.12 374 LEU A O 1
ATOM 2771 N N . MET A 1 375 ? -7.334 -16.397 9.129 1.00 81.69 375 MET A N 1
ATOM 2772 C CA . MET A 1 375 ? -8.148 -16.385 10.354 1.00 81.69 375 MET A CA 1
ATOM 2773 C C . MET A 1 375 ? -9.638 -16.159 10.138 1.00 81.69 375 MET A C 1
ATOM 2775 O O . MET A 1 375 ? -10.406 -16.300 11.081 1.00 81.69 375 MET A O 1
ATOM 2779 N N . ALA A 1 376 ? -10.057 -15.774 8.941 1.00 79.00 376 ALA A N 1
ATOM 2780 C CA . ALA A 1 376 ? -11.469 -15.577 8.691 1.00 79.00 376 ALA A CA 1
ATOM 2781 C C . ALA A 1 376 ? -11.994 -16.255 7.437 1.00 79.00 376 ALA A C 1
ATOM 2783 O O . ALA A 1 376 ? -12.996 -15.812 6.868 1.00 79.00 376 ALA A O 1
ATOM 2784 N N . GLY A 1 377 ? -11.212 -17.178 6.879 1.00 68.69 377 GLY A N 1
ATOM 2785 C CA . GLY A 1 377 ? -11.767 -18.255 6.061 1.00 68.69 377 GLY A CA 1
ATOM 2786 C C . GLY A 1 377 ? -12.406 -19.318 6.947 1.00 68.69 377 GLY A C 1
ATOM 2787 O O . GLY A 1 377 ? -13.367 -19.952 6.526 1.00 68.69 377 GLY A O 1
ATOM 2788 N N . ASN A 1 378 ? -11.908 -19.422 8.181 1.00 49.91 378 ASN A N 1
ATOM 2789 C CA . ASN A 1 378 ? -12.505 -20.150 9.295 1.00 49.91 378 ASN A CA 1
ATOM 2790 C C . ASN A 1 378 ? -13.597 -19.316 9.966 1.00 49.91 378 ASN A C 1
ATOM 2792 O O . ASN A 1 378 ? -14.550 -19.941 10.480 1.00 49.91 378 ASN A O 1
#

Nearest PDB structures (foldseek):
  7x89-assembly1_A  TM=8.848E-01  e=6.260E-02  Homo sapiens
  8xqx-assembly1_P  TM=1.506E-01  e=6.789E-01  Chlamydomonas reinhardtii

pLDDT: mean 76.17, std 24.06, range [31.53, 98.69]